Protein AF-A0A960K460-F1 (afdb_monomer)

Sequence (624 aa):
MKRSLCWLAIPLSLTFLVPGPAAAEGDRLRVMAANISSGRFQSYPLPGPGARIFQALDPDVVLIQEWNVNATRNGPNGADDVDAWVEEVFGAEFHWFREPGGDSIPNGVISRWPIVESGEWRDSKVGNRDFAYARIDLPGETDLWAVSVHLLTRSQGVRDTEAGLLVEAILGHPVPEGDFLVIGGDFNTDRRTERALETLGAVVETFGPFPADGADPPDEDTNSRRKKPYDWVLADAQLAALEIPVELGGLVFADGLVFDSRIFTQEELGESFPPVLRGDSDAPQMQHMAVVRDFRLGEAQAEPPPPPVDLPPVPVLLAPRAMCEASAALLAPWDADLILVADNEVEEQLYAFEVEDGALRPKVVLAMPAGDRPRDIEALAQVGDSVLVVGSHSRGGPCEAKPKRRRLRFLGARTDGTLEARGVIDSGELWPQAMASQTACLGILFTDPSPALSQEVCEALRSAEADSTPDSCRTFNVEGAFGTEDQRVWLGLRAPLVDGRAVLLRLTQGLDELRFDRVVLLDLEGRGVRELSLAGPTVFGLAGPEIDAELPFALFSIPLADLEAANLASAELTPSILRRDLPTSSEGLALHGSHAYVTTDGQDHEDPTLCTQPSGQYRVEVER

Solvent-accessible surface area (backbone atoms only — not comparable to full-atom values): 32304 Å² total; per-residue (Å²): 141,82,90,80,87,82,81,87,81,80,84,81,80,82,77,81,80,77,79,71,83,77,76,63,86,87,30,62,46,30,41,28,14,30,42,40,23,30,45,99,30,40,10,47,30,86,90,36,47,42,42,26,47,50,48,34,68,63,57,42,30,36,19,31,26,32,68,24,60,42,79,86,48,59,34,65,67,52,69,70,58,50,51,57,46,44,34,74,48,80,28,83,71,52,32,74,49,62,56,66,78,80,24,54,42,20,20,16,42,38,24,60,42,54,66,79,42,72,52,70,48,84,44,88,88,51,86,38,41,44,35,18,37,32,35,27,54,45,96,75,94,43,38,37,38,42,33,7,34,64,43,54,78,84,41,70,70,54,26,28,50,53,26,46,53,49,49,52,50,47,68,74,56,61,76,57,94,77,46,36,45,35,44,22,10,32,50,51,32,74,46,90,81,41,64,26,45,63,48,39,38,67,68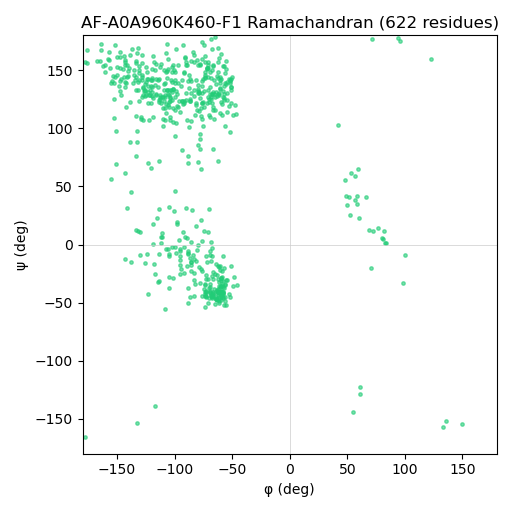,25,53,67,72,76,80,64,33,23,51,77,48,91,77,63,46,59,36,20,27,60,82,58,76,24,41,23,47,39,74,25,28,14,70,74,46,50,74,28,54,42,54,31,72,55,57,91,44,77,28,74,53,10,33,29,55,53,38,66,84,47,53,58,64,57,27,55,73,34,26,47,74,34,49,37,56,35,48,65,32,65,73,28,52,28,30,36,29,37,43,26,27,56,57,70,84,82,69,88,60,82,73,73,80,74,82,80,66,56,60,56,57,44,76,40,41,101,61,64,52,17,34,32,22,16,20,31,59,36,67,88,40,92,62,32,38,35,34,34,31,38,76,53,75,57,46,35,38,32,22,33,73,53,98,87,38,60,39,75,70,48,78,40,57,53,61,89,70,93,54,43,37,46,37,20,22,30,23,46,43,70,69,23,42,34,38,31,15,26,47,41,54,46,89,68,54,37,89,41,46,76,20,26,21,38,27,33,33,29,75,44,99,86,72,46,49,40,78,74,51,65,28,79,42,37,80,50,49,70,55,25,60,68,40,68,68,36,23,44,67,59,39,34,76,61,86,30,74,64,55,54,48,50,51,39,49,35,46,39,48,27,56,72,66,45,36,64,91,50,59,34,32,53,22,49,18,12,19,30,34,41,95,87,53,40,41,38,39,22,18,26,12,47,50,60,96,47,17,14,38,34,38,27,43,40,82,87,64,73,57,83,29,25,56,45,69,39,35,34,54,53,87,59,17,9,25,32,18,26,33,65,55,88,67,34,34,35,32,35,33,28,49,53,53,101,59,95,56,59,13,25,38,33,36,41,51,46,64,53,72,71,62,46,44,56,93,65,26,68,44,74,53,49,74,77,42,66,49,40,61,87,48,60,25,15,35,26,66,56,86,61,27,37,41,37,26,20,42,39,30,74,38,101,48,83,69,46,48,70,33,56,12,22,27,27,66,43,82,46,92,129

Secondary structure (DSSP, 8-state):
-PPPPPPPPPP-----PPPPPPPPTTSEEEEEEE---BTTTTB--SS-HHHHHHHHH--SEEEE-S-B--TT-SS---HHHHHHHHHHHT-TT-EEEE--TT-SS--EEEESS-EEEEEEEPPSS-SS--EEEEEEE-SSS-EEEEEEEE--TT-HHHHHHHHHHHHHHHHHSPPPTT-EEEEEEE---SSTT-HHHHHHTTTS---SS--B---SS-----BTTSSS--EEEEE-HHHHTTEE-EEETTEEETT-EEE-TTSS-HHHHHHHSTT--TTGGG-TT--B-EEEEEEE------PPPPPP--PPPP-EES-SSS---EEEEEE-TT-TTEEEEEESSSTTEEEEEEEETTEEEEEEEEEPPSSS---SEEEEEEETTEEEEEE--SPBTTTB--GGG-EEEEEEE-TTS-EEEEEEEE-TTHHHHHTT-HHHHHHHHB--S-HHHHHHHHHHHHHHHHH-BTTB--S-EEEEEEE-TTS-EEEEEEE--BTTBEEEEEEPTT-SSS-EEEEEEE--TTPEEEEEEEETTEEEEEEE-SSS-SPPEEEEEEEHHHHHH--TTS-EE--EEEEEEE-TTEEEEEEETTEEEEEE--EE-SSTT-EEE--EEEEEE---

Foldseek 3Di:
DDDDDDDDDDDDDDDDDDDDPDDDPQFKAKEKADQQAADPQSECEPPALRLLQLQQLLHQKYWYKQYHHDRPHFFDDDPVSVCVSCCVRHRNQKDKDWADGPARIEIMMIHSFDFPDWDFQADPLDDRYTKTWTWGDGPDPATEIEIHDAFDLPDLVSLLVSLLSVLCVCVVVDDPDRHKYKYWYFSNAQDLPRNSLLSNLLFWDSDDPAAFAPDVVTQRDWWLVSRGNGIDITIGPVQVVQWAWRAWLNDTTGGWHFHQLQVDDQVSCVRTGPPHDSCSSVHHGRTTTMTMIMGGHDPPPPDPDDPDPDAAFRFDFQDQWQAFFFFAWEQQLVDNQWIWTDHQPPFQWIWIFGQDPNGTDTDDIAGHDDDLGQHRWQYWEDFRQWIKTAFWPFADALRHQDQSNGKIWIWHADPVRYIDTDDMARCSVLVVQLLPDLVSVCVAAEPDPFPPVSSLVSVQQNVLVVPAGSQRNQHFTWREWYADPLRKIKTWTQHDARVLWTKIFIADPPPHYNYGHDIATEPPVSWTWQYWYDDPQKIWTKTDHSDPDPFAIWIWMDGVVLSVVQDSVHRYDYTHTPGRNYDNQWRYWYDRDQKIKTKGHGAPDPDSTGYPGGITIGIDGHDD

pLDDT: mean 84.82, std 16.71, range [27.58, 98.88]

Radius of gyration: 29.75 Å; Cα contacts (8 Å, |Δi|>4): 1595; chains: 1; bounding box: 106×49×82 Å

Structure (mmCIF, N/CA/C/O backbone):
data_AF-A0A960K460-F1
#
_entry.id   AF-A0A960K460-F1
#
loop_
_atom_site.group_PDB
_atom_site.id
_atom_site.type_symbol
_atom_site.label_atom_id
_atom_site.label_alt_id
_atom_site.label_comp_id
_atom_site.label_asym_id
_atom_site.label_entity_id
_atom_site.label_seq_id
_atom_site.pdbx_PDB_ins_code
_atom_site.Cartn_x
_atom_site.Cartn_y
_atom_site.Cartn_z
_atom_site.occupancy
_atom_site.B_iso_or_equiv
_atom_site.auth_seq_id
_atom_site.auth_comp_id
_atom_site.auth_asym_id
_atom_site.auth_atom_id
_atom_site.pdbx_PDB_model_num
ATOM 1 N N . MET A 1 1 ? 68.839 -17.469 33.326 1.00 41.09 1 MET A N 1
ATOM 2 C CA . MET A 1 1 ? 67.687 -18.357 33.057 1.00 41.09 1 MET A CA 1
ATOM 3 C C . MET A 1 1 ? 66.439 -17.487 33.029 1.00 41.09 1 MET A C 1
ATOM 5 O O . MET A 1 1 ? 65.984 -17.058 34.080 1.00 41.09 1 MET A O 1
ATOM 9 N N . LYS A 1 2 ? 66.002 -17.084 31.830 1.00 30.33 2 LYS A N 1
ATOM 10 C CA . LYS A 1 2 ? 64.897 -16.137 31.607 1.00 30.33 2 LYS A CA 1
ATOM 11 C C . LYS A 1 2 ? 63.640 -16.925 31.224 1.00 30.33 2 LYS A C 1
ATOM 13 O O . LYS A 1 2 ? 63.733 -17.848 30.424 1.00 30.33 2 LYS A O 1
ATOM 18 N N . ARG A 1 3 ? 62.508 -16.583 31.844 1.00 35.31 3 ARG A N 1
ATOM 19 C CA . ARG A 1 3 ? 61.182 -17.171 31.608 1.00 35.31 3 ARG A CA 1
ATOM 20 C C . ARG A 1 3 ? 60.597 -16.589 30.314 1.00 35.31 3 ARG A C 1
ATOM 22 O O . ARG A 1 3 ? 60.531 -15.368 30.206 1.00 35.31 3 ARG A O 1
ATOM 29 N N . SER A 1 4 ? 60.195 -17.445 29.372 1.00 32.22 4 SER A N 1
ATOM 30 C CA . SER A 1 4 ? 59.444 -17.059 28.168 1.00 32.22 4 SER A CA 1
ATOM 31 C C . SER A 1 4 ? 57.954 -17.315 28.361 1.00 32.22 4 SER A C 1
ATOM 33 O O . SER A 1 4 ? 57.554 -18.389 28.808 1.00 32.22 4 SER A O 1
ATOM 35 N N . LEU A 1 5 ? 57.171 -16.299 28.007 1.00 33.38 5 LEU A N 1
ATOM 36 C CA . LEU A 1 5 ? 55.720 -16.296 27.850 1.00 33.38 5 LEU A CA 1
ATOM 37 C C . LEU A 1 5 ? 55.334 -17.195 26.662 1.00 33.38 5 LEU A C 1
ATOM 39 O O . LEU A 1 5 ? 55.910 -17.056 25.584 1.00 33.38 5 LEU A O 1
ATOM 43 N N . CYS A 1 6 ? 54.366 -18.091 26.852 1.00 28.02 6 CYS A N 1
ATOM 44 C CA . CYS A 1 6 ? 53.773 -18.902 25.790 1.00 28.02 6 CYS A CA 1
ATOM 45 C C . CYS A 1 6 ? 52.423 -18.271 25.419 1.00 28.02 6 CYS A C 1
ATOM 47 O O . CYS A 1 6 ? 51.553 -18.150 26.280 1.00 28.02 6 CYS A O 1
ATOM 49 N N . TRP A 1 7 ? 52.284 -17.819 24.173 1.00 27.58 7 TRP A N 1
ATOM 50 C CA . TRP A 1 7 ? 51.026 -17.330 23.609 1.00 27.58 7 TRP A CA 1
ATOM 51 C C . TRP A 1 7 ? 50.203 -18.527 23.118 1.00 27.58 7 TRP A C 1
ATOM 53 O O . TRP A 1 7 ? 50.719 -19.358 22.371 1.00 27.58 7 TRP A O 1
ATOM 63 N N . LEU A 1 8 ? 48.940 -18.623 23.548 1.00 30.67 8 LEU A N 1
ATOM 64 C CA . LEU A 1 8 ? 47.961 -19.555 22.986 1.00 30.67 8 LEU A CA 1
ATOM 65 C C . LEU A 1 8 ? 47.580 -19.088 21.574 1.00 30.67 8 LEU A C 1
ATOM 67 O O . LEU A 1 8 ? 47.088 -17.974 21.408 1.00 30.67 8 LEU A O 1
ATOM 71 N N . ALA A 1 9 ? 47.775 -19.951 20.579 1.00 29.88 9 ALA A N 1
ATOM 72 C CA . ALA A 1 9 ? 47.183 -19.812 19.254 1.00 29.88 9 ALA A CA 1
ATOM 73 C C . ALA A 1 9 ? 45.785 -20.457 19.259 1.00 29.88 9 ALA A C 1
ATOM 75 O O . ALA A 1 9 ? 45.643 -21.622 19.629 1.00 29.88 9 ALA A O 1
ATOM 76 N N . ILE A 1 10 ? 44.766 -19.693 18.866 1.00 30.78 10 ILE A N 1
ATOM 77 C CA . ILE A 1 10 ? 43.404 -20.177 18.597 1.00 30.78 10 ILE A CA 1
ATOM 78 C C . ILE A 1 10 ? 43.384 -20.671 17.138 1.00 30.78 10 ILE A C 1
ATOM 80 O O . ILE A 1 10 ? 43.852 -19.932 16.269 1.00 30.78 10 ILE A O 1
ATOM 84 N N . PRO A 1 11 ? 42.892 -21.884 16.829 1.00 31.66 11 PRO A N 1
ATOM 85 C CA . PRO A 1 11 ? 42.811 -22.346 15.451 1.00 31.66 11 PRO A CA 1
ATOM 86 C C . PRO A 1 11 ? 41.634 -21.663 14.744 1.00 31.66 11 PRO A C 1
ATOM 88 O O . PRO A 1 11 ? 40.485 -21.779 15.169 1.00 31.66 11 PRO A O 1
ATOM 91 N N . LEU A 1 12 ? 41.935 -20.959 13.654 1.00 31.33 12 LEU A N 1
ATOM 92 C CA . LEU A 1 12 ? 40.953 -20.472 12.691 1.00 31.33 12 LEU A CA 1
ATOM 93 C C . LEU A 1 12 ? 40.388 -21.697 11.951 1.00 31.33 12 LEU A C 1
ATOM 95 O O . LEU A 1 12 ? 41.114 -22.360 11.210 1.00 31.33 12 LEU A O 1
ATOM 99 N N . SER A 1 13 ? 39.126 -22.047 12.200 1.00 29.47 13 SER A N 1
ATOM 100 C CA . SER A 1 13 ? 38.438 -23.083 11.422 1.00 29.47 13 SER A CA 1
ATOM 101 C C . SER A 1 13 ? 38.048 -22.489 10.071 1.00 29.47 13 SER A C 1
ATOM 103 O O . SER A 1 13 ? 37.161 -21.646 10.005 1.00 29.47 13 SER A O 1
ATOM 105 N N . LEU A 1 14 ? 38.738 -22.905 9.006 1.00 31.45 14 LEU A N 1
ATOM 106 C CA . LEU A 1 14 ? 38.287 -22.699 7.632 1.00 31.45 14 LEU A CA 1
ATOM 107 C C . LEU A 1 14 ? 37.161 -23.702 7.359 1.00 31.45 14 LEU A C 1
ATOM 109 O O . LEU A 1 14 ? 37.413 -24.889 7.139 1.00 31.45 14 LEU A O 1
ATOM 113 N N . THR A 1 15 ? 35.919 -23.238 7.399 1.00 31.47 15 THR A N 1
ATOM 114 C CA . THR A 1 15 ? 34.782 -23.978 6.852 1.00 31.47 15 THR A CA 1
ATOM 115 C C . THR A 1 15 ? 34.831 -23.813 5.336 1.00 31.47 15 THR A C 1
ATOM 117 O O . THR A 1 15 ? 34.636 -22.714 4.827 1.00 31.47 15 THR A O 1
ATOM 120 N N . PHE A 1 16 ? 35.141 -24.883 4.605 1.00 30.12 16 PHE A N 1
ATOM 121 C CA . PHE A 1 16 ? 34.934 -24.903 3.159 1.00 30.12 16 PHE A CA 1
ATOM 122 C C . PHE A 1 16 ? 33.427 -24.942 2.907 1.00 30.12 16 PHE A C 1
ATOM 124 O O . PHE A 1 16 ? 32.777 -25.940 3.222 1.00 30.12 16 PHE A O 1
ATOM 131 N N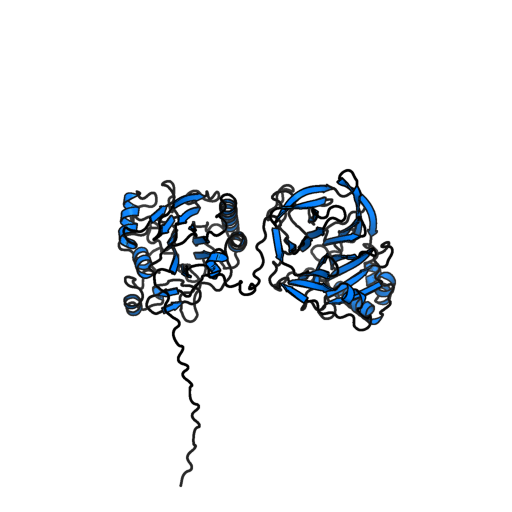 . LEU A 1 17 ? 32.877 -23.851 2.372 1.00 30.92 17 LEU A N 1
ATOM 132 C CA . LEU A 1 17 ? 31.550 -23.863 1.772 1.00 30.92 17 LEU A CA 1
ATOM 133 C C . LEU A 1 17 ? 31.644 -24.751 0.525 1.00 30.92 17 LEU A C 1
ATOM 135 O O . LEU A 1 17 ? 32.447 -24.492 -0.371 1.00 30.92 17 LEU A O 1
ATOM 139 N N . VAL A 1 18 ? 30.887 -25.844 0.503 1.00 30.14 18 VAL A N 1
ATOM 140 C CA . VAL A 1 18 ? 30.683 -26.621 -0.721 1.00 30.14 18 VAL A CA 1
ATOM 141 C C . VAL A 1 18 ? 29.873 -25.717 -1.654 1.00 30.14 18 VAL A C 1
ATOM 143 O O . VAL A 1 18 ? 28.801 -25.282 -1.231 1.00 30.14 18 VAL A O 1
ATOM 146 N N . PRO A 1 19 ? 30.350 -25.392 -2.871 1.00 34.47 19 PRO A N 1
ATOM 147 C CA . PRO A 1 19 ? 29.521 -24.668 -3.818 1.00 34.47 19 PRO A CA 1
ATOM 148 C C . PRO A 1 19 ? 28.299 -25.536 -4.117 1.00 34.47 19 PRO A C 1
ATOM 150 O O . PRO A 1 19 ? 28.440 -26.726 -4.417 1.00 34.47 19 PRO A O 1
ATOM 153 N N . GLY A 1 20 ? 27.106 -24.951 -3.999 1.00 34.94 20 GLY A N 1
ATOM 154 C CA . GLY A 1 20 ? 25.906 -25.550 -4.571 1.00 34.94 20 GLY A CA 1
ATOM 155 C C . GLY A 1 20 ? 26.113 -25.798 -6.071 1.00 34.94 20 GLY A C 1
ATOM 156 O O . GLY A 1 20 ? 27.003 -25.192 -6.675 1.00 34.94 20 GLY A O 1
ATOM 157 N N . PRO A 1 21 ? 25.356 -26.721 -6.685 1.00 34.66 21 PRO A N 1
ATOM 158 C CA . PRO A 1 21 ? 25.443 -26.926 -8.124 1.00 34.66 21 PRO A CA 1
ATOM 159 C C . PRO A 1 21 ? 25.207 -25.589 -8.837 1.00 34.66 21 PRO A C 1
ATOM 161 O O . PRO A 1 21 ? 24.195 -24.934 -8.598 1.00 34.66 21 PRO A O 1
ATOM 164 N N . ALA A 1 22 ? 26.160 -25.187 -9.682 1.00 38.84 22 ALA A N 1
ATOM 165 C CA . ALA A 1 22 ? 25.986 -24.059 -10.585 1.00 38.84 22 ALA A CA 1
ATOM 166 C C . ALA A 1 22 ? 24.717 -24.294 -11.416 1.00 38.84 22 ALA A C 1
ATOM 168 O O . ALA A 1 22 ? 24.524 -25.397 -11.941 1.00 38.84 22 ALA A O 1
ATOM 169 N N . ALA A 1 23 ? 23.846 -23.287 -11.481 1.00 39.69 23 ALA A N 1
ATOM 170 C CA . ALA A 1 23 ? 22.637 -23.345 -12.288 1.00 39.69 23 ALA A CA 1
ATOM 171 C C . ALA A 1 23 ? 23.008 -23.667 -13.744 1.00 39.69 23 ALA A C 1
ATOM 173 O O . ALA A 1 23 ? 24.002 -23.160 -14.268 1.00 39.69 23 ALA A O 1
ATOM 174 N N . ALA A 1 24 ? 22.233 -24.536 -14.392 1.00 43.56 24 ALA A N 1
ATOM 175 C CA . ALA A 1 24 ? 22.356 -24.710 -15.829 1.00 43.56 24 ALA A CA 1
ATOM 176 C C . ALA A 1 24 ? 21.962 -23.385 -16.502 1.00 43.56 24 ALA A C 1
ATOM 178 O O . ALA A 1 24 ? 20.931 -22.804 -16.187 1.00 43.56 24 ALA A O 1
ATOM 179 N N . GLU A 1 25 ? 22.788 -22.914 -17.430 1.00 50.72 25 GLU A N 1
ATOM 180 C CA . GLU A 1 25 ? 22.684 -21.616 -18.118 1.00 50.72 25 GLU A CA 1
ATOM 181 C C . GLU A 1 25 ? 21.351 -21.389 -18.876 1.00 50.72 25 GLU A C 1
ATOM 183 O O . GLU A 1 25 ? 21.084 -20.282 -19.328 1.00 50.72 25 GLU A O 1
ATOM 188 N N . GLY A 1 26 ? 20.508 -22.422 -19.020 1.00 58.62 26 GLY A N 1
ATOM 189 C CA . GLY A 1 26 ? 19.216 -22.371 -19.720 1.00 58.62 26 GLY A CA 1
ATOM 190 C C . GLY A 1 26 ? 18.006 -21.971 -18.868 1.00 58.62 26 GLY A C 1
ATOM 191 O O . GLY A 1 26 ? 16.943 -21.739 -19.433 1.00 58.62 26 GLY A O 1
ATOM 192 N N . ASP A 1 27 ? 18.181 -21.860 -17.551 1.00 78.69 27 ASP A N 1
ATOM 193 C CA . ASP A 1 27 ? 17.101 -21.678 -16.570 1.00 78.69 27 ASP A CA 1
ATOM 194 C C . ASP A 1 27 ? 17.142 -20.283 -15.913 1.00 78.69 27 ASP A C 1
ATOM 196 O O . ASP A 1 27 ? 16.428 -20.017 -14.956 1.00 78.69 27 ASP A O 1
ATOM 200 N N . ARG A 1 28 ? 18.013 -19.370 -16.361 1.00 91.38 28 ARG A N 1
ATOM 201 C CA . ARG A 1 28 ? 18.136 -18.019 -15.788 1.00 91.38 28 ARG A CA 1
ATOM 202 C C . ARG A 1 28 ? 17.428 -16.994 -16.672 1.00 91.38 28 ARG A C 1
ATOM 204 O O . ARG A 1 28 ? 17.668 -16.949 -17.874 1.00 91.38 28 ARG A O 1
ATOM 211 N N . LEU A 1 29 ? 16.648 -16.123 -16.042 1.00 96.75 29 LEU A N 1
ATOM 212 C CA . LEU A 1 29 ? 16.153 -14.872 -16.606 1.00 96.75 29 LEU A CA 1
ATOM 213 C C . LEU A 1 29 ? 16.884 -13.693 -15.954 1.00 96.75 29 LEU A C 1
ATOM 215 O O . LEU A 1 29 ? 16.687 -13.437 -14.768 1.00 96.75 29 LEU A O 1
ATOM 219 N N . ARG A 1 30 ? 17.701 -12.961 -16.716 1.00 98.25 30 ARG A N 1
ATOM 220 C CA . ARG A 1 30 ? 18.281 -11.678 -16.292 1.00 98.25 30 ARG A CA 1
ATOM 221 C C . ARG A 1 30 ? 17.473 -10.507 -16.834 1.00 98.25 30 ARG A C 1
ATOM 223 O O . ARG A 1 30 ? 17.419 -10.312 -18.049 1.00 98.25 30 ARG A O 1
ATOM 230 N N . VAL A 1 31 ? 16.911 -9.694 -15.943 1.00 98.81 31 VAL A N 1
ATOM 231 C CA . VAL A 1 31 ? 16.175 -8.474 -16.307 1.00 98.81 31 VAL A CA 1
ATOM 232 C C . VAL A 1 31 ? 16.997 -7.240 -15.959 1.00 98.81 31 VAL A C 1
ATOM 234 O O . VAL A 1 31 ? 17.523 -7.121 -14.852 1.00 98.81 31 VAL A O 1
ATOM 237 N N . MET A 1 32 ? 17.082 -6.299 -16.900 1.00 98.81 32 MET A N 1
ATOM 238 C CA . MET A 1 32 ? 17.806 -5.041 -16.740 1.00 98.81 32 MET A CA 1
ATOM 239 C C . MET A 1 32 ? 16.911 -3.834 -17.031 1.00 98.81 32 MET A C 1
ATOM 241 O O . MET A 1 32 ? 16.337 -3.736 -18.111 1.00 98.81 32 MET A O 1
ATOM 245 N N . ALA A 1 33 ? 16.854 -2.873 -16.111 1.00 98.75 33 ALA A N 1
ATOM 246 C CA . ALA A 1 33 ? 16.324 -1.535 -16.372 1.00 98.75 33 ALA A CA 1
ATOM 247 C C . ALA A 1 33 ? 17.457 -0.570 -16.739 1.00 98.75 33 ALA A C 1
ATOM 249 O O . ALA A 1 33 ? 18.525 -0.589 -16.114 1.00 98.75 33 ALA A O 1
ATOM 250 N N . ALA A 1 34 ? 17.243 0.256 -17.768 1.00 95.19 34 ALA A N 1
ATOM 251 C CA . ALA A 1 34 ? 18.321 1.032 -18.366 1.00 95.19 34 ALA A CA 1
ATOM 252 C C . ALA A 1 34 ? 17.876 2.368 -18.989 1.00 95.19 34 ALA A C 1
ATOM 254 O O . ALA A 1 34 ? 17.538 2.432 -20.174 1.00 95.19 34 ALA A O 1
ATOM 255 N N . ASN A 1 35 ? 18.046 3.459 -18.234 1.00 97.62 35 ASN A N 1
ATOM 256 C CA . ASN A 1 35 ? 18.134 4.823 -18.768 1.00 97.62 35 ASN A CA 1
ATOM 257 C C . ASN A 1 35 ? 19.603 5.290 -18.874 1.00 97.62 35 ASN A C 1
ATOM 259 O O . ASN A 1 35 ? 19.991 6.382 -18.462 1.00 97.62 35 ASN A O 1
ATOM 263 N N . ILE A 1 36 ? 20.472 4.432 -19.417 1.00 97.38 36 ILE A N 1
ATOM 264 C CA . ILE A 1 36 ? 21.920 4.694 -19.555 1.00 97.38 36 ILE A CA 1
ATOM 265 C C . ILE A 1 36 ? 22.257 5.379 -20.890 1.00 97.38 36 ILE A C 1
ATOM 267 O O . ILE A 1 36 ? 23.327 5.185 -21.479 1.00 97.38 36 ILE A O 1
ATOM 271 N N . SER A 1 37 ? 21.317 6.181 -21.390 1.00 95.69 37 SER A N 1
ATOM 272 C CA . SER A 1 37 ? 21.498 7.015 -22.569 1.00 95.69 37 SER A CA 1
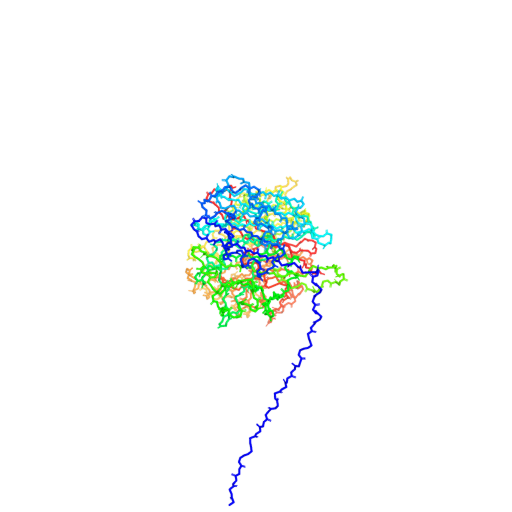ATOM 273 C C . SER A 1 37 ? 22.607 8.049 -22.310 1.00 95.69 37 SER A C 1
ATOM 275 O O . SER A 1 37 ? 22.965 8.364 -21.170 1.00 95.69 37 SER A O 1
ATOM 277 N N . SER A 1 38 ? 23.233 8.561 -23.372 1.00 93.50 38 SER A N 1
ATOM 278 C CA . SER A 1 38 ? 24.270 9.585 -23.220 1.00 93.50 38 SER A CA 1
ATOM 279 C C . SER A 1 38 ? 24.300 10.574 -24.378 1.00 93.50 38 SER A C 1
ATOM 281 O O . SER A 1 38 ? 23.739 10.364 -25.460 1.00 93.50 38 SER A O 1
ATOM 283 N N . GLY A 1 39 ? 25.008 11.677 -24.147 1.00 90.75 39 GLY A N 1
ATOM 284 C CA . GLY A 1 39 ? 25.174 12.755 -25.102 1.00 90.75 39 GLY A CA 1
ATOM 285 C C . GLY A 1 39 ? 23.912 13.590 -25.315 1.00 90.75 39 GLY A C 1
ATOM 286 O O . GLY A 1 39 ? 22.835 13.320 -24.792 1.00 90.75 39 GLY A O 1
ATOM 287 N N . ARG A 1 40 ? 24.063 14.626 -26.151 1.00 87.50 40 ARG A N 1
ATOM 288 C CA . ARG A 1 40 ? 23.053 15.681 -26.376 1.00 87.50 40 ARG A CA 1
ATOM 289 C C . ARG A 1 40 ? 21.694 15.176 -26.836 1.00 87.50 40 ARG A C 1
ATOM 291 O O . ARG A 1 40 ? 20.728 15.930 -26.740 1.00 87.50 40 ARG A O 1
ATOM 298 N N . PHE A 1 41 ? 21.655 13.967 -27.379 1.00 87.69 41 PHE A N 1
ATOM 299 C CA . PHE A 1 41 ? 20.477 13.449 -28.042 1.00 87.69 41 PHE A CA 1
ATOM 300 C C . PHE A 1 41 ? 19.780 12.315 -27.308 1.00 87.69 41 PHE A C 1
ATOM 302 O O . PHE A 1 41 ? 18.874 11.727 -27.891 1.00 87.69 41 PHE A O 1
ATOM 309 N N . GLN A 1 42 ? 20.185 12.041 -26.058 1.00 91.56 42 GLN A N 1
ATOM 310 C CA . GLN A 1 42 ? 19.536 11.036 -25.212 1.00 91.56 42 GLN A CA 1
ATOM 311 C C . GLN A 1 42 ? 19.465 9.712 -25.970 1.00 91.56 42 GLN A C 1
ATOM 313 O O . GLN A 1 42 ? 18.406 9.289 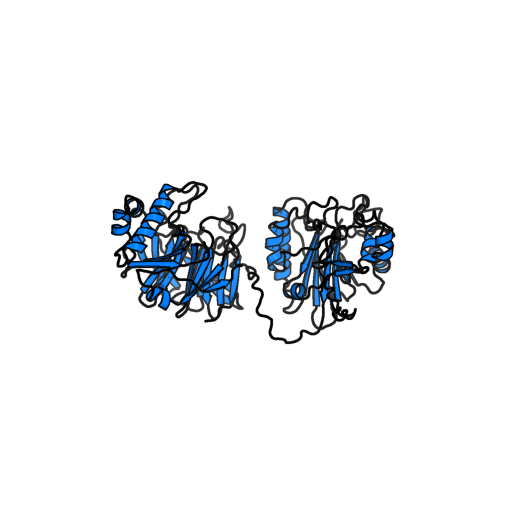-26.432 1.00 91.56 42 GLN A O 1
ATOM 318 N N . SER A 1 43 ? 20.657 9.202 -26.294 1.00 92.25 43 SER A N 1
ATOM 319 C CA . SER A 1 43 ? 20.837 8.188 -27.329 1.00 92.25 43 SER A CA 1
ATOM 320 C C . SER A 1 43 ? 21.923 7.173 -26.984 1.00 92.25 43 SER A C 1
ATOM 322 O O . SER A 1 43 ? 22.810 7.443 -26.169 1.00 92.25 43 SER A O 1
ATOM 324 N N . TYR A 1 44 ? 21.892 6.043 -27.683 1.00 94.50 44 TYR A N 1
ATOM 325 C CA . TYR A 1 44 ? 22.802 4.912 -27.553 1.00 94.50 44 TYR A CA 1
ATOM 326 C C . TYR A 1 44 ? 23.644 4.748 -28.832 1.00 94.50 44 TYR A C 1
ATOM 328 O O . TYR A 1 44 ? 23.410 3.830 -29.613 1.00 94.50 44 TYR A O 1
ATOM 336 N N . PRO A 1 45 ? 24.613 5.638 -29.120 1.00 90.38 45 PRO A N 1
ATOM 337 C CA . PRO A 1 45 ? 25.421 5.519 -30.331 1.00 90.38 45 PRO A CA 1
ATOM 338 C C . PRO A 1 45 ? 26.325 4.286 -30.316 1.00 90.38 45 PRO A C 1
ATOM 340 O O . PRO A 1 45 ? 26.781 3.858 -29.257 1.00 90.38 45 PRO A O 1
ATOM 343 N N . LEU A 1 46 ? 26.662 3.784 -31.507 1.00 89.25 46 LEU A N 1
ATOM 344 C CA . LEU A 1 46 ? 27.610 2.685 -31.684 1.00 89.25 46 LEU A CA 1
ATOM 345 C C . LEU A 1 46 ? 28.939 3.155 -32.306 1.00 89.25 46 LEU A C 1
ATOM 347 O O . LEU A 1 46 ? 28.919 3.872 -33.311 1.00 89.25 46 LEU A O 1
ATOM 351 N N . PRO A 1 47 ? 30.097 2.746 -31.745 1.00 89.44 47 PRO A N 1
ATOM 352 C CA . PRO A 1 47 ? 30.254 2.192 -30.396 1.00 89.44 47 PRO A CA 1
ATOM 353 C C . PRO A 1 47 ? 30.022 3.281 -29.331 1.00 89.44 47 PRO A C 1
ATOM 355 O O . PRO A 1 47 ? 30.381 4.444 -29.532 1.00 89.44 47 PRO A O 1
ATOM 358 N N . GLY A 1 48 ? 29.495 2.913 -28.163 1.00 93.56 48 GLY A N 1
ATOM 359 C CA . GLY A 1 48 ? 29.152 3.882 -27.118 1.00 93.56 48 GLY A CA 1
ATOM 360 C C . GLY A 1 48 ? 29.092 3.278 -25.717 1.00 93.56 48 GLY A C 1
ATOM 361 O O . GLY A 1 48 ? 29.104 2.059 -25.582 1.00 93.56 48 GLY A O 1
ATOM 362 N N . PRO A 1 49 ? 29.071 4.125 -24.674 1.00 96.62 49 PRO A N 1
ATOM 363 C CA . PRO A 1 49 ? 29.138 3.691 -23.278 1.00 96.62 49 PRO A CA 1
ATOM 364 C C . PRO A 1 49 ? 27.956 2.795 -22.890 1.00 96.62 49 PRO A C 1
ATOM 366 O O . PRO A 1 49 ? 28.180 1.685 -22.427 1.00 96.62 49 PRO A O 1
ATOM 369 N N . GLY A 1 50 ? 26.715 3.209 -23.176 1.00 96.75 50 GLY A N 1
ATOM 370 C CA . GLY A 1 50 ? 25.531 2.386 -22.898 1.00 96.75 50 GLY A CA 1
ATOM 371 C C . GLY A 1 50 ? 25.555 1.033 -23.622 1.00 96.75 50 GLY A C 1
ATOM 372 O O . GLY A 1 50 ? 25.281 0.011 -23.009 1.00 96.75 50 GLY A O 1
ATOM 373 N N . ALA A 1 51 ? 25.984 1.004 -24.891 1.00 95.88 51 ALA A N 1
ATOM 374 C CA . ALA A 1 51 ? 26.127 -0.241 -25.653 1.00 95.88 51 ALA A CA 1
ATOM 375 C C . ALA A 1 51 ? 27.153 -1.205 -25.032 1.00 95.88 51 ALA A C 1
ATOM 377 O O . ALA A 1 51 ? 26.890 -2.399 -24.940 1.00 95.88 51 ALA A O 1
ATOM 378 N N . ARG A 1 52 ? 28.296 -0.694 -24.550 1.00 98.19 52 ARG A N 1
ATOM 379 C CA . ARG A 1 52 ? 29.293 -1.520 -23.850 1.00 98.19 52 ARG A CA 1
ATOM 380 C C . ARG A 1 52 ? 28.766 -2.074 -22.529 1.00 98.19 52 ARG A C 1
ATOM 382 O O . ARG A 1 52 ? 29.081 -3.208 -22.196 1.00 98.19 52 ARG A O 1
ATOM 389 N N . ILE A 1 53 ? 27.983 -1.282 -21.792 1.00 98.62 53 ILE A N 1
ATOM 390 C CA . ILE A 1 53 ? 27.349 -1.726 -20.544 1.00 98.62 53 ILE A CA 1
ATOM 391 C C . ILE A 1 53 ? 26.346 -2.846 -20.836 1.00 98.62 53 ILE A C 1
ATOM 393 O O . ILE A 1 53 ? 26.419 -3.883 -20.188 1.00 98.62 53 ILE A O 1
ATOM 397 N N . PHE A 1 54 ? 25.476 -2.695 -21.841 1.00 98.56 54 PHE A N 1
ATOM 398 C CA . PHE A 1 54 ? 24.567 -3.772 -22.253 1.00 98.56 54 PHE A CA 1
ATOM 399 C C . PHE A 1 54 ? 25.318 -5.060 -22.607 1.00 98.56 54 PHE A C 1
ATOM 401 O O . PHE A 1 54 ? 25.000 -6.114 -22.068 1.00 98.56 54 PHE A O 1
ATOM 408 N N . GLN A 1 55 ? 26.363 -4.957 -23.434 1.00 97.62 55 GLN A N 1
ATOM 409 C CA . GLN A 1 55 ? 27.191 -6.100 -23.832 1.00 97.62 55 GLN A CA 1
ATOM 410 C C . GLN A 1 55 ? 27.863 -6.803 -22.645 1.00 97.62 55 GLN A C 1
ATOM 412 O O . GLN A 1 55 ? 28.019 -8.018 -22.667 1.00 97.62 55 GLN A O 1
ATOM 417 N N . ALA A 1 56 ? 28.281 -6.057 -21.621 1.00 96.81 56 ALA A N 1
ATOM 418 C CA . ALA A 1 56 ? 28.978 -6.628 -20.472 1.00 96.81 56 ALA A CA 1
ATOM 419 C C . ALA A 1 56 ? 28.049 -7.229 -19.412 1.00 96.81 56 ALA A C 1
ATOM 421 O O . ALA A 1 56 ? 28.459 -8.145 -18.700 1.00 96.81 56 ALA A O 1
ATOM 422 N N . LEU A 1 57 ? 26.833 -6.696 -19.263 1.00 97.56 57 LEU A N 1
ATOM 423 C CA . LEU A 1 57 ? 25.860 -7.194 -18.285 1.00 97.56 57 LEU A CA 1
ATOM 424 C C . LEU A 1 57 ? 25.020 -8.359 -18.823 1.00 97.56 57 LEU A C 1
ATOM 426 O O . LEU A 1 57 ? 24.411 -9.069 -18.022 1.00 97.56 57 LEU A O 1
ATOM 430 N N . ASP A 1 58 ? 25.038 -8.575 -20.142 1.00 96.06 58 ASP A N 1
ATOM 431 C CA . ASP A 1 58 ? 24.430 -9.720 -20.832 1.00 96.06 58 ASP A CA 1
ATOM 432 C C . ASP A 1 58 ? 22.974 -9.995 -20.392 1.00 96.06 58 ASP A C 1
ATOM 434 O O . ASP A 1 58 ? 22.673 -11.066 -19.859 1.00 96.06 58 ASP A O 1
ATOM 438 N N . PRO A 1 59 ? 22.067 -8.999 -20.488 1.00 97.94 59 PRO A N 1
ATOM 439 C CA . PRO A 1 59 ? 20.689 -9.167 -20.048 1.00 97.94 59 PRO A CA 1
ATOM 440 C C . PRO A 1 59 ? 19.875 -10.017 -21.030 1.00 97.94 59 PRO A C 1
ATOM 442 O O . PRO A 1 59 ? 19.991 -9.865 -22.245 1.00 97.94 59 PRO A O 1
ATOM 445 N N . ASP A 1 60 ? 18.979 -10.850 -20.498 1.00 98.12 60 ASP A N 1
ATOM 446 C CA . ASP A 1 60 ? 18.034 -11.615 -21.314 1.00 98.12 60 ASP A CA 1
ATOM 447 C C . ASP A 1 60 ? 16.808 -10.754 -21.693 1.00 98.12 60 ASP A C 1
ATOM 449 O O . ASP A 1 60 ? 16.281 -10.876 -22.800 1.00 98.12 60 ASP A O 1
ATOM 453 N N . VAL A 1 61 ? 16.376 -9.850 -20.802 1.00 98.75 61 VAL A N 1
ATOM 454 C CA . VAL A 1 61 ? 15.305 -8.865 -21.040 1.00 98.75 61 VAL A CA 1
ATOM 455 C C . VAL A 1 61 ? 15.754 -7.473 -20.591 1.00 98.75 61 VAL A C 1
ATOM 457 O O . VAL A 1 61 ? 16.257 -7.298 -19.481 1.00 98.75 61 VAL A O 1
ATOM 460 N N . VAL A 1 62 ? 15.539 -6.461 -21.433 1.00 98.88 62 VAL A N 1
ATOM 461 C CA . VAL A 1 62 ? 15.869 -5.058 -21.147 1.00 98.88 62 VAL A CA 1
ATOM 462 C C . VAL A 1 62 ? 14.622 -4.188 -21.191 1.00 98.88 62 VAL A C 1
ATOM 464 O O . VAL A 1 62 ? 13.916 -4.149 -22.195 1.00 98.88 62 VAL A O 1
ATOM 467 N N . LEU A 1 63 ? 14.418 -3.424 -20.123 1.00 98.88 63 LEU A N 1
ATOM 468 C CA . LEU A 1 63 ? 13.434 -2.359 -19.984 1.00 98.88 63 LEU A CA 1
ATOM 469 C C . LEU A 1 63 ? 14.169 -1.030 -20.211 1.00 98.88 63 LEU A C 1
ATOM 471 O O . LEU A 1 63 ? 14.802 -0.494 -19.298 1.00 98.88 63 LEU A O 1
ATOM 475 N N . ILE A 1 64 ? 14.163 -0.538 -21.454 1.00 98.38 64 ILE A N 1
ATOM 476 C CA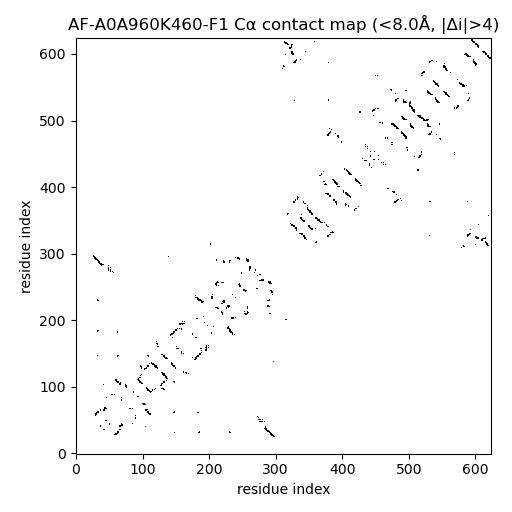 . ILE A 1 64 ? 15.002 0.585 -21.909 1.00 98.38 64 ILE A CA 1
ATOM 477 C C . ILE A 1 64 ? 14.209 1.894 -22.016 1.00 98.38 64 ILE A C 1
ATOM 479 O O . ILE A 1 64 ? 13.071 1.896 -22.490 1.00 98.38 64 ILE A O 1
ATOM 483 N N . GLN A 1 65 ? 14.826 3.008 -21.608 1.00 97.06 65 GLN A N 1
ATOM 484 C CA . GLN A 1 65 ? 14.273 4.365 -21.705 1.00 97.06 65 GLN A CA 1
ATOM 485 C C . GLN A 1 65 ? 15.152 5.255 -22.588 1.00 97.06 65 GLN A C 1
ATOM 487 O O . GLN A 1 65 ? 16.326 4.956 -22.838 1.00 97.06 65 GLN A O 1
ATOM 492 N N . GLU A 1 66 ? 14.575 6.371 -23.050 1.00 94.00 66 GLU A N 1
ATOM 493 C CA . GLU A 1 66 ? 15.235 7.331 -23.942 1.00 94.00 66 GLU A CA 1
ATOM 494 C C . GLU A 1 66 ? 15.844 6.650 -25.178 1.00 94.00 66 GLU A C 1
ATOM 496 O O . GLU A 1 66 ? 16.962 6.952 -25.599 1.00 94.00 66 GLU A O 1
ATOM 501 N N . TRP A 1 67 ? 15.133 5.682 -25.760 1.00 93.31 67 TRP A N 1
ATOM 502 C CA . TRP A 1 67 ? 15.713 4.766 -26.735 1.00 93.31 67 TRP A CA 1
ATOM 503 C C . TRP A 1 67 ? 15.832 5.383 -28.135 1.00 93.31 67 TRP A C 1
ATOM 505 O O . TRP A 1 67 ? 15.122 5.045 -29.089 1.00 93.31 67 TRP A O 1
ATOM 515 N N . ASN A 1 68 ? 16.760 6.327 -28.267 1.00 91.81 68 ASN A N 1
ATOM 516 C CA . ASN A 1 68 ? 17.250 6.818 -29.545 1.00 91.81 68 ASN A CA 1
ATOM 517 C C . ASN A 1 68 ? 18.590 6.148 -29.872 1.00 91.81 68 ASN A C 1
ATOM 519 O O . ASN A 1 68 ? 19.461 6.041 -29.018 1.00 91.81 68 ASN A O 1
ATOM 523 N N . VAL A 1 69 ? 18.818 5.751 -31.120 1.00 89.00 69 VAL A N 1
ATOM 524 C CA . VAL A 1 69 ? 20.082 5.098 -31.543 1.00 89.00 69 VAL A CA 1
ATOM 525 C C . VAL A 1 69 ? 20.972 6.013 -32.394 1.00 89.00 69 VAL A C 1
ATOM 527 O O . VAL A 1 69 ? 22.103 5.676 -32.738 1.00 89.00 69 VAL A O 1
ATOM 530 N N . ASN A 1 70 ? 20.497 7.224 -32.709 1.00 79.88 70 ASN A N 1
ATOM 531 C CA . ASN A 1 70 ? 21.219 8.187 -33.540 1.00 79.88 70 ASN A CA 1
ATOM 532 C C . ASN A 1 70 ? 21.796 9.346 -32.713 1.00 79.88 70 ASN A C 1
ATOM 534 O O . ASN A 1 70 ? 21.063 10.161 -32.163 1.00 79.88 70 ASN A O 1
ATOM 538 N N . ALA A 1 71 ? 23.120 9.501 -32.746 1.00 73.62 71 ALA A N 1
ATOM 539 C CA . ALA A 1 71 ? 23.853 10.558 -32.041 1.00 73.62 71 ALA A CA 1
ATOM 540 C C . ALA A 1 71 ? 23.741 11.974 -32.647 1.00 73.62 71 ALA A C 1
ATOM 542 O O . ALA A 1 71 ? 24.526 12.852 -32.288 1.00 73.62 71 ALA A O 1
ATOM 543 N N . THR A 1 72 ? 22.833 12.228 -33.591 1.00 72.38 72 THR A N 1
ATOM 544 C CA . THR A 1 72 ? 22.705 13.542 -34.254 1.00 72.38 72 THR A CA 1
ATOM 545 C C . THR A 1 72 ? 21.317 14.175 -34.160 1.00 72.38 72 THR A C 1
ATOM 547 O O . THR A 1 72 ? 21.171 15.342 -34.536 1.00 72.38 72 THR A O 1
ATOM 550 N N . ARG A 1 73 ? 20.305 13.457 -33.652 1.00 68.38 73 ARG A N 1
ATOM 551 C CA . ARG A 1 73 ? 18.941 13.973 -33.436 1.00 68.38 73 ARG A CA 1
ATOM 552 C C . ARG A 1 73 ? 18.155 13.117 -32.433 1.00 68.38 73 ARG A C 1
ATOM 554 O O . ARG A 1 73 ? 18.320 11.904 -32.443 1.00 68.38 73 ARG A O 1
ATOM 561 N N . ASN A 1 74 ? 17.254 13.746 -31.674 1.00 62.03 74 ASN A N 1
ATOM 562 C CA . ASN A 1 74 ? 16.199 13.059 -30.908 1.00 62.03 74 ASN A CA 1
ATOM 563 C C . ASN A 1 74 ? 15.004 12.775 -31.825 1.00 62.03 74 ASN A C 1
ATOM 565 O O . ASN A 1 74 ? 14.781 13.517 -32.792 1.00 62.03 74 ASN A O 1
ATOM 569 N N . GLY A 1 75 ? 14.186 11.787 -31.468 1.00 62.38 75 GLY A N 1
ATOM 570 C CA . GLY A 1 75 ? 12.973 11.441 -32.206 1.00 62.38 75 GLY A CA 1
ATOM 571 C C . GLY A 1 75 ? 13.198 10.325 -33.225 1.00 62.38 75 GLY A C 1
ATOM 572 O O . GLY A 1 75 ? 14.317 9.830 -33.369 1.00 62.38 75 GLY A O 1
ATOM 573 N N . PRO A 1 76 ? 12.131 9.903 -33.926 1.00 58.94 76 PRO A N 1
ATOM 574 C CA . PRO A 1 76 ? 11.986 8.544 -34.427 1.00 58.94 76 PRO A CA 1
ATOM 575 C C . PRO A 1 76 ? 13.179 8.109 -35.279 1.00 58.94 76 PRO A C 1
ATOM 577 O O . PRO A 1 76 ? 13.445 8.634 -36.368 1.00 58.94 76 PRO A O 1
ATOM 580 N N . ASN A 1 77 ? 13.903 7.131 -34.745 1.00 76.00 77 ASN A N 1
ATOM 581 C CA . ASN A 1 77 ? 14.770 6.270 -35.526 1.00 76.00 77 ASN A CA 1
ATOM 582 C C . ASN A 1 77 ? 13.891 5.346 -36.373 1.00 76.00 77 ASN A C 1
ATOM 584 O O . ASN A 1 77 ? 12.796 4.978 -35.945 1.00 76.00 77 ASN A O 1
ATOM 588 N N . GLY A 1 78 ? 14.324 5.034 -37.597 1.00 79.88 78 GLY A N 1
ATOM 589 C CA . GLY A 1 78 ? 13.608 4.044 -38.401 1.00 79.88 78 GLY A CA 1
ATOM 590 C C . GLY A 1 78 ? 13.734 2.663 -37.760 1.00 79.88 78 GLY A C 1
ATOM 591 O O . GLY A 1 78 ? 14.718 2.420 -37.066 1.00 79.88 78 GLY A O 1
ATOM 592 N N . ALA A 1 79 ? 12.776 1.766 -38.009 1.00 85.19 79 ALA A N 1
ATOM 593 C CA . ALA A 1 79 ? 12.862 0.383 -37.532 1.00 85.19 79 ALA A CA 1
ATOM 594 C C . ALA A 1 79 ? 14.201 -0.265 -37.934 1.00 85.19 79 ALA A C 1
ATOM 596 O O . ALA A 1 79 ? 14.901 -0.757 -37.063 1.00 85.19 79 ALA A O 1
ATOM 597 N N . ASP A 1 80 ? 14.635 -0.087 -39.190 1.00 89.25 80 ASP A N 1
ATOM 598 C CA . ASP A 1 80 ? 15.933 -0.572 -39.687 1.00 89.25 80 ASP A CA 1
ATOM 599 C C . ASP A 1 80 ? 17.150 -0.061 -38.880 1.00 89.25 80 ASP A C 1
ATOM 601 O O . ASP A 1 80 ? 18.139 -0.777 -38.730 1.00 89.25 80 ASP A O 1
ATOM 605 N N . ASP A 1 81 ? 17.109 1.181 -38.371 1.00 89.69 81 ASP A N 1
ATOM 606 C CA . ASP A 1 81 ? 18.197 1.731 -37.544 1.00 89.69 81 ASP A CA 1
ATOM 607 C C . ASP A 1 81 ? 18.239 1.037 -36.173 1.00 89.69 81 ASP A C 1
ATOM 609 O O . ASP A 1 81 ? 19.315 0.827 -35.613 1.00 89.69 81 ASP A O 1
ATOM 613 N N . VAL A 1 82 ? 17.061 0.732 -35.616 1.00 92.19 82 VAL A N 1
ATOM 614 C CA . VAL A 1 82 ? 16.911 0.060 -34.321 1.00 92.19 82 VAL A CA 1
ATOM 615 C C . VAL A 1 82 ? 17.270 -1.419 -34.451 1.00 92.19 82 VAL A C 1
ATOM 617 O O . VAL A 1 82 ? 18.031 -1.906 -33.624 1.00 92.19 82 VAL A O 1
ATOM 620 N N . ASP A 1 83 ? 16.832 -2.092 -35.517 1.00 93.38 83 ASP A N 1
ATOM 621 C CA . ASP A 1 83 ? 17.198 -3.478 -35.837 1.00 93.38 83 ASP A CA 1
ATOM 622 C C . ASP A 1 83 ? 18.718 -3.646 -35.907 1.00 93.38 83 ASP A C 1
ATOM 624 O O . ASP A 1 83 ? 19.287 -4.472 -35.198 1.00 93.38 83 ASP A O 1
ATOM 628 N N . ALA A 1 84 ? 19.393 -2.803 -36.697 1.00 93.75 84 ALA A N 1
ATOM 629 C CA . ALA A 1 84 ? 20.849 -2.843 -36.821 1.00 93.75 84 ALA A CA 1
ATOM 630 C C . ALA A 1 84 ? 21.563 -2.564 -35.488 1.00 93.75 84 ALA A C 1
ATOM 632 O O . ALA A 1 84 ? 22.653 -3.078 -35.244 1.00 93.75 84 ALA A O 1
ATOM 633 N N . TRP A 1 85 ? 20.968 -1.733 -34.628 1.00 95.50 85 TRP A N 1
ATOM 634 C CA . TRP A 1 85 ? 21.514 -1.456 -33.305 1.00 95.50 85 TRP A CA 1
ATOM 635 C C . TRP A 1 85 ? 21.341 -2.641 -32.349 1.00 95.50 85 TRP A C 1
ATOM 637 O O . TRP A 1 85 ? 22.298 -3.003 -31.669 1.00 95.50 85 TRP A O 1
ATOM 647 N N . VAL A 1 86 ? 20.159 -3.265 -32.312 1.00 97.19 86 VAL A N 1
ATOM 648 C CA . VAL A 1 86 ? 19.895 -4.456 -31.485 1.00 97.19 86 VAL A CA 1
ATOM 649 C C . VAL A 1 86 ? 20.788 -5.615 -31.923 1.00 97.19 86 VAL A C 1
ATOM 651 O O . VAL A 1 86 ? 21.408 -6.248 -31.070 1.00 97.19 86 VAL A O 1
ATOM 654 N N . GLU A 1 87 ? 20.935 -5.833 -33.233 1.00 96.31 87 GLU A N 1
ATOM 655 C CA . GLU A 1 87 ? 21.804 -6.876 -33.787 1.00 96.31 87 GLU A CA 1
ATOM 656 C C . GLU A 1 87 ? 23.271 -6.701 -33.361 1.00 96.31 87 GLU A C 1
ATOM 658 O O . GLU A 1 87 ? 23.923 -7.676 -32.996 1.00 96.31 87 GLU A O 1
ATOM 663 N N . GLU A 1 88 ? 23.793 -5.470 -33.360 1.00 96.00 88 GLU A N 1
ATOM 664 C CA . GLU A 1 88 ? 25.180 -5.194 -32.954 1.00 96.00 88 GLU A CA 1
ATOM 665 C C . GLU A 1 88 ? 25.394 -5.303 -31.431 1.00 96.00 88 GLU A C 1
ATOM 667 O O . GLU A 1 88 ? 26.481 -5.675 -30.981 1.00 96.00 88 GLU A O 1
ATOM 672 N N . VAL A 1 89 ? 24.395 -4.940 -30.618 1.00 96.69 89 VAL A N 1
ATOM 673 C CA . VAL A 1 89 ? 24.535 -4.899 -29.150 1.00 96.69 89 VAL A CA 1
ATOM 674 C C . VAL A 1 89 ? 24.239 -6.246 -28.500 1.00 96.69 89 VAL A C 1
ATOM 676 O O . VAL A 1 89 ? 24.998 -6.653 -27.624 1.00 96.69 89 VAL A O 1
ATOM 679 N N . PHE A 1 90 ? 23.165 -6.917 -28.915 1.00 96.75 90 PHE A N 1
ATOM 680 C CA . PHE A 1 90 ? 22.649 -8.129 -28.271 1.00 96.75 90 PHE A CA 1
ATOM 681 C C . PHE A 1 90 ? 22.747 -9.366 -29.167 1.00 96.75 90 PHE A C 1
ATOM 683 O O . PHE A 1 90 ? 22.968 -10.464 -28.668 1.00 96.75 90 PHE A O 1
ATOM 690 N N . GLY A 1 91 ? 22.621 -9.187 -30.484 1.00 94.56 91 GLY A N 1
ATOM 691 C CA . GLY A 1 91 ? 22.603 -10.273 -31.464 1.00 94.56 91 GLY A CA 1
ATOM 692 C C . GLY A 1 91 ? 21.333 -10.274 -32.313 1.00 94.56 91 GLY A C 1
ATOM 693 O O . GLY A 1 91 ? 20.312 -9.685 -31.955 1.00 94.56 91 GLY A O 1
ATOM 694 N N . ALA A 1 92 ? 21.399 -10.926 -33.476 1.00 92.56 92 ALA A N 1
ATOM 695 C CA . ALA A 1 92 ? 20.304 -10.972 -34.451 1.00 92.56 92 ALA A CA 1
ATOM 696 C C . ALA A 1 92 ? 19.083 -11.783 -33.971 1.00 92.56 92 ALA A C 1
ATOM 698 O O . ALA A 1 92 ? 18.026 -11.745 -34.599 1.00 92.56 92 ALA A O 1
ATOM 699 N N . GLU A 1 93 ? 19.239 -12.566 -32.905 1.00 90.69 93 GLU A N 1
ATOM 700 C CA . GLU A 1 93 ? 18.193 -13.377 -32.289 1.00 90.69 93 GLU A CA 1
ATOM 701 C C . GLU A 1 93 ? 17.281 -12.595 -31.338 1.00 90.69 93 GLU A C 1
ATOM 703 O O . GLU A 1 93 ? 16.224 -13.106 -30.978 1.00 90.69 93 GLU A O 1
ATOM 708 N N . PHE A 1 94 ? 17.663 -11.382 -30.931 1.00 97.56 94 PHE A N 1
ATOM 709 C CA . PHE A 1 94 ? 16.865 -10.593 -30.002 1.00 97.56 94 PHE A CA 1
ATOM 710 C C . PHE A 1 94 ? 15.655 -9.957 -30.690 1.00 97.56 94 PHE A C 1
ATOM 712 O O . PHE A 1 94 ? 15.711 -9.440 -31.807 1.00 97.56 94 PHE A O 1
ATOM 719 N N . HIS A 1 95 ? 14.546 -9.959 -29.967 1.00 97.88 95 HIS A N 1
ATOM 720 C CA . HIS A 1 95 ? 13.283 -9.345 -30.330 1.00 97.88 95 HIS A CA 1
ATOM 721 C C . HIS A 1 95 ? 13.137 -8.010 -29.612 1.00 97.88 95 HIS A C 1
ATOM 723 O O . HIS A 1 95 ? 13.634 -7.838 -28.500 1.00 97.88 95 HIS A O 1
ATOM 729 N N . TRP A 1 96 ? 12.424 -7.061 -30.212 1.00 97.69 96 TRP A N 1
ATOM 730 C CA . TRP A 1 96 ? 12.186 -5.789 -29.550 1.00 97.69 96 TRP A CA 1
ATOM 731 C C . TRP A 1 96 ? 10.841 -5.159 -29.889 1.00 97.69 96 TRP A C 1
ATOM 733 O O . TRP A 1 96 ? 10.292 -5.331 -30.977 1.00 97.69 96 TRP A O 1
ATOM 743 N N . PHE A 1 97 ? 10.345 -4.381 -28.933 1.00 96.44 97 PHE A N 1
ATOM 744 C CA . PHE A 1 97 ? 9.275 -3.418 -29.107 1.00 96.44 97 PHE A CA 1
ATOM 745 C C . PHE A 1 97 ? 9.751 -2.049 -28.624 1.00 96.44 97 PHE A C 1
ATOM 747 O O . PHE A 1 97 ? 10.397 -1.924 -27.587 1.00 96.44 97 PHE A O 1
ATOM 754 N N . ARG A 1 98 ? 9.414 -1.008 -29.378 1.00 93.50 98 ARG A N 1
ATOM 755 C CA . ARG A 1 98 ? 9.704 0.389 -29.055 1.00 93.50 98 ARG A CA 1
ATOM 756 C C . ARG A 1 98 ? 8.445 1.190 -29.302 1.00 93.50 98 ARG A C 1
ATOM 758 O O . ARG A 1 98 ? 7.785 0.957 -30.318 1.00 93.50 98 ARG A O 1
ATOM 765 N N . GLU A 1 99 ? 8.172 2.164 -28.443 1.00 91.44 99 GLU A N 1
ATOM 766 C CA . GLU A 1 99 ? 7.046 3.072 -28.655 1.00 91.44 99 GLU A CA 1
ATOM 767 C C . GLU A 1 99 ? 7.090 3.680 -30.081 1.00 91.44 99 GLU A C 1
ATOM 769 O O . GLU A 1 99 ? 8.173 4.038 -30.592 1.00 91.44 99 GLU A O 1
ATOM 774 N N . PRO A 1 100 ? 5.937 3.726 -30.777 1.00 80.12 100 PRO A N 1
ATOM 775 C CA . PRO A 1 100 ? 5.804 4.186 -32.150 1.00 80.12 100 PRO A CA 1
ATOM 776 C C . PRO A 1 100 ? 6.249 5.643 -32.360 1.00 80.12 100 PRO A C 1
ATOM 778 O O . PRO A 1 100 ? 6.431 6.446 -31.453 1.00 80.12 100 PRO A O 1
ATOM 781 N N . GLY A 1 101 ? 6.463 5.996 -33.633 1.00 57.03 101 GLY A N 1
ATOM 782 C CA . GLY A 1 101 ? 7.280 7.139 -34.069 1.00 57.03 101 GLY A CA 1
ATOM 783 C C . GLY A 1 101 ? 6.770 8.572 -33.822 1.00 57.03 101 GLY A C 1
ATOM 784 O O . GLY A 1 101 ? 7.095 9.453 -34.620 1.00 57.03 101 GLY A O 1
ATOM 785 N N . GLY A 1 102 ? 5.993 8.829 -32.767 1.00 63.59 102 GLY A N 1
ATOM 786 C CA . GLY A 1 102 ? 5.639 10.173 -32.286 1.00 63.59 102 GLY A CA 1
ATOM 787 C C . GLY A 1 102 ? 6.543 10.691 -31.161 1.00 63.59 102 GLY A C 1
ATOM 788 O O . GLY A 1 102 ? 6.719 11.907 -31.033 1.00 63.59 102 GLY A O 1
ATOM 789 N N . ASP A 1 103 ? 7.163 9.786 -30.404 1.00 76.12 103 ASP A N 1
ATOM 790 C CA . ASP A 1 103 ? 7.863 10.112 -29.163 1.00 76.12 103 ASP A CA 1
ATOM 791 C C . ASP A 1 103 ? 9.327 10.501 -29.353 1.00 76.12 103 ASP A C 1
ATOM 793 O O . ASP A 1 103 ? 10.073 9.953 -30.171 1.00 76.12 103 ASP A O 1
ATOM 797 N N . SER A 1 104 ? 9.755 11.501 -28.580 1.00 84.25 104 SER A N 1
ATOM 798 C CA . SER A 1 104 ? 11.117 12.044 -28.659 1.00 84.25 104 SER A CA 1
ATOM 799 C C . SER A 1 104 ? 12.132 11.280 -27.806 1.00 84.25 104 SER A C 1
ATOM 801 O O . SER A 1 104 ? 13.332 11.384 -28.065 1.00 84.25 104 SER A O 1
ATOM 803 N N . ILE A 1 105 ? 11.656 10.567 -26.782 1.00 89.31 105 ILE A N 1
ATOM 804 C CA . ILE A 1 105 ? 12.455 9.803 -25.810 1.00 89.31 105 ILE A CA 1
ATOM 805 C C . ILE A 1 105 ? 11.727 8.500 -25.430 1.00 89.31 105 ILE A C 1
ATOM 807 O O . ILE A 1 105 ? 11.356 8.319 -24.273 1.00 89.31 105 ILE A O 1
ATOM 811 N N . PRO A 1 106 ? 11.486 7.619 -26.408 1.00 92.12 106 PRO A N 1
ATOM 812 C CA . PRO A 1 106 ? 10.582 6.494 -26.224 1.00 92.12 106 PRO A CA 1
ATOM 813 C C . PRO A 1 106 ? 11.147 5.424 -25.301 1.00 92.12 106 PRO A C 1
ATOM 815 O O . PRO A 1 106 ? 12.364 5.207 -25.252 1.00 92.12 106 PRO A O 1
ATOM 818 N N . ASN A 1 107 ? 10.237 4.726 -24.640 1.00 96.12 107 ASN A N 1
ATOM 819 C CA . ASN A 1 107 ? 10.510 3.491 -23.929 1.00 96.12 107 ASN A CA 1
ATOM 820 C C . ASN A 1 107 ? 10.481 2.295 -24.889 1.00 96.12 107 ASN A C 1
ATOM 822 O O . ASN A 1 107 ? 9.978 2.356 -26.019 1.00 96.12 107 ASN A O 1
ATOM 826 N N . GLY A 1 108 ? 11.043 1.183 -24.438 1.00 96.81 108 GLY A N 1
ATOM 827 C CA . GLY A 1 108 ? 10.972 -0.076 -25.157 1.00 96.81 108 GLY A CA 1
ATOM 828 C C . GLY A 1 108 ? 11.332 -1.277 -24.304 1.00 96.81 108 GLY A C 1
ATOM 829 O O . GLY A 1 108 ? 11.798 -1.150 -23.169 1.00 96.81 108 GLY A O 1
ATOM 830 N N . VAL A 1 109 ? 11.117 -2.442 -24.901 1.00 98.75 109 VAL A N 1
ATOM 831 C CA . VAL A 1 109 ? 11.468 -3.749 -24.361 1.00 98.75 109 VAL A CA 1
ATOM 832 C C . VAL A 1 109 ? 12.301 -4.487 -25.401 1.00 98.75 109 VAL A C 1
ATOM 834 O O . VAL A 1 109 ? 11.927 -4.541 -26.572 1.00 98.75 109 VAL A O 1
ATOM 837 N N . ILE A 1 110 ? 13.423 -5.056 -24.976 1.00 98.75 110 ILE A N 1
ATOM 838 C CA . ILE A 1 110 ? 14.280 -5.928 -25.787 1.00 98.75 110 ILE A CA 1
ATOM 839 C C . ILE A 1 110 ? 14.320 -7.283 -25.084 1.00 98.75 110 ILE A C 1
ATOM 841 O O . ILE A 1 110 ? 14.442 -7.324 -23.863 1.00 98.75 110 ILE A O 1
ATOM 845 N N . SER A 1 111 ? 14.192 -8.381 -25.818 1.00 98.38 111 SER A N 1
ATOM 846 C CA . SER A 1 111 ? 14.113 -9.723 -25.247 1.00 98.38 111 SER A CA 1
ATOM 847 C C . SER A 1 111 ? 14.859 -10.737 -26.097 1.00 98.38 111 SER A C 1
ATOM 849 O O . SER A 1 111 ? 14.748 -10.739 -27.321 1.00 98.38 111 SER A O 1
ATOM 851 N N . ARG A 1 112 ? 15.579 -11.642 -25.439 1.00 96.56 112 ARG A N 1
ATOM 852 C CA . ARG A 1 112 ? 16.180 -12.827 -26.054 1.00 96.56 112 ARG A CA 1
ATOM 853 C C . ARG A 1 112 ? 15.128 -13.786 -26.620 1.00 96.56 112 ARG A C 1
ATOM 855 O O . ARG A 1 112 ? 15.421 -14.554 -27.533 1.00 96.56 112 ARG A O 1
ATOM 862 N N . TRP A 1 113 ? 13.916 -13.753 -26.069 1.00 96.50 113 TRP A N 1
ATOM 863 C CA . TRP A 1 113 ? 12.804 -14.618 -26.454 1.00 96.50 113 TRP A CA 1
ATOM 864 C C . TRP A 1 113 ? 11.743 -13.875 -27.272 1.00 96.50 113 TRP A C 1
ATOM 866 O O . TRP A 1 113 ? 11.668 -12.642 -27.211 1.00 96.50 113 TRP A O 1
ATOM 876 N N . PRO A 1 114 ? 10.905 -14.597 -28.041 1.00 97.31 114 PRO A N 1
ATOM 877 C CA . PRO A 1 114 ? 9.891 -13.980 -28.883 1.00 97.31 114 PRO A CA 1
ATOM 878 C C . PRO A 1 114 ? 8.931 -13.083 -28.100 1.00 97.31 114 PRO A C 1
ATOM 880 O O . PRO A 1 114 ? 8.321 -13.498 -27.118 1.00 97.31 114 PRO A O 1
ATOM 883 N N . ILE A 1 115 ? 8.745 -11.860 -28.593 1.00 97.69 115 ILE A N 1
ATOM 884 C CA . ILE A 1 115 ? 7.652 -10.986 -28.164 1.00 97.69 115 ILE A CA 1
ATOM 885 C C . ILE A 1 115 ? 6.398 -11.400 -28.939 1.00 97.69 115 ILE A C 1
ATOM 887 O O . ILE A 1 115 ? 6.325 -11.237 -30.160 1.00 97.69 115 ILE A O 1
ATOM 891 N N . VAL A 1 116 ? 5.423 -11.967 -28.234 1.00 95.25 116 VAL A N 1
ATOM 892 C CA . VAL A 1 116 ? 4.181 -12.518 -28.802 1.00 95.25 116 VAL A CA 1
ATOM 893 C C . VAL A 1 116 ? 3.014 -11.532 -28.760 1.00 95.25 116 VAL A C 1
ATOM 895 O O . VAL A 1 116 ? 2.042 -11.692 -29.498 1.00 95.25 116 VAL A O 1
ATOM 898 N N . GLU A 1 117 ? 3.116 -10.496 -27.932 1.00 94.75 117 GLU A N 1
ATOM 899 C CA . GLU A 1 117 ? 2.217 -9.343 -27.894 1.00 94.75 117 GLU A CA 1
ATOM 900 C C . GLU A 1 117 ? 3.002 -8.121 -27.415 1.00 94.75 117 GLU A C 1
ATOM 902 O O . GLU A 1 117 ? 3.907 -8.252 -26.597 1.00 94.75 117 GLU A O 1
ATOM 907 N N . SER A 1 118 ? 2.687 -6.930 -27.915 1.00 95.94 118 SER A N 1
ATOM 908 C CA . SER A 1 118 ? 3.335 -5.698 -27.463 1.00 95.94 118 SER A CA 1
ATOM 909 C C . SER A 1 118 ? 2.505 -4.474 -27.802 1.00 95.94 118 SER A C 1
ATOM 911 O O . SER A 1 118 ? 1.783 -4.472 -28.806 1.00 95.94 118 SER A O 1
ATOM 913 N N . GLY A 1 119 ? 2.687 -3.404 -27.041 1.00 94.06 119 GLY A N 1
ATOM 914 C CA . GLY A 1 119 ? 2.041 -2.130 -27.303 1.00 94.06 119 GLY A CA 1
ATOM 915 C C . GLY A 1 119 ? 2.461 -1.051 -26.317 1.00 94.06 119 GLY A C 1
ATOM 916 O O . GLY A 1 119 ? 3.441 -1.188 -25.589 1.00 94.06 119 GLY A O 1
ATOM 917 N N . GLU A 1 120 ? 1.694 0.031 -26.306 1.00 92.50 120 GLU A N 1
ATOM 918 C CA . GLU A 1 120 ? 1.853 1.125 -25.356 1.00 92.50 120 GLU A CA 1
ATOM 919 C C . GLU A 1 120 ? 0.548 1.341 -24.588 1.00 92.50 120 GLU A C 1
ATOM 921 O O . GLU A 1 120 ? -0.550 1.241 -25.151 1.00 92.50 120 GLU A O 1
ATOM 926 N N . TRP A 1 121 ? 0.666 1.659 -23.304 1.00 92.69 121 TRP A N 1
ATOM 927 C CA . TRP A 1 121 ? -0.413 2.266 -22.540 1.00 92.69 121 TRP A CA 1
ATOM 928 C C . TRP A 1 121 ? -0.130 3.744 -22.367 1.00 92.69 121 TRP A C 1
ATOM 930 O O . TRP A 1 121 ? 0.970 4.143 -22.001 1.00 92.69 121 TRP A O 1
ATOM 940 N N . ARG A 1 122 ? -1.151 4.556 -22.631 1.00 87.88 122 ARG A N 1
ATOM 941 C CA . ARG A 1 122 ? -0.999 6.002 -22.683 1.00 87.88 122 ARG A CA 1
ATOM 942 C C . ARG A 1 122 ? -0.741 6.604 -21.304 1.00 87.88 122 ARG A C 1
ATOM 944 O O . ARG A 1 122 ? -1.601 6.529 -20.425 1.00 87.88 122 ARG A O 1
ATOM 951 N N . ASP A 1 123 ? 0.340 7.356 -21.189 1.00 88.00 123 ASP A N 1
ATOM 952 C CA . ASP A 1 123 ? 0.561 8.316 -20.126 1.00 88.00 123 ASP A CA 1
ATOM 953 C C . ASP A 1 123 ? -0.186 9.622 -20.458 1.00 88.00 123 ASP A C 1
ATOM 955 O O . ASP A 1 123 ? -0.015 10.257 -21.498 1.00 88.00 123 ASP A O 1
ATOM 959 N N . SER A 1 124 ? -1.093 10.047 -19.577 1.00 86.81 124 SER A N 1
ATOM 960 C CA . SER A 1 124 ? -1.844 11.296 -19.769 1.00 86.81 124 SER A CA 1
ATOM 961 C C . SER A 1 124 ? -1.137 12.535 -19.204 1.00 86.81 124 SER A C 1
ATOM 963 O O . SER A 1 124 ? -1.610 13.661 -19.401 1.00 86.81 124 SER A O 1
ATOM 965 N N . LYS A 1 125 ? -0.022 12.359 -18.484 1.00 88.25 125 LYS A N 1
ATOM 966 C CA . LYS A 1 125 ? 0.760 13.429 -17.846 1.00 88.25 125 LYS A CA 1
ATOM 967 C C . LYS A 1 125 ? 1.871 13.954 -18.733 1.00 88.25 125 LYS A C 1
ATOM 969 O O . LYS A 1 125 ? 2.244 15.128 -18.596 1.00 88.25 125 LYS A O 1
ATOM 974 N N . VAL A 1 126 ? 2.346 13.146 -19.669 1.00 85.12 126 VAL A N 1
ATOM 975 C CA . VAL A 1 126 ? 3.285 13.561 -20.704 1.00 85.12 126 VAL A CA 1
ATOM 976 C C . VAL A 1 126 ? 2.822 13.090 -22.083 1.00 85.12 126 VAL A C 1
ATOM 978 O O . VAL A 1 126 ? 1.817 12.416 -22.208 1.00 85.12 126 VAL A O 1
ATOM 981 N N . GLY A 1 127 ? 3.450 13.579 -23.149 1.00 83.25 127 GLY A N 1
ATOM 982 C CA . GLY A 1 127 ? 3.072 13.211 -24.518 1.00 83.25 127 GLY A CA 1
ATOM 983 C C . GLY A 1 127 ? 4.281 13.053 -25.423 1.00 83.25 127 GLY A C 1
ATOM 984 O O . GLY A 1 127 ? 4.229 13.468 -26.576 1.00 83.25 127 GLY A O 1
ATOM 985 N N . ASN A 1 128 ? 5.404 12.619 -24.852 1.00 77.81 128 ASN A N 1
ATOM 986 C CA . ASN A 1 128 ? 6.645 12.374 -25.586 1.00 77.81 128 ASN A CA 1
ATOM 987 C C . ASN A 1 128 ? 7.313 11.033 -25.231 1.00 77.81 128 ASN A C 1
ATOM 989 O O . ASN A 1 128 ? 8.501 10.878 -25.546 1.00 77.81 128 ASN A O 1
ATOM 993 N N . ARG A 1 129 ? 6.559 10.184 -24.521 1.00 85.62 129 ARG A N 1
ATOM 994 C CA . ARG A 1 129 ? 6.785 8.804 -24.074 1.00 85.62 129 ARG A CA 1
ATOM 995 C C . ARG A 1 129 ? 5.508 8.326 -23.370 1.00 85.62 129 ARG A C 1
ATOM 997 O O . ARG A 1 129 ? 4.776 9.176 -22.852 1.00 85.62 129 ARG A O 1
ATOM 1004 N N . ASP A 1 130 ? 5.297 7.022 -23.320 1.00 91.06 130 ASP A N 1
ATOM 1005 C CA . ASP A 1 130 ? 4.139 6.353 -22.723 1.00 91.06 130 ASP A CA 1
ATOM 1006 C C . ASP A 1 130 ? 4.637 5.195 -21.814 1.00 91.06 130 ASP A C 1
ATOM 1008 O O . ASP A 1 130 ? 5.737 5.280 -21.253 1.00 91.06 130 ASP A O 1
ATOM 1012 N N . PHE A 1 131 ? 3.848 4.138 -21.593 1.00 95.19 131 PHE A N 1
ATOM 1013 C CA . PHE A 1 131 ? 4.301 2.904 -20.938 1.00 95.19 131 PHE A CA 1
ATOM 1014 C C . PHE A 1 131 ? 4.388 1.770 -21.964 1.00 95.19 131 PHE A C 1
ATOM 1016 O O . PHE A 1 131 ? 3.362 1.244 -22.402 1.00 95.19 131 PHE A O 1
ATOM 1023 N N . ALA A 1 132 ? 5.602 1.375 -22.346 1.00 96.81 132 ALA A N 1
ATOM 1024 C CA . ALA A 1 132 ? 5.817 0.291 -23.301 1.00 96.81 132 ALA A CA 1
ATOM 1025 C C . ALA A 1 132 ? 5.647 -1.069 -22.618 1.00 96.81 132 ALA A C 1
ATOM 1027 O O . ALA A 1 132 ? 6.286 -1.313 -21.596 1.00 96.81 132 ALA A O 1
ATOM 1028 N N . TYR A 1 133 ? 4.859 -1.975 -23.200 1.00 97.50 133 TYR A N 1
ATOM 1029 C CA . TYR A 1 133 ? 4.720 -3.345 -22.707 1.00 97.50 133 TYR A CA 1
ATOM 1030 C C . TYR A 1 133 ? 5.021 -4.388 -23.787 1.00 97.50 133 TYR A C 1
ATOM 1032 O O . TYR A 1 133 ? 4.819 -4.160 -24.985 1.00 97.50 133 TYR A O 1
ATOM 1040 N N . ALA A 1 134 ? 5.462 -5.562 -23.346 1.00 97.81 134 ALA A N 1
ATOM 1041 C CA . ALA A 1 134 ? 5.625 -6.753 -24.165 1.00 97.81 134 ALA A CA 1
ATOM 1042 C C . ALA A 1 134 ? 5.251 -8.009 -23.368 1.00 97.81 134 ALA A C 1
ATOM 1044 O O . ALA A 1 134 ? 5.680 -8.163 -22.229 1.00 97.81 134 ALA A O 1
ATOM 1045 N N . ARG A 1 135 ? 4.499 -8.920 -23.986 1.00 97.25 135 ARG A N 1
ATOM 1046 C CA . ARG A 1 135 ? 4.324 -10.305 -23.542 1.00 97.25 135 ARG A CA 1
ATOM 1047 C C . ARG A 1 135 ? 5.361 -11.164 -24.257 1.00 97.25 135 ARG A C 1
ATOM 1049 O O . ARG A 1 135 ? 5.406 -11.180 -25.492 1.00 97.25 135 ARG A O 1
ATOM 1056 N N . ILE A 1 136 ? 6.208 -11.826 -23.487 1.00 97.81 136 ILE A N 1
ATOM 1057 C CA . ILE A 1 136 ? 7.379 -12.573 -23.938 1.00 97.81 136 ILE A CA 1
ATOM 1058 C C . ILE A 1 136 ? 7.132 -14.061 -23.681 1.00 97.81 136 ILE A C 1
ATOM 1060 O O . ILE A 1 136 ? 6.849 -14.445 -22.550 1.00 97.81 136 ILE A O 1
ATOM 1064 N N . ASP A 1 137 ? 7.286 -14.872 -24.725 1.00 94.44 137 ASP A N 1
ATOM 1065 C CA . ASP A 1 137 ? 7.178 -16.338 -24.687 1.00 94.44 137 ASP A CA 1
ATOM 1066 C C . ASP A 1 137 ? 8.465 -16.933 -24.097 1.00 94.44 137 ASP A C 1
ATOM 1068 O O . ASP A 1 137 ? 9.458 -17.136 -24.807 1.00 94.44 137 ASP A O 1
ATOM 1072 N N . LEU A 1 138 ? 8.492 -17.113 -22.773 1.00 92.75 138 LEU A N 1
ATOM 1073 C CA . LEU A 1 138 ? 9.635 -17.698 -22.072 1.00 92.75 138 LEU A CA 1
ATOM 1074 C C . LEU A 1 138 ? 9.710 -19.218 -22.314 1.00 92.75 138 LEU A C 1
ATOM 1076 O O . LEU A 1 138 ? 8.725 -19.860 -22.670 1.00 92.75 138 LEU A O 1
ATOM 1080 N N . PRO A 1 139 ? 10.864 -19.862 -22.062 1.00 84.38 139 PRO A N 1
ATOM 1081 C CA . PRO A 1 139 ? 10.933 -21.315 -22.044 1.00 84.38 139 PRO A CA 1
ATOM 1082 C C . PRO A 1 139 ? 10.006 -21.885 -20.959 1.00 84.38 139 PRO A C 1
ATOM 1084 O O . PRO A 1 139 ? 10.262 -21.710 -19.770 1.00 84.38 139 PRO A O 1
ATOM 1087 N N . GLY A 1 140 ? 8.953 -22.599 -21.362 1.00 83.19 140 GLY A N 1
ATOM 1088 C CA . GLY A 1 140 ? 7.988 -23.201 -20.440 1.00 83.19 140 GLY A CA 1
ATOM 1089 C C . GLY A 1 140 ? 6.547 -22.995 -20.897 1.00 83.19 140 GLY A C 1
ATOM 1090 O O . GLY A 1 140 ? 6.283 -22.928 -22.093 1.00 83.19 140 GLY A O 1
ATOM 1091 N N . GLU A 1 141 ? 5.622 -22.952 -19.937 1.00 81.50 141 GLU A N 1
ATOM 1092 C CA . GLU A 1 141 ? 4.196 -22.657 -20.172 1.00 81.50 141 GLU A CA 1
ATOM 1093 C C . GLU A 1 141 ? 3.794 -21.242 -19.717 1.00 81.50 141 GLU A C 1
ATOM 1095 O O . GLU A 1 141 ? 2.645 -20.853 -19.903 1.00 81.50 141 GLU A O 1
ATOM 1100 N N . THR A 1 142 ? 4.726 -20.502 -19.110 1.00 89.06 142 THR A N 1
ATOM 1101 C CA . THR A 1 142 ? 4.496 -19.208 -18.459 1.00 89.06 142 THR A CA 1
ATOM 1102 C C . THR A 1 142 ? 5.114 -18.090 -19.286 1.00 89.06 142 THR A C 1
ATOM 1104 O O . THR A 1 142 ? 6.311 -18.144 -19.569 1.00 89.06 142 THR A O 1
ATOM 1107 N N . ASP A 1 143 ? 4.342 -17.051 -19.599 1.00 94.25 143 ASP A N 1
ATOM 1108 C CA . ASP A 1 143 ? 4.862 -15.866 -20.281 1.00 94.25 143 ASP A CA 1
ATOM 1109 C C . ASP A 1 143 ? 5.336 -14.802 -19.281 1.00 94.25 143 ASP A C 1
ATOM 1111 O O . ASP A 1 143 ? 4.941 -14.774 -18.114 1.00 94.25 143 ASP A O 1
ATOM 1115 N N . LEU A 1 144 ? 6.175 -13.882 -19.760 1.00 97.31 144 LEU A N 1
ATOM 1116 C CA . LEU A 1 144 ? 6.571 -12.680 -19.026 1.00 97.31 144 LEU A CA 1
ATOM 1117 C C . LEU A 1 144 ? 5.945 -11.434 -19.645 1.00 97.31 144 LEU A C 1
ATOM 1119 O O . LEU A 1 144 ? 6.207 -11.101 -20.801 1.00 97.31 144 LEU A O 1
ATOM 1123 N N . TRP A 1 145 ? 5.205 -10.684 -18.841 1.00 97.88 145 TRP A N 1
ATOM 1124 C CA . TRP A 1 145 ? 4.759 -9.333 -19.139 1.00 97.88 145 TRP A CA 1
ATOM 1125 C C . TRP A 1 145 ? 5.803 -8.339 -18.643 1.00 97.88 145 TRP A C 1
ATOM 1127 O O . TRP A 1 145 ? 5.973 -8.121 -17.447 1.00 97.88 145 TRP A O 1
ATOM 1137 N N . ALA A 1 146 ? 6.528 -7.742 -19.578 1.00 98.50 146 ALA A N 1
ATOM 1138 C CA . ALA A 1 146 ? 7.585 -6.779 -19.326 1.00 98.50 146 ALA A CA 1
ATOM 1139 C C . ALA A 1 146 ? 7.097 -5.364 -19.641 1.00 98.50 146 ALA A C 1
ATOM 1141 O O . ALA A 1 146 ? 6.677 -5.097 -20.768 1.00 98.50 146 ALA A O 1
ATOM 1142 N N . VAL A 1 147 ? 7.177 -4.458 -18.665 1.00 98.44 147 VAL A N 1
ATOM 1143 C CA . VAL A 1 147 ? 6.739 -3.062 -18.789 1.00 98.44 147 VAL A CA 1
ATOM 1144 C C . VAL A 1 147 ? 7.909 -2.109 -18.545 1.00 98.44 147 VAL A C 1
ATOM 1146 O O . VAL A 1 147 ? 8.518 -2.115 -17.474 1.00 98.44 147 VAL A O 1
ATOM 1149 N N . SER A 1 148 ? 8.207 -1.266 -19.532 1.00 98.69 148 SER A N 1
ATOM 1150 C CA . SER A 1 148 ? 9.253 -0.243 -19.475 1.00 98.69 148 SER A CA 1
ATOM 1151 C C . SER A 1 148 ? 8.653 1.149 -19.294 1.00 98.69 148 SER A C 1
ATOM 1153 O O . SER A 1 148 ? 7.766 1.552 -20.053 1.00 98.69 148 SER A O 1
ATOM 1155 N N . VAL A 1 149 ? 9.143 1.894 -18.299 1.00 98.19 149 VAL A N 1
ATOM 1156 C CA . VAL A 1 149 ? 8.596 3.207 -17.920 1.00 98.19 149 VAL A CA 1
ATOM 1157 C C . VAL A 1 149 ? 9.669 4.282 -17.789 1.00 98.19 149 VAL A C 1
ATOM 1159 O O . VAL A 1 149 ? 10.819 4.008 -17.447 1.00 98.19 149 VAL A O 1
ATOM 1162 N N . HIS A 1 150 ? 9.258 5.533 -18.001 1.00 97.62 150 HIS A N 1
ATOM 1163 C CA . HIS A 1 150 ? 10.064 6.723 -17.736 1.00 97.62 150 HIS A CA 1
ATOM 1164 C C . HIS A 1 150 ? 9.173 7.805 -17.107 1.00 97.62 150 HIS A C 1
ATOM 1166 O O . HIS A 1 150 ? 8.602 8.640 -17.808 1.00 97.62 150 HIS A O 1
ATOM 1172 N N . LEU A 1 151 ? 9.029 7.818 -15.785 1.00 97.44 151 LEU A N 1
ATOM 1173 C CA . LEU A 1 151 ? 8.095 8.718 -15.094 1.00 97.44 151 LEU A CA 1
ATOM 1174 C C . LEU A 1 151 ? 8.600 10.171 -15.082 1.00 97.44 151 LEU A C 1
ATOM 1176 O O . LEU A 1 151 ? 9.790 10.442 -15.249 1.00 97.44 151 LEU A O 1
ATOM 1180 N N . LEU A 1 152 ? 7.713 11.153 -14.925 1.00 94.50 152 LEU A N 1
ATOM 1181 C CA . LEU A 1 152 ? 8.060 12.575 -14.954 1.00 94.50 152 LEU A CA 1
ATOM 1182 C C . LEU A 1 152 ? 8.883 13.012 -13.730 1.00 94.50 152 LEU A C 1
ATOM 1184 O O . LEU A 1 152 ? 8.507 12.860 -12.569 1.00 94.50 152 LEU A O 1
ATOM 1188 N N . THR A 1 153 ? 9.934 13.788 -13.991 1.00 92.31 153 THR A N 1
ATOM 1189 C CA . THR A 1 153 ? 10.715 14.512 -12.965 1.00 92.31 153 THR A CA 1
ATOM 1190 C C . THR A 1 153 ? 9.953 15.644 -12.263 1.00 92.31 153 THR A C 1
ATOM 1192 O O . THR A 1 153 ? 10.499 16.308 -11.382 1.00 92.31 153 THR A O 1
ATOM 1195 N N . ARG A 1 154 ? 8.705 15.925 -12.661 1.00 89.00 154 ARG A N 1
ATOM 1196 C CA . ARG A 1 154 ? 7.988 17.152 -12.282 1.00 89.00 154 ARG A CA 1
ATOM 1197 C C . ARG A 1 154 ? 7.711 17.242 -10.782 1.00 89.00 154 ARG A C 1
ATOM 1199 O O . ARG A 1 154 ? 7.962 18.288 -10.187 1.00 89.00 154 ARG A O 1
ATOM 1206 N N . SER A 1 155 ? 7.132 16.200 -10.201 1.00 90.38 155 SER A N 1
ATOM 1207 C CA . SER A 1 155 ? 6.868 16.103 -8.766 1.00 90.38 155 SER A CA 1
ATOM 1208 C C . SER A 1 155 ? 6.496 14.672 -8.392 1.00 90.38 155 SER A C 1
ATOM 1210 O O . SER A 1 155 ? 5.983 13.927 -9.225 1.00 90.38 155 SER A O 1
ATOM 1212 N N . GLN A 1 156 ? 6.671 14.332 -7.115 1.00 87.44 156 GLN A N 1
ATOM 1213 C CA . GLN A 1 156 ? 6.241 13.049 -6.557 1.00 87.44 156 GLN A CA 1
ATOM 1214 C C . GLN A 1 156 ? 4.757 12.754 -6.847 1.00 87.44 156 GLN A C 1
ATOM 1216 O O . GLN A 1 156 ? 4.428 11.647 -7.243 1.00 87.44 156 GLN A O 1
ATOM 1221 N N . GLY A 1 157 ? 3.864 13.744 -6.718 1.00 76.50 157 GLY A N 1
ATOM 1222 C CA . GLY A 1 157 ? 2.433 13.541 -6.995 1.00 76.50 157 GLY A CA 1
ATOM 1223 C C . GLY A 1 157 ? 2.106 13.282 -8.471 1.00 76.50 157 GLY A C 1
ATOM 1224 O O . GLY A 1 157 ? 1.119 12.622 -8.777 1.00 76.50 157 GLY A O 1
ATOM 1225 N N . VAL A 1 158 ? 2.931 13.774 -9.404 1.00 85.75 158 VAL A N 1
ATOM 1226 C CA . VAL A 1 158 ? 2.761 13.448 -10.829 1.00 85.75 158 VAL A CA 1
ATOM 1227 C C . VAL A 1 158 ? 3.174 12.008 -11.091 1.00 85.75 158 VAL A C 1
ATOM 1229 O O . VAL A 1 158 ? 2.401 11.301 -11.725 1.00 85.75 158 VAL A O 1
ATOM 1232 N N . ARG A 1 159 ? 4.306 11.567 -10.528 1.00 95.19 159 ARG A N 1
ATOM 1233 C CA . ARG A 1 159 ? 4.737 10.166 -10.603 1.00 95.19 159 ARG A CA 1
ATOM 1234 C C . ARG A 1 159 ? 3.726 9.213 -9.990 1.00 95.19 159 ARG A C 1
ATOM 1236 O O . ARG A 1 159 ? 3.474 8.165 -10.554 1.00 95.19 159 ARG A O 1
ATOM 1243 N N . ASP A 1 160 ? 3.118 9.600 -8.871 1.00 89.25 160 ASP A N 1
ATOM 1244 C CA . ASP A 1 160 ? 2.050 8.822 -8.237 1.00 89.25 160 ASP A CA 1
ATOM 1245 C C . ASP A 1 160 ? 0.829 8.693 -9.158 1.00 89.25 160 ASP A C 1
ATOM 1247 O O . ASP A 1 160 ? 0.245 7.624 -9.299 1.00 89.25 160 ASP A O 1
ATOM 1251 N N . THR A 1 161 ? 0.494 9.762 -9.891 1.00 80.31 161 THR A N 1
ATOM 1252 C CA . THR A 1 161 ? -0.570 9.662 -10.895 1.00 80.31 161 THR A CA 1
ATOM 1253 C C . THR A 1 161 ? -0.168 8.791 -12.088 1.00 80.31 161 THR A C 1
ATOM 1255 O O . THR A 1 161 ? -1.003 8.050 -12.589 1.00 80.31 161 THR A O 1
ATOM 1258 N N . GLU A 1 162 ? 1.075 8.886 -12.572 1.00 93.81 162 GLU A N 1
ATOM 1259 C CA . GLU A 1 162 ? 1.586 8.026 -13.653 1.00 93.81 162 GLU A CA 1
ATOM 1260 C C . GLU A 1 162 ? 1.592 6.546 -13.220 1.00 93.81 162 GLU A C 1
ATOM 1262 O O . GLU A 1 162 ? 1.125 5.693 -13.968 1.00 93.81 162 GLU A O 1
ATOM 1267 N N . ALA A 1 163 ? 2.004 6.253 -11.982 1.00 88.81 163 ALA A N 1
ATOM 1268 C CA . ALA A 1 163 ? 1.906 4.929 -11.369 1.00 88.81 163 ALA A CA 1
ATOM 1269 C C . ALA A 1 163 ? 0.457 4.419 -11.323 1.00 88.81 163 ALA A C 1
ATOM 1271 O O . ALA A 1 163 ? 0.197 3.284 -11.712 1.00 88.81 163 ALA A O 1
ATOM 1272 N N . GLY A 1 164 ? -0.499 5.263 -10.920 1.00 82.94 164 GLY A N 1
ATOM 1273 C CA . GLY A 1 164 ? -1.919 4.902 -10.900 1.00 82.94 164 GLY A CA 1
ATOM 1274 C C . GLY A 1 164 ? -2.480 4.580 -12.288 1.00 82.94 164 GLY A C 1
ATOM 1275 O O . GLY A 1 164 ? -3.213 3.606 -12.438 1.00 82.94 164 GLY A O 1
ATOM 1276 N N . LEU A 1 165 ? -2.092 5.347 -13.316 1.00 84.62 165 LEU A N 1
ATOM 1277 C CA . LEU A 1 165 ? -2.467 5.063 -14.708 1.00 84.62 165 LEU A CA 1
ATOM 1278 C C . LEU A 1 165 ? -1.901 3.724 -15.186 1.00 84.62 165 LEU A C 1
ATOM 1280 O O . LEU A 1 165 ? -2.582 2.990 -15.899 1.00 84.62 165 LEU A O 1
ATOM 1284 N N . LEU A 1 166 ? -0.667 3.402 -14.795 1.00 91.94 166 LEU A N 1
ATOM 1285 C CA . LEU A 1 166 ? -0.051 2.131 -15.146 1.00 91.94 166 LEU A CA 1
ATOM 1286 C C . LEU A 1 166 ? -0.753 0.950 -14.465 1.00 91.94 166 LEU A C 1
ATOM 1288 O O . LEU A 1 166 ? -1.064 -0.037 -15.126 1.00 91.94 166 LEU A O 1
ATOM 1292 N N . VAL A 1 167 ? -1.050 1.061 -13.169 1.00 89.25 167 VAL A N 1
ATOM 1293 C CA . VAL A 1 167 ? -1.809 0.039 -12.430 1.00 89.25 167 VAL A CA 1
ATOM 1294 C C . VAL A 1 167 ? -3.189 -0.164 -13.053 1.00 89.25 167 VAL A C 1
ATOM 1296 O O . VAL A 1 167 ? -3.590 -1.302 -13.286 1.00 89.25 167 VAL A O 1
ATOM 1299 N N . GLU A 1 168 ? -3.901 0.916 -13.387 1.00 80.56 168 GLU A N 1
ATOM 1300 C CA . GLU A 1 168 ? -5.189 0.836 -14.086 1.00 80.56 168 GLU A CA 1
ATOM 1301 C C . GLU A 1 168 ? -5.059 0.099 -15.426 1.00 80.56 168 GLU A C 1
ATOM 1303 O O . GLU A 1 168 ? -5.898 -0.742 -15.748 1.00 80.56 168 GLU A O 1
ATOM 1308 N N . ALA A 1 169 ? -4.000 0.370 -16.192 1.00 83.12 169 ALA A N 1
ATOM 1309 C CA . ALA A 1 169 ? -3.765 -0.283 -17.473 1.00 83.12 169 ALA A CA 1
ATOM 1310 C C . ALA A 1 169 ? -3.469 -1.786 -17.328 1.00 83.12 169 ALA A C 1
ATOM 1312 O O . ALA A 1 169 ? -4.066 -2.588 -18.046 1.00 83.12 169 ALA A O 1
ATOM 1313 N N . ILE A 1 170 ? -2.618 -2.168 -16.371 1.00 84.94 170 ILE A N 1
ATOM 1314 C CA . ILE A 1 170 ? -2.274 -3.571 -16.084 1.00 84.94 170 ILE A CA 1
ATOM 1315 C C . ILE A 1 170 ? -3.508 -4.343 -15.605 1.00 84.94 170 ILE A C 1
ATOM 1317 O O . ILE A 1 170 ? -3.786 -5.437 -16.087 1.00 84.94 170 ILE A O 1
ATOM 1321 N N . LEU A 1 171 ? -4.295 -3.771 -14.691 1.00 80.69 171 LEU A N 1
ATOM 1322 C CA . LEU A 1 171 ? -5.503 -4.422 -14.175 1.00 80.69 171 LEU A CA 1
ATOM 1323 C C . LEU A 1 171 ? -6.648 -4.441 -15.201 1.00 80.69 171 LEU A C 1
ATOM 1325 O O . LEU A 1 171 ? -7.487 -5.342 -15.181 1.00 80.69 171 LEU A O 1
ATOM 1329 N N . GLY A 1 172 ? -6.701 -3.451 -16.096 1.00 70.06 172 GLY A N 1
ATOM 1330 C CA . GLY A 1 172 ? -7.670 -3.372 -17.189 1.00 70.06 172 GLY A CA 1
ATOM 1331 C C . GLY A 1 172 ? -7.356 -4.299 -18.367 1.00 70.06 172 GLY A C 1
ATOM 1332 O O . GLY A 1 172 ? -8.265 -4.642 -19.127 1.00 70.06 172 GLY A O 1
ATOM 1333 N N . HIS A 1 173 ? -6.099 -4.723 -18.505 1.00 72.75 173 HIS A N 1
ATOM 1334 C CA . HIS A 1 173 ? -5.624 -5.700 -19.487 1.00 72.75 173 HIS A CA 1
ATOM 1335 C C . HIS A 1 173 ? -4.951 -6.864 -18.745 1.00 72.75 173 HIS A C 1
ATOM 1337 O O . HIS A 1 173 ? -3.725 -6.963 -18.755 1.00 72.75 173 HIS A O 1
ATOM 1343 N N . PRO A 1 174 ? -5.741 -7.696 -18.035 1.00 62.38 174 PRO A N 1
ATOM 1344 C CA . PRO A 1 174 ? -5.222 -8.567 -16.992 1.00 62.38 174 PRO A CA 1
ATOM 1345 C C . PRO A 1 174 ? -4.172 -9.529 -17.542 1.00 62.38 174 PRO A C 1
ATOM 1347 O O . PRO A 1 174 ? -4.459 -10.327 -18.439 1.00 62.38 174 PRO A O 1
ATOM 1350 N N . VAL A 1 175 ? -2.981 -9.460 -16.945 1.00 69.69 175 VAL A N 1
ATOM 1351 C CA . VAL A 1 175 ? -1.955 -10.502 -17.021 1.00 69.69 175 VAL A CA 1
ATOM 1352 C C . VAL A 1 175 ? -2.618 -11.823 -16.607 1.00 69.69 175 VAL A C 1
ATOM 1354 O O . VAL A 1 175 ? -3.181 -11.884 -15.508 1.00 69.69 175 VAL A O 1
ATOM 1357 N N . PRO A 1 176 ? -2.657 -12.848 -17.480 1.00 74.31 176 PRO A N 1
ATOM 1358 C CA . PRO A 1 176 ? -3.253 -14.136 -17.153 1.00 74.31 176 PRO A CA 1
ATOM 1359 C C . PRO A 1 176 ? -2.714 -14.711 -15.841 1.00 74.31 176 PRO A C 1
ATOM 1361 O O . PRO A 1 176 ? -1.531 -14.602 -15.534 1.00 74.31 176 PRO A O 1
ATOM 1364 N N . GLU A 1 177 ? -3.591 -15.349 -15.067 1.00 67.38 177 GLU A N 1
ATOM 1365 C CA . GLU A 1 177 ? -3.193 -16.034 -13.838 1.00 67.38 177 GLU A CA 1
ATOM 1366 C C . GLU A 1 177 ? -2.143 -17.111 -14.161 1.00 67.38 177 GLU A C 1
ATOM 1368 O O . GLU A 1 177 ? -2.401 -18.013 -14.961 1.00 67.38 177 GLU A O 1
ATOM 1373 N N . GLY A 1 178 ? -0.960 -16.993 -13.553 1.00 74.88 178 GLY A N 1
ATOM 1374 C CA . GLY A 1 178 ? 0.190 -17.867 -13.799 1.00 74.88 178 GLY A CA 1
ATOM 1375 C C . GLY A 1 178 ? 1.262 -17.300 -14.738 1.00 74.88 178 GLY A C 1
ATOM 1376 O O . GLY A 1 178 ? 2.336 -17.894 -14.802 1.00 74.88 178 GLY A O 1
ATOM 1377 N N . ASP A 1 179 ? 1.013 -16.167 -15.408 1.00 89.50 179 ASP A N 1
ATOM 1378 C CA . ASP A 1 179 ? 2.055 -15.377 -16.080 1.00 89.50 179 ASP A CA 1
ATOM 1379 C C . ASP A 1 179 ? 2.854 -14.545 -15.060 1.00 89.50 179 ASP A C 1
ATOM 1381 O O . ASP A 1 179 ? 2.352 -14.212 -13.982 1.00 89.50 179 ASP A O 1
ATOM 1385 N N . PHE A 1 180 ? 4.093 -14.194 -15.408 1.00 95.06 180 PHE A N 1
ATOM 1386 C CA . PHE A 1 180 ? 4.928 -13.278 -14.628 1.00 95.06 180 PHE A CA 1
ATOM 1387 C C . PHE A 1 180 ? 4.757 -11.832 -15.096 1.00 95.06 180 PHE A C 1
ATOM 1389 O O . PHE A 1 180 ? 4.623 -11.572 -16.291 1.00 95.06 180 PHE A O 1
ATOM 1396 N N . LEU A 1 181 ? 4.877 -10.875 -14.178 1.00 96.69 181 LEU A N 1
ATOM 1397 C CA . LEU A 1 181 ? 4.956 -9.440 -14.463 1.00 96.69 181 LEU A CA 1
ATOM 1398 C C . LEU A 1 181 ? 6.268 -8.837 -13.940 1.00 96.69 181 LEU A C 1
ATOM 1400 O O . LEU A 1 181 ? 6.687 -9.080 -12.809 1.00 96.69 181 LEU A O 1
ATOM 1404 N N . VAL A 1 182 ? 6.890 -7.984 -14.756 1.00 98.44 182 VAL A N 1
ATOM 1405 C CA . VAL A 1 182 ? 8.004 -7.120 -14.357 1.00 98.44 182 VAL A CA 1
ATOM 1406 C C . VAL A 1 182 ? 7.789 -5.691 -14.857 1.00 98.44 182 VAL A C 1
ATOM 1408 O O . VAL A 1 182 ? 7.470 -5.462 -16.024 1.00 98.44 182 VAL A O 1
ATOM 1411 N N . ILE A 1 183 ? 7.988 -4.715 -13.973 1.00 98.56 183 ILE A N 1
ATOM 1412 C CA . ILE A 1 183 ? 7.943 -3.281 -14.267 1.00 98.56 183 ILE A CA 1
ATOM 1413 C C . ILE A 1 183 ? 9.306 -2.686 -13.939 1.00 98.56 183 ILE A C 1
ATOM 1415 O O . ILE A 1 183 ? 9.847 -2.893 -12.854 1.00 98.56 183 ILE A O 1
ATOM 1419 N N . GLY A 1 184 ? 9.868 -1.902 -14.846 1.00 98.56 184 GLY A N 1
ATOM 1420 C CA . GLY A 1 184 ? 11.166 -1.296 -14.604 1.00 98.56 184 GLY A CA 1
ATOM 1421 C C . GLY A 1 184 ? 11.495 -0.154 -15.540 1.00 98.56 184 GLY A C 1
ATOM 1422 O O . GLY A 1 184 ? 10.817 0.098 -16.534 1.00 98.56 184 GLY A O 1
ATOM 1423 N N . GLY A 1 185 ? 12.541 0.570 -15.176 1.00 98.38 185 GLY A N 1
ATOM 1424 C CA . GLY A 1 185 ? 12.991 1.756 -15.887 1.00 98.38 185 GLY A CA 1
ATOM 1425 C C . GLY A 1 185 ? 13.289 2.922 -14.964 1.00 98.38 185 GLY A C 1
ATOM 1426 O O . GLY A 1 185 ? 13.537 2.728 -13.774 1.00 98.38 185 GLY A O 1
ATOM 1427 N N . ASP A 1 186 ? 13.242 4.128 -15.524 1.00 98.50 186 ASP A N 1
ATOM 1428 C CA . ASP A 1 186 ? 13.493 5.377 -14.812 1.00 98.50 186 ASP A CA 1
ATOM 1429 C C . ASP A 1 186 ? 12.203 5.902 -14.179 1.00 98.50 186 ASP A C 1
ATOM 1431 O O . ASP A 1 186 ? 11.347 6.519 -14.817 1.00 98.50 186 ASP A O 1
ATOM 1435 N N . PHE A 1 187 ? 12.062 5.681 -12.883 1.00 98.19 187 PHE A N 1
ATOM 1436 C CA . PHE A 1 187 ? 10.923 6.150 -12.114 1.00 98.19 187 PHE A CA 1
ATOM 1437 C C . PHE A 1 187 ? 11.109 7.594 -11.652 1.00 98.19 187 PHE A C 1
ATOM 1439 O O . PHE A 1 187 ? 10.171 8.185 -11.125 1.00 98.19 187 PHE A O 1
ATOM 1446 N N . ASN A 1 188 ? 12.294 8.192 -11.812 1.00 98.25 188 ASN A N 1
ATOM 1447 C CA . ASN A 1 188 ? 12.620 9.537 -11.337 1.00 98.25 188 ASN A CA 1
ATOM 1448 C C . ASN A 1 188 ? 12.305 9.776 -9.844 1.00 98.25 188 ASN A C 1
ATOM 1450 O O . ASN A 1 188 ? 12.073 10.914 -9.417 1.00 98.25 188 ASN A O 1
ATOM 1454 N N . THR A 1 189 ? 12.280 8.710 -9.040 1.00 96.25 189 THR A N 1
ATOM 1455 C CA . THR A 1 189 ? 11.970 8.745 -7.606 1.00 96.25 189 THR A CA 1
ATOM 1456 C C . THR A 1 189 ? 13.138 9.285 -6.788 1.00 96.25 189 THR A C 1
ATOM 1458 O O . THR A 1 189 ? 14.268 8.821 -6.874 1.00 96.25 189 THR A O 1
ATOM 1461 N N . ASP A 1 190 ? 12.876 10.248 -5.913 1.00 93.19 190 ASP A N 1
ATOM 1462 C CA . ASP A 1 190 ? 13.884 10.856 -5.047 1.00 93.19 190 ASP A CA 1
ATOM 1463 C C . ASP A 1 190 ? 14.241 9.989 -3.832 1.00 93.19 190 ASP A C 1
ATOM 1465 O O . ASP A 1 190 ? 15.275 10.226 -3.208 1.00 93.19 190 ASP A O 1
ATOM 1469 N N . ARG A 1 191 ? 13.384 9.026 -3.469 1.00 92.31 191 ARG A N 1
ATOM 1470 C CA . ARG A 1 191 ? 13.518 8.150 -2.294 1.00 92.31 191 ARG A CA 1
ATOM 1471 C C . ARG A 1 191 ? 12.734 6.848 -2.478 1.00 92.31 191 ARG A C 1
ATOM 1473 O O . ARG A 1 191 ? 11.761 6.817 -3.223 1.00 92.31 191 ARG A O 1
ATOM 1480 N N . ARG A 1 192 ? 13.109 5.806 -1.727 1.00 89.75 192 ARG A N 1
ATOM 1481 C CA . ARG A 1 192 ? 12.458 4.477 -1.720 1.00 89.75 192 ARG A CA 1
ATOM 1482 C C . ARG A 1 192 ? 11.031 4.469 -1.134 1.00 89.75 192 ARG A C 1
ATOM 1484 O O . ARG A 1 192 ? 10.341 3.471 -1.243 1.00 89.75 192 ARG A O 1
ATOM 1491 N N . THR A 1 193 ? 10.595 5.569 -0.515 1.00 84.69 193 THR A N 1
ATOM 1492 C CA . THR A 1 193 ? 9.276 5.724 0.136 1.00 84.69 193 THR A CA 1
ATOM 1493 C C . THR A 1 193 ? 8.390 6.750 -0.573 1.00 84.69 193 THR A C 1
ATOM 1495 O O . THR A 1 193 ? 7.635 7.499 0.049 1.00 84.69 193 THR A O 1
ATOM 1498 N N . GLU A 1 194 ? 8.548 6.899 -1.889 1.00 87.00 194 GLU A N 1
ATOM 1499 C CA . GLU A 1 194 ? 7.605 7.706 -2.656 1.00 87.00 194 GLU A CA 1
ATOM 1500 C C . GLU A 1 194 ? 6.295 6.960 -2.885 1.00 87.00 194 GLU A C 1
ATOM 1502 O O . GLU A 1 194 ? 6.313 5.811 -3.297 1.00 87.00 194 GLU A O 1
ATOM 1507 N N . ARG A 1 195 ? 5.170 7.662 -2.718 1.00 71.31 195 ARG A N 1
ATOM 1508 C CA . ARG A 1 195 ? 3.810 7.166 -2.996 1.00 71.31 195 ARG A CA 1
ATOM 1509 C C . ARG A 1 195 ? 3.643 6.421 -4.323 1.00 71.31 195 ARG A C 1
ATOM 1511 O O . ARG A 1 195 ? 2.930 5.437 -4.363 1.00 71.31 195 ARG A O 1
ATOM 1518 N N . ALA A 1 196 ? 4.361 6.820 -5.376 1.00 81.06 196 ALA A N 1
ATOM 1519 C CA . ALA A 1 196 ? 4.341 6.088 -6.642 1.00 81.06 196 ALA A CA 1
ATOM 1520 C C . ALA A 1 196 ? 4.730 4.604 -6.481 1.00 81.06 196 ALA A C 1
ATOM 1522 O O . ALA A 1 196 ? 4.177 3.753 -7.165 1.00 81.06 196 ALA A O 1
ATOM 1523 N N . LEU A 1 197 ? 5.644 4.286 -5.559 1.00 90.50 197 LEU A N 1
ATOM 1524 C CA . LEU A 1 197 ? 6.039 2.914 -5.236 1.00 90.50 197 LEU A CA 1
ATOM 1525 C C . LEU A 1 197 ? 4.962 2.201 -4.414 1.00 90.50 197 LEU A C 1
ATOM 1527 O O . LEU A 1 197 ? 4.691 1.041 -4.680 1.00 90.50 197 LEU A O 1
ATOM 1531 N N . GLU A 1 198 ? 4.298 2.893 -3.484 1.00 78.62 198 GLU A N 1
ATOM 1532 C CA . GLU A 1 198 ? 3.128 2.345 -2.774 1.00 78.62 198 GLU A CA 1
ATOM 1533 C C . GLU A 1 198 ? 2.008 1.990 -3.765 1.00 78.62 198 GLU A C 1
ATOM 1535 O O . GLU A 1 198 ? 1.439 0.905 -3.697 1.00 78.62 198 GLU A O 1
ATOM 1540 N N . THR A 1 199 ? 1.749 2.870 -4.737 1.00 76.31 199 THR A N 1
ATOM 1541 C CA . THR A 1 199 ? 0.770 2.654 -5.807 1.00 76.31 199 THR A CA 1
ATOM 1542 C C . THR A 1 199 ? 1.159 1.475 -6.701 1.00 76.31 199 THR A C 1
ATOM 1544 O O . THR A 1 199 ? 0.324 0.616 -6.962 1.00 76.31 199 THR A O 1
ATOM 1547 N N . LEU A 1 200 ? 2.419 1.377 -7.142 1.00 82.25 200 LEU A N 1
ATOM 1548 C CA . LEU A 1 200 ? 2.898 0.232 -7.935 1.00 82.25 200 LEU A CA 1
ATOM 1549 C C . LEU A 1 200 ? 2.912 -1.082 -7.143 1.00 82.25 200 LEU A C 1
ATOM 1551 O O . LEU A 1 200 ? 2.752 -2.144 -7.745 1.00 82.25 200 LEU A O 1
ATOM 1555 N N . GLY A 1 201 ? 2.986 -1.001 -5.811 1.00 82.25 201 GLY A N 1
ATOM 1556 C CA . GLY A 1 201 ? 2.758 -2.107 -4.879 1.00 82.25 201 GLY A CA 1
ATOM 1557 C C . GLY A 1 201 ? 1.448 -2.862 -5.118 1.00 82.25 201 GLY A C 1
ATOM 1558 O O . GLY A 1 201 ? 1.321 -4.006 -4.702 1.00 82.25 201 GLY A O 1
ATOM 1559 N N . ALA A 1 202 ? 0.498 -2.261 -5.847 1.00 78.94 202 ALA A N 1
ATOM 1560 C CA . ALA A 1 202 ? -0.718 -2.907 -6.329 1.00 78.94 202 ALA A CA 1
ATOM 1561 C C . ALA A 1 202 ? -0.473 -4.185 -7.162 1.00 78.94 202 ALA A C 1
ATOM 1563 O O . ALA A 1 202 ? -1.335 -5.063 -7.214 1.00 78.94 202 ALA A O 1
ATOM 1564 N N . VAL A 1 203 ? 0.655 -4.254 -7.875 1.00 84.06 203 VAL A N 1
ATOM 1565 C CA . VAL A 1 203 ? 0.917 -5.278 -8.903 1.00 84.06 203 VAL A CA 1
ATOM 1566 C C . VAL A 1 203 ? 2.340 -5.848 -8.869 1.00 84.06 203 VAL A C 1
ATOM 1568 O O . VAL A 1 203 ? 2.579 -6.884 -9.482 1.00 84.06 203 VAL A O 1
ATOM 1571 N N . VAL A 1 204 ? 3.284 -5.206 -8.171 1.00 91.12 204 VAL A N 1
ATOM 1572 C CA . VAL A 1 204 ? 4.691 -5.637 -8.070 1.00 91.12 204 VAL A CA 1
ATOM 1573 C C . VAL A 1 204 ? 5.277 -5.388 -6.677 1.00 91.12 204 VAL A C 1
ATOM 1575 O O . VAL A 1 204 ? 4.826 -4.506 -5.956 1.00 91.12 204 VAL A O 1
ATOM 1578 N N . GLU A 1 205 ? 6.326 -6.124 -6.317 1.00 86.88 205 GLU A N 1
ATOM 1579 C CA . GLU A 1 205 ? 7.055 -5.982 -5.053 1.00 86.88 205 GLU A CA 1
ATOM 1580 C C . GLU A 1 205 ? 7.964 -4.746 -5.066 1.00 86.88 205 GLU A C 1
ATOM 1582 O O . GLU A 1 205 ? 8.842 -4.628 -5.925 1.00 86.88 205 GLU A O 1
ATOM 1587 N N . THR A 1 206 ? 7.785 -3.826 -4.109 1.00 87.25 206 THR A N 1
ATOM 1588 C CA . THR A 1 206 ? 8.482 -2.519 -4.085 1.00 87.25 206 THR A CA 1
ATOM 1589 C C . THR A 1 206 ? 9.382 -2.283 -2.872 1.00 87.25 206 THR A C 1
ATOM 1591 O O . THR A 1 206 ? 9.981 -1.209 -2.749 1.00 87.25 206 THR A O 1
ATOM 1594 N N . PHE A 1 207 ? 9.475 -3.244 -1.954 1.00 80.88 207 PHE A N 1
ATOM 1595 C CA . PHE A 1 207 ? 10.326 -3.162 -0.765 1.00 80.88 207 PHE A CA 1
ATOM 1596 C C . PHE A 1 207 ? 11.652 -3.910 -0.961 1.00 80.88 207 PHE A C 1
ATOM 1598 O O . PHE A 1 207 ? 11.854 -4.611 -1.949 1.00 80.88 207 PHE A O 1
ATOM 1605 N N . GLY A 1 208 ? 12.588 -3.687 -0.035 1.00 77.56 208 GLY A N 1
ATOM 1606 C CA . GLY A 1 208 ? 13.935 -4.247 -0.115 1.00 77.56 208 GLY A CA 1
ATOM 1607 C C . GLY A 1 208 ? 14.019 -5.740 0.246 1.00 77.56 208 GLY A C 1
ATOM 1608 O O . GLY A 1 208 ? 13.059 -6.314 0.754 1.00 77.56 208 GLY A O 1
ATOM 1609 N N . PRO A 1 209 ? 15.194 -6.364 0.090 1.00 83.50 209 PRO A N 1
ATOM 1610 C CA . PRO A 1 209 ? 16.481 -5.727 -0.188 1.00 83.50 209 PRO A CA 1
ATOM 1611 C C . PRO A 1 209 ? 16.580 -5.174 -1.619 1.00 83.50 209 PRO A C 1
ATOM 1613 O O . PRO A 1 209 ? 15.879 -5.626 -2.519 1.00 83.50 209 PRO A O 1
ATOM 1616 N N . PHE A 1 210 ? 17.392 -4.130 -1.806 1.00 92.69 210 PHE A N 1
ATOM 1617 C CA . PHE A 1 210 ? 17.519 -3.438 -3.090 1.00 92.69 210 PHE A CA 1
ATOM 1618 C C . PHE A 1 210 ? 18.852 -3.777 -3.772 1.00 92.69 210 PHE A C 1
ATOM 1620 O O . PHE A 1 210 ? 19.860 -3.931 -3.078 1.00 92.69 210 PHE A O 1
ATOM 1627 N N . PRO A 1 211 ? 18.894 -3.789 -5.118 1.00 97.06 211 PRO A N 1
ATOM 1628 C CA . PRO A 1 211 ? 20.143 -3.859 -5.862 1.00 97.06 211 PRO A CA 1
ATOM 1629 C C . PRO A 1 211 ? 21.141 -2.785 -5.413 1.00 97.06 211 PRO A C 1
ATOM 1631 O O . PRO A 1 211 ? 20.764 -1.631 -5.191 1.00 97.06 211 PRO A O 1
ATOM 1634 N N . ALA A 1 212 ? 22.424 -3.144 -5.361 1.00 94.56 212 ALA A N 1
ATOM 1635 C CA . ALA A 1 212 ? 23.510 -2.230 -5.012 1.00 94.56 212 ALA A CA 1
ATOM 1636 C C . ALA A 1 212 ? 24.730 -2.417 -5.922 1.00 94.56 212 ALA A C 1
ATOM 1638 O O . ALA A 1 212 ? 24.827 -3.382 -6.677 1.00 94.56 212 ALA A O 1
ATOM 1639 N N . ASP A 1 213 ? 25.677 -1.488 -5.864 1.00 90.25 213 ASP A N 1
ATOM 1640 C CA . ASP A 1 213 ? 26.878 -1.497 -6.710 1.00 90.25 213 ASP A CA 1
ATOM 1641 C C . ASP A 1 213 ? 27.998 -2.440 -6.234 1.00 90.25 213 ASP A C 1
ATOM 1643 O O . ASP A 1 213 ? 29.004 -2.615 -6.921 1.00 90.25 213 ASP A O 1
ATOM 1647 N N . GLY A 1 214 ? 27.824 -3.071 -5.069 1.00 83.94 214 GLY A N 1
ATOM 1648 C CA . GLY A 1 214 ? 28.811 -3.966 -4.462 1.00 83.94 214 GLY A CA 1
ATOM 1649 C C . GLY A 1 214 ? 30.044 -3.258 -3.890 1.00 83.94 214 GLY A C 1
ATOM 1650 O O . GLY A 1 214 ? 31.019 -3.932 -3.549 1.00 83.94 214 GLY A O 1
ATOM 1651 N N . ALA A 1 215 ? 30.026 -1.925 -3.767 1.00 84.81 215 ALA A N 1
ATOM 1652 C CA . ALA A 1 215 ? 31.033 -1.190 -3.012 1.00 84.81 215 ALA A CA 1
ATOM 1653 C C . ALA A 1 215 ? 30.941 -1.492 -1.501 1.00 84.81 215 ALA A C 1
ATOM 1655 O O . ALA A 1 215 ? 29.984 -2.094 -1.015 1.00 84.81 215 ALA A O 1
ATOM 1656 N N . ASP A 1 216 ? 31.951 -1.064 -0.740 1.00 79.00 216 ASP A N 1
ATOM 1657 C CA . ASP A 1 216 ? 31.931 -1.103 0.727 1.00 79.00 216 ASP A CA 1
ATOM 1658 C C . ASP A 1 216 ? 32.132 0.322 1.288 1.00 79.00 216 ASP A C 1
ATOM 1660 O O . ASP A 1 216 ? 33.245 0.863 1.196 1.00 79.00 216 ASP A O 1
ATOM 1664 N N . PRO A 1 217 ? 31.083 0.965 1.848 1.00 86.38 217 PRO A N 1
ATOM 1665 C CA . PRO A 1 217 ? 29.704 0.469 1.965 1.00 86.38 217 PRO A CA 1
ATOM 1666 C C . PRO A 1 217 ? 28.974 0.425 0.606 1.00 86.38 217 PRO A C 1
ATOM 1668 O O . PRO A 1 217 ? 29.327 1.212 -0.276 1.00 86.38 217 PRO A O 1
ATOM 1671 N N . PRO A 1 218 ? 27.957 -0.445 0.445 1.00 90.25 218 PRO A N 1
ATOM 1672 C CA . PRO A 1 218 ? 27.211 -0.567 -0.806 1.00 90.25 218 PRO A CA 1
ATOM 1673 C C . PRO A 1 218 ? 26.367 0.679 -1.074 1.00 90.25 218 PRO A C 1
ATOM 1675 O O . PRO A 1 218 ? 25.806 1.272 -0.148 1.00 90.25 218 PRO A O 1
ATOM 1678 N N . ASP A 1 219 ? 26.265 1.057 -2.345 1.00 93.56 219 ASP A N 1
ATOM 1679 C CA . ASP A 1 219 ? 25.442 2.170 -2.804 1.00 93.56 219 ASP A CA 1
ATOM 1680 C C . ASP A 1 219 ? 24.293 1.647 -3.680 1.00 93.56 219 ASP A C 1
ATOM 1682 O O . ASP A 1 219 ? 24.502 0.980 -4.697 1.00 93.56 219 ASP A O 1
ATOM 1686 N N . GLU A 1 220 ? 23.066 1.955 -3.270 1.00 95.56 220 GLU A N 1
ATOM 1687 C CA . GLU A 1 220 ? 21.824 1.531 -3.931 1.00 95.56 220 GLU A CA 1
ATOM 1688 C C . GLU A 1 220 ? 21.236 2.626 -4.839 1.00 95.56 220 GLU A C 1
ATOM 1690 O O . GLU A 1 220 ? 20.243 2.401 -5.532 1.00 95.56 220 GLU A O 1
ATOM 1695 N N . ASP A 1 221 ? 21.789 3.841 -4.816 1.00 97.94 221 ASP A N 1
ATOM 1696 C CA . ASP A 1 221 ? 21.245 4.980 -5.546 1.00 97.94 221 ASP A CA 1
ATOM 1697 C C . ASP A 1 221 ? 21.641 4.926 -7.020 1.00 97.94 221 ASP A C 1
ATOM 1699 O O . ASP A 1 221 ? 22.802 4.762 -7.370 1.00 97.94 221 ASP A O 1
ATOM 1703 N N . THR A 1 222 ? 20.699 5.152 -7.923 1.00 98.25 222 THR A N 1
ATOM 1704 C CA . THR A 1 222 ? 20.925 4.916 -9.354 1.00 98.25 222 THR A CA 1
ATOM 1705 C C . THR A 1 222 ? 21.129 6.196 -10.154 1.00 98.25 222 THR A C 1
ATOM 1707 O O . THR A 1 222 ? 21.534 6.139 -11.308 1.00 98.25 222 THR A O 1
ATOM 1710 N N . ASN A 1 223 ? 20.905 7.384 -9.588 1.00 97.50 223 ASN A N 1
ATOM 1711 C CA . ASN A 1 223 ? 21.216 8.611 -10.315 1.00 97.50 223 ASN A CA 1
ATOM 1712 C C . ASN A 1 223 ? 22.738 8.816 -10.447 1.00 97.50 223 ASN A C 1
ATOM 1714 O O . ASN A 1 223 ? 23.527 8.363 -9.624 1.00 97.50 223 ASN A O 1
ATOM 1718 N N . SER A 1 224 ? 23.188 9.587 -11.439 1.00 94.75 224 SER A N 1
ATOM 1719 C CA . SER A 1 224 ? 24.624 9.740 -11.745 1.00 94.75 224 SER A CA 1
ATOM 1720 C C . SER A 1 224 ? 25.464 10.275 -10.585 1.00 94.75 224 SER A C 1
ATOM 1722 O O . SER A 1 224 ? 26.674 10.052 -10.536 1.00 94.75 224 SER A O 1
ATOM 1724 N N . ARG A 1 225 ? 24.835 10.975 -9.635 1.00 94.69 225 ARG A N 1
ATOM 1725 C CA . ARG A 1 225 ? 25.480 11.496 -8.423 1.00 94.69 225 ARG A CA 1
ATOM 1726 C C . ARG A 1 225 ? 25.491 10.521 -7.249 1.00 94.69 225 ARG A C 1
ATOM 1728 O O . ARG A 1 225 ? 26.101 10.895 -6.249 1.00 94.69 225 ARG A O 1
ATOM 1735 N N . ARG A 1 226 ? 24.832 9.364 -7.369 1.00 95.56 226 ARG A N 1
ATOM 1736 C CA . ARG A 1 226 ? 24.709 8.329 -6.337 1.00 95.56 226 ARG A CA 1
ATOM 1737 C C . ARG A 1 226 ? 24.095 8.883 -5.042 1.00 95.56 226 ARG A C 1
ATOM 1739 O O . ARG A 1 226 ? 24.757 9.043 -4.023 1.00 95.56 226 ARG A O 1
ATOM 1746 N N . LYS A 1 227 ? 22.875 9.421 -5.174 1.00 96.94 227 LYS A N 1
ATOM 1747 C CA . LYS A 1 227 ? 22.102 10.081 -4.096 1.00 96.94 227 LYS A CA 1
ATOM 1748 C C . LYS A 1 227 ? 20.594 9.845 -4.131 1.00 96.94 227 LYS A C 1
ATOM 1750 O O . LYS A 1 227 ? 19.897 10.361 -3.256 1.00 96.94 227 LYS A O 1
ATOM 1755 N N . LYS A 1 228 ? 20.078 9.300 -5.235 1.00 97.69 228 LYS A N 1
ATOM 1756 C CA . LYS A 1 228 ? 18.648 9.067 -5.432 1.00 97.69 228 LYS A CA 1
ATOM 1757 C C . LYS A 1 228 ? 18.424 7.757 -6.193 1.00 97.69 228 LYS A C 1
ATOM 1759 O O . LYS A 1 228 ? 19.134 7.542 -7.182 1.00 97.69 228 LYS A O 1
ATOM 1764 N N . PRO A 1 229 ? 17.413 6.960 -5.817 1.00 97.19 229 PRO A N 1
ATOM 1765 C CA . PRO A 1 229 ? 17.068 5.713 -6.481 1.00 97.19 229 PRO A CA 1
ATOM 1766 C C . PRO A 1 229 ? 16.085 5.983 -7.623 1.00 97.19 229 PRO A C 1
ATOM 1768 O O . PRO A 1 229 ? 14.883 5.793 -7.466 1.00 97.19 229 PRO A O 1
ATOM 1771 N N . TYR A 1 230 ? 16.567 6.501 -8.749 1.00 98.38 230 TYR A N 1
ATOM 1772 C CA . TYR A 1 230 ? 15.717 6.783 -9.908 1.00 98.38 230 TYR A CA 1
ATOM 1773 C C . TYR A 1 230 ? 15.210 5.515 -10.590 1.00 98.38 230 TYR A C 1
ATOM 1775 O O . TYR A 1 230 ? 14.085 5.513 -11.067 1.00 98.38 230 TYR A O 1
ATOM 1783 N N . ASP A 1 231 ? 16.000 4.450 -10.608 1.00 98.56 231 ASP A N 1
ATOM 1784 C CA . ASP A 1 231 ? 15.836 3.331 -11.526 1.00 98.56 231 ASP A CA 1
ATOM 1785 C C . ASP A 1 231 ? 15.517 2.041 -10.766 1.00 98.56 231 ASP A C 1
ATOM 1787 O O . ASP A 1 231 ? 16.037 1.801 -9.669 1.00 98.56 231 ASP A O 1
ATOM 1791 N N . TRP A 1 232 ? 14.642 1.219 -11.347 1.00 98.44 232 TRP A N 1
ATOM 1792 C CA . TRP A 1 232 ? 14.070 0.052 -10.675 1.00 98.44 232 TRP A CA 1
ATOM 1793 C C . TRP A 1 232 ? 13.848 -1.127 -11.619 1.00 98.44 232 TRP A C 1
ATOM 1795 O O . TRP A 1 232 ? 13.554 -0.943 -12.798 1.00 98.44 232 TRP A O 1
ATOM 1805 N N . VAL A 1 233 ? 13.917 -2.335 -11.055 1.00 98.69 233 VAL A N 1
ATOM 1806 C CA . VAL A 1 233 ? 13.359 -3.573 -11.619 1.00 98.69 233 VAL A CA 1
ATOM 1807 C C . VAL A 1 233 ? 12.481 -4.191 -10.532 1.00 98.69 233 VAL A C 1
ATOM 1809 O O . VAL A 1 233 ? 12.991 -4.682 -9.523 1.00 98.69 233 VAL A O 1
ATOM 1812 N N . LEU A 1 234 ? 11.168 -4.122 -10.718 1.00 98.31 234 LEU A N 1
ATOM 1813 C CA . LEU A 1 234 ? 10.148 -4.594 -9.785 1.00 98.31 234 LEU A CA 1
ATOM 1814 C C . LEU A 1 234 ? 9.435 -5.789 -10.407 1.00 98.31 234 LEU A C 1
ATOM 1816 O O . LEU A 1 234 ? 8.931 -5.687 -11.521 1.00 98.31 234 LEU A O 1
ATOM 1820 N N . ALA A 1 235 ? 9.408 -6.909 -9.702 1.00 95.75 235 ALA A N 1
ATOM 1821 C CA . ALA A 1 235 ? 8.757 -8.134 -10.149 1.00 95.75 235 ALA A CA 1
ATOM 1822 C C . ALA A 1 235 ? 7.455 -8.335 -9.368 1.00 95.75 235 ALA A C 1
ATOM 1824 O O . ALA A 1 235 ? 7.363 -7.891 -8.224 1.00 95.75 235 ALA A O 1
ATOM 1825 N N . ASP A 1 236 ? 6.461 -8.997 -9.955 1.00 91.44 236 ASP A N 1
ATOM 1826 C CA . ASP A 1 236 ? 5.336 -9.513 -9.175 1.00 91.44 236 ASP A CA 1
ATOM 1827 C C . ASP A 1 236 ? 5.795 -10.557 -8.150 1.00 91.44 236 ASP A C 1
ATOM 1829 O O . ASP A 1 236 ? 6.934 -11.027 -8.171 1.00 91.44 236 ASP A O 1
ATOM 1833 N N . ALA A 1 237 ? 4.901 -10.932 -7.238 1.00 86.25 237 ALA A N 1
ATOM 1834 C CA . ALA A 1 237 ? 5.230 -11.863 -6.164 1.00 86.25 237 ALA A CA 1
ATOM 1835 C C . ALA A 1 237 ? 5.732 -13.228 -6.680 1.00 86.25 237 ALA A C 1
ATOM 1837 O O . ALA A 1 237 ? 6.610 -13.841 -6.070 1.00 86.25 237 ALA A O 1
ATOM 1838 N N . GLN A 1 238 ? 5.193 -13.710 -7.807 1.00 87.19 238 GLN A N 1
ATOM 1839 C CA . GLN A 1 238 ? 5.546 -15.019 -8.360 1.00 87.19 238 GLN A CA 1
ATOM 1840 C C . GLN A 1 238 ? 6.967 -15.018 -8.924 1.00 87.19 238 GLN A C 1
ATOM 1842 O O . GLN A 1 238 ? 7.746 -15.924 -8.632 1.00 87.19 238 GLN A O 1
ATOM 1847 N N . LEU A 1 239 ? 7.323 -13.991 -9.695 1.00 92.62 239 LEU A N 1
ATOM 1848 C CA . LEU A 1 239 ? 8.658 -13.837 -10.253 1.00 92.62 239 LEU A CA 1
ATOM 1849 C C . LEU A 1 239 ? 9.668 -13.442 -9.170 1.00 92.62 239 LEU A C 1
ATOM 1851 O O . LEU A 1 239 ? 10.767 -13.990 -9.145 1.00 92.62 239 LEU A O 1
ATOM 1855 N N . ALA A 1 240 ? 9.303 -12.561 -8.235 1.00 91.69 240 ALA A N 1
ATOM 1856 C CA . ALA A 1 240 ? 10.160 -12.167 -7.115 1.00 91.69 240 ALA A CA 1
ATOM 1857 C C . ALA A 1 240 ? 10.579 -13.369 -6.252 1.00 91.69 240 ALA A C 1
ATOM 1859 O O . ALA A 1 240 ? 11.730 -13.452 -5.829 1.00 91.69 240 ALA A O 1
ATOM 1860 N N . ALA A 1 241 ? 9.692 -14.350 -6.054 1.00 89.06 241 ALA A N 1
ATOM 1861 C CA . ALA A 1 241 ? 10.010 -15.586 -5.333 1.00 89.06 241 ALA A CA 1
ATOM 1862 C C . ALA A 1 241 ? 11.078 -16.457 -6.026 1.00 89.06 241 ALA A C 1
ATOM 1864 O O . ALA A 1 241 ? 11.659 -17.344 -5.395 1.00 89.06 241 ALA A O 1
ATOM 1865 N N . LEU A 1 242 ? 11.344 -16.215 -7.312 1.00 91.88 242 LEU A N 1
ATOM 1866 C CA . LEU A 1 242 ? 12.359 -16.909 -8.104 1.00 91.88 242 LEU A CA 1
ATOM 1867 C C . LEU A 1 242 ? 13.689 -16.152 -8.164 1.00 91.88 242 LEU A C 1
ATOM 1869 O O . LEU A 1 242 ? 14.593 -16.596 -8.877 1.00 91.88 242 LEU A O 1
ATOM 1873 N N . GLU A 1 243 ? 13.820 -15.029 -7.455 1.00 93.12 243 GLU A N 1
ATOM 1874 C CA . GLU A 1 243 ? 15.037 -14.223 -7.464 1.00 93.12 243 GLU A CA 1
ATOM 1875 C C . GLU A 1 243 ? 16.249 -15.010 -6.956 1.00 93.12 243 GLU A C 1
ATOM 1877 O O . GLU A 1 243 ? 16.197 -15.793 -6.001 1.00 93.12 243 GLU A O 1
ATOM 1882 N N . ILE A 1 244 ? 17.372 -14.799 -7.632 1.00 94.62 244 ILE A N 1
ATOM 1883 C CA . ILE A 1 244 ? 18.670 -15.369 -7.299 1.00 94.62 244 ILE A CA 1
ATOM 1884 C C . ILE A 1 244 ? 19.741 -14.275 -7.352 1.00 94.62 244 ILE A C 1
ATOM 1886 O O . ILE A 1 244 ? 19.562 -13.277 -8.052 1.00 94.62 244 ILE A O 1
ATOM 1890 N N . PRO A 1 245 ? 20.882 -14.461 -6.664 1.00 93.19 245 PRO A N 1
ATOM 1891 C CA . PRO A 1 245 ? 21.989 -13.521 -6.760 1.00 93.19 245 PRO A CA 1
ATOM 1892 C C . PRO A 1 245 ? 22.425 -13.300 -8.208 1.00 93.19 245 PRO A C 1
ATOM 1894 O O . PRO A 1 245 ? 22.541 -14.253 -8.982 1.00 93.19 245 PRO A O 1
ATOM 1897 N N . VAL A 1 246 ? 22.737 -12.050 -8.547 1.00 95.44 246 VAL A N 1
ATOM 1898 C CA . VAL A 1 246 ? 23.345 -11.720 -9.836 1.00 95.44 246 VAL A CA 1
ATOM 1899 C C . VAL A 1 246 ? 24.802 -12.158 -9.798 1.00 95.44 246 VAL A C 1
ATOM 1901 O O . VAL A 1 246 ? 25.596 -11.660 -8.998 1.00 95.44 246 VAL A O 1
ATOM 1904 N N . GLU A 1 247 ? 25.160 -13.080 -10.687 1.00 92.56 247 GLU A N 1
ATOM 1905 C CA . GLU A 1 247 ? 26.538 -13.531 -10.879 1.00 92.56 247 GLU A CA 1
ATOM 1906 C C . GLU A 1 247 ? 27.078 -13.005 -12.216 1.00 92.56 247 GLU A C 1
ATOM 1908 O O . GLU A 1 247 ? 26.557 -13.322 -13.292 1.00 92.56 247 GLU A O 1
ATOM 1913 N N . LEU A 1 248 ? 28.122 -12.174 -12.156 1.00 87.81 248 LEU A N 1
ATOM 1914 C CA . LEU A 1 248 ? 28.722 -11.512 -13.318 1.00 87.81 248 LEU A CA 1
ATOM 1915 C C . LEU A 1 248 ? 30.228 -11.352 -13.129 1.00 87.81 248 LEU A C 1
ATOM 1917 O O . LEU A 1 248 ? 30.682 -10.856 -12.101 1.00 87.81 248 LEU A O 1
ATOM 1921 N N . GLY A 1 249 ? 31.016 -11.782 -14.116 1.00 82.44 249 GLY A N 1
ATOM 1922 C CA . GLY A 1 249 ? 32.471 -11.598 -14.087 1.00 82.44 249 GLY A CA 1
ATOM 1923 C C . GLY A 1 249 ? 33.184 -12.260 -12.898 1.00 82.44 249 GLY A C 1
ATOM 1924 O O . GLY A 1 249 ? 34.265 -11.830 -12.517 1.00 82.44 249 GLY A O 1
ATOM 1925 N N . GLY A 1 250 ? 32.583 -13.284 -12.279 1.00 84.25 250 GLY A N 1
ATOM 1926 C CA . GLY A 1 250 ? 33.099 -13.917 -11.055 1.00 84.25 250 GLY A CA 1
ATOM 1927 C C . GLY A 1 250 ? 32.773 -13.167 -9.756 1.00 84.25 250 GLY A C 1
ATOM 1928 O O . GLY A 1 250 ? 33.226 -13.583 -8.689 1.00 84.25 250 GLY A O 1
ATOM 1929 N N . LEU A 1 251 ? 31.988 -12.091 -9.837 1.00 86.56 251 LEU A N 1
ATOM 1930 C CA . LEU A 1 251 ? 31.413 -11.369 -8.705 1.00 86.56 251 LEU A CA 1
ATOM 1931 C C . LEU A 1 251 ? 29.979 -11.843 -8.448 1.00 86.56 251 LEU A C 1
ATOM 1933 O O . LEU A 1 251 ? 29.302 -12.317 -9.361 1.00 86.56 251 LEU A O 1
ATOM 1937 N N . VAL A 1 252 ? 29.532 -11.699 -7.200 1.00 88.75 252 VAL A N 1
ATOM 1938 C CA . VAL A 1 252 ? 28.195 -12.097 -6.745 1.00 88.75 252 VAL A CA 1
ATOM 1939 C C . VAL A 1 252 ? 27.547 -10.918 -6.031 1.00 88.75 252 VAL A C 1
ATOM 1941 O O . VAL A 1 252 ? 28.125 -10.380 -5.085 1.00 88.75 252 VAL A O 1
ATOM 1944 N N . PHE A 1 253 ? 26.340 -10.557 -6.454 1.00 91.06 253 PHE A N 1
ATOM 1945 C CA . PHE A 1 253 ? 25.526 -9.500 -5.861 1.00 91.06 253 PHE A CA 1
ATOM 1946 C C . PHE A 1 253 ? 24.225 -10.123 -5.350 1.00 91.06 253 PHE A C 1
ATOM 1948 O O . PHE A 1 253 ? 23.407 -10.586 -6.142 1.00 91.06 253 PHE A O 1
ATOM 1955 N N . ALA A 1 254 ? 24.075 -10.199 -4.024 1.00 86.25 254 ALA A N 1
ATOM 1956 C CA . ALA A 1 254 ? 23.036 -11.004 -3.377 1.00 86.25 254 ALA A CA 1
ATOM 1957 C C . ALA A 1 254 ? 21.608 -10.580 -3.753 1.00 86.25 254 ALA A C 1
ATOM 1959 O O . ALA A 1 254 ? 20.785 -11.446 -4.025 1.00 86.25 254 ALA A O 1
ATOM 1960 N N . ASP A 1 255 ? 21.371 -9.269 -3.821 1.00 88.69 255 ASP A N 1
ATOM 1961 C CA . ASP A 1 255 ? 20.041 -8.663 -3.966 1.00 88.69 255 ASP A CA 1
ATOM 1962 C C . ASP A 1 255 ? 19.896 -7.904 -5.303 1.00 88.69 255 ASP A C 1
ATOM 1964 O O . ASP A 1 255 ? 19.115 -6.963 -5.437 1.00 88.69 255 ASP A O 1
ATOM 1968 N N . GLY A 1 256 ? 20.721 -8.266 -6.291 1.00 96.75 256 GLY A N 1
ATOM 1969 C CA . GLY A 1 256 ? 20.824 -7.578 -7.576 1.00 96.75 256 GLY A CA 1
ATOM 1970 C C . GLY A 1 256 ? 21.955 -6.549 -7.650 1.00 96.75 256 GLY A C 1
ATOM 1971 O O . GLY A 1 256 ? 22.666 -6.282 -6.680 1.00 96.75 256 GLY A O 1
ATOM 1972 N N . LEU A 1 257 ? 22.137 -5.974 -8.839 1.00 98.06 257 LEU A N 1
ATOM 1973 C CA . LEU A 1 257 ? 23.260 -5.096 -9.175 1.00 98.06 257 LEU A CA 1
ATOM 1974 C C . LEU A 1 257 ? 22.790 -3.713 -9.648 1.00 98.06 257 LEU A C 1
ATOM 1976 O O . LEU A 1 257 ? 22.022 -3.610 -10.602 1.00 98.06 257 LEU A O 1
ATOM 1980 N N . VAL A 1 258 ? 23.336 -2.650 -9.050 1.00 98.56 258 VAL A N 1
ATOM 1981 C CA . VAL A 1 258 ? 23.352 -1.292 -9.625 1.00 98.56 258 VAL A CA 1
ATOM 1982 C C . VAL A 1 258 ? 24.714 -1.052 -10.264 1.00 98.56 258 VAL A C 1
ATOM 1984 O O . VAL A 1 258 ? 25.701 -0.810 -9.574 1.00 98.56 258 VAL A O 1
ATOM 1987 N N . PHE A 1 259 ? 24.803 -1.099 -11.589 1.00 98.25 259 PHE A N 1
ATOM 1988 C CA . PHE A 1 259 ? 26.103 -1.068 -12.254 1.00 98.25 259 PHE A CA 1
ATOM 1989 C C . PHE A 1 259 ? 26.677 0.349 -12.398 1.00 98.25 259 PHE A C 1
ATOM 1991 O O . PHE A 1 259 ? 26.119 1.197 -13.099 1.00 98.25 259 PHE A O 1
ATOM 1998 N N . ASP A 1 260 ? 27.855 0.571 -11.808 1.00 97.56 260 ASP A N 1
ATOM 1999 C CA . ASP A 1 260 ? 28.650 1.790 -11.968 1.00 97.56 260 ASP A CA 1
ATOM 2000 C C . ASP A 1 260 ? 30.101 1.472 -12.335 1.00 97.56 260 ASP A C 1
ATOM 2002 O O . ASP A 1 260 ? 30.898 1.035 -11.509 1.00 97.56 260 ASP A O 1
ATOM 2006 N N . SER A 1 261 ? 30.494 1.761 -13.575 1.00 97.19 261 SER A N 1
ATOM 2007 C CA . SER A 1 261 ? 31.856 1.508 -14.048 1.00 97.19 261 SER A CA 1
ATOM 2008 C C . SER A 1 261 ? 32.930 2.293 -13.281 1.00 97.19 261 SER A C 1
ATOM 2010 O O . SER A 1 261 ? 34.111 1.954 -13.360 1.00 97.19 261 SER A O 1
ATOM 2012 N N . ARG A 1 262 ? 32.577 3.371 -12.566 1.00 95.75 262 ARG A N 1
ATOM 2013 C CA . ARG A 1 262 ? 33.542 4.262 -11.899 1.00 95.75 262 ARG A CA 1
ATOM 2014 C C . ARG A 1 262 ? 34.180 3.640 -10.660 1.00 95.75 262 ARG A C 1
ATOM 2016 O O . ARG A 1 262 ? 35.290 4.061 -10.300 1.00 95.75 262 ARG A O 1
ATOM 2023 N N . ILE A 1 263 ? 33.492 2.700 -10.010 1.00 94.44 263 ILE A N 1
ATOM 2024 C CA . ILE A 1 263 ? 33.953 2.081 -8.756 1.00 94.44 263 ILE A CA 1
ATOM 2025 C C . ILE A 1 263 ? 35.070 1.063 -9.006 1.00 94.44 263 ILE A C 1
ATOM 2027 O O . ILE A 1 263 ? 35.906 0.841 -8.136 1.00 94.44 263 ILE A O 1
ATOM 2031 N N . PHE A 1 264 ? 35.140 0.529 -10.225 1.00 91.62 264 PHE A N 1
ATOM 2032 C CA . PHE A 1 264 ? 36.162 -0.412 -10.658 1.00 91.62 264 PHE A CA 1
ATOM 2033 C C . PHE A 1 264 ? 37.380 0.299 -11.269 1.00 91.62 264 PHE A C 1
ATOM 2035 O O . PHE A 1 264 ? 37.332 1.431 -11.778 1.00 91.62 264 PHE A O 1
ATOM 2042 N N . THR A 1 265 ? 38.514 -0.388 -11.258 1.00 94.44 265 THR A N 1
ATOM 2043 C CA . THR A 1 265 ? 39.660 -0.087 -12.113 1.00 94.44 265 THR A CA 1
ATOM 2044 C C . THR A 1 265 ? 39.403 -0.576 -13.542 1.00 94.44 265 THR A C 1
ATOM 2046 O O . THR A 1 265 ? 38.571 -1.442 -13.795 1.00 94.44 265 THR A O 1
ATOM 2049 N N . GLN A 1 266 ? 40.139 -0.034 -14.518 1.00 97.00 266 GLN A N 1
ATOM 2050 C CA . GLN A 1 266 ? 40.001 -0.486 -15.910 1.00 97.00 266 GLN A CA 1
ATOM 2051 C C . GLN A 1 266 ? 40.442 -1.947 -16.113 1.00 97.00 266 GLN A C 1
ATOM 2053 O O . GLN A 1 266 ? 39.987 -2.586 -17.057 1.00 97.00 266 GLN A O 1
ATOM 2058 N N . GLU A 1 267 ? 41.335 -2.455 -15.260 1.00 95.06 267 GLU A N 1
ATOM 2059 C CA . GLU A 1 267 ? 41.780 -3.851 -15.285 1.00 95.06 267 GLU A CA 1
ATOM 2060 C C . GLU A 1 267 ? 40.656 -4.778 -14.811 1.00 95.06 267 GLU A C 1
ATOM 2062 O O . GLU A 1 267 ? 40.267 -5.666 -15.561 1.00 95.06 267 GLU A O 1
ATOM 2067 N N . GLU A 1 268 ? 40.035 -4.480 -13.663 1.00 92.12 268 GLU A N 1
ATOM 2068 C CA . GLU A 1 268 ? 38.875 -5.228 -13.146 1.00 92.12 268 GLU A CA 1
ATOM 2069 C C . GLU A 1 268 ? 37.705 -5.238 -14.140 1.00 92.12 268 GLU A C 1
ATOM 2071 O O . GLU A 1 268 ? 37.110 -6.287 -14.377 1.00 92.12 268 GLU A O 1
ATOM 2076 N N . LEU A 1 269 ? 37.414 -4.100 -14.785 1.00 95.69 269 LEU A N 1
ATOM 2077 C CA . LEU A 1 269 ? 36.406 -4.035 -15.852 1.00 95.69 269 LEU A CA 1
ATOM 2078 C C . LEU A 1 269 ? 36.788 -4.888 -17.062 1.00 95.69 269 LEU A C 1
ATOM 2080 O O . LEU A 1 269 ? 35.929 -5.534 -17.645 1.00 95.69 269 LEU A O 1
ATOM 2084 N N . GLY A 1 270 ? 38.065 -4.903 -17.448 1.00 94.12 270 GLY A N 1
ATOM 2085 C CA . GLY A 1 270 ? 38.538 -5.722 -18.563 1.00 94.12 270 GLY A CA 1
ATOM 2086 C C . GLY A 1 270 ? 38.448 -7.225 -18.291 1.00 94.12 270 GLY A C 1
ATOM 2087 O O . GLY A 1 270 ? 38.268 -7.995 -19.232 1.00 94.12 270 GLY A O 1
ATOM 2088 N N . GLU A 1 271 ? 38.565 -7.635 -17.028 1.00 91.69 271 GLU A N 1
ATOM 2089 C CA . GLU A 1 271 ? 38.445 -9.032 -16.601 1.00 91.69 271 GLU A CA 1
ATOM 2090 C C . GLU A 1 271 ? 36.989 -9.462 -16.395 1.00 91.69 271 GLU A C 1
ATOM 2092 O O . GLU A 1 271 ? 36.606 -10.545 -16.834 1.00 91.69 271 GLU A O 1
ATOM 2097 N N . SER A 1 272 ? 36.185 -8.619 -15.743 1.00 90.69 272 SER A N 1
ATOM 2098 C CA . SER A 1 272 ? 34.853 -8.991 -15.244 1.00 90.69 272 SER A CA 1
ATOM 2099 C C . SER A 1 272 ? 33.707 -8.494 -16.128 1.00 90.69 272 SER A C 1
ATOM 2101 O O . SER A 1 272 ? 32.659 -9.129 -16.180 1.00 90.69 272 SER A O 1
ATOM 2103 N N . PHE A 1 273 ? 33.900 -7.375 -16.834 1.00 95.38 273 PHE A N 1
ATOM 2104 C CA . PHE A 1 273 ? 32.858 -6.671 -17.591 1.00 95.38 273 PHE A CA 1
ATOM 2105 C C . PHE A 1 273 ? 33.333 -6.179 -18.976 1.00 95.38 273 PHE A C 1
ATOM 2107 O O . PHE A 1 273 ? 33.086 -5.021 -19.333 1.00 95.38 273 PHE A O 1
ATOM 2114 N N . PRO A 1 274 ? 34.049 -6.977 -19.792 1.00 94.94 274 PRO A N 1
ATOM 2115 C CA . PRO A 1 274 ? 34.424 -6.529 -21.128 1.00 94.94 274 PRO A CA 1
ATOM 2116 C C . PRO A 1 274 ? 33.159 -6.320 -21.988 1.00 94.94 274 PRO A C 1
ATOM 2118 O O . PRO A 1 274 ? 32.268 -7.162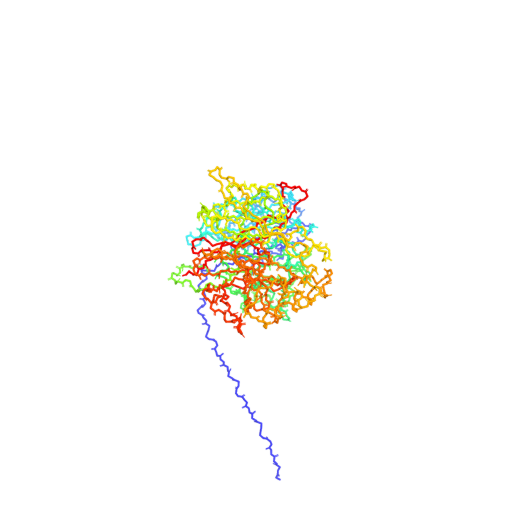 -21.947 1.00 94.94 274 PRO A O 1
ATOM 2121 N N . PRO A 1 275 ? 33.061 -5.249 -22.802 1.00 96.88 275 PRO A N 1
ATOM 2122 C CA . PRO A 1 275 ? 34.108 -4.282 -23.151 1.00 96.88 275 PRO A CA 1
ATOM 2123 C C . PRO A 1 275 ? 34.095 -2.955 -22.353 1.00 96.88 275 PRO A C 1
ATOM 2125 O O . PRO A 1 275 ? 34.661 -1.972 -22.839 1.00 96.88 275 PRO A O 1
ATOM 2128 N N . VAL A 1 276 ? 33.460 -2.876 -21.177 1.00 98.00 276 VAL A N 1
ATOM 2129 C CA . VAL A 1 276 ? 33.221 -1.621 -20.430 1.00 98.00 276 VAL A CA 1
ATOM 2130 C C . VAL A 1 276 ? 34.503 -0.836 -20.133 1.00 98.00 276 VAL A C 1
ATOM 2132 O O . VAL A 1 276 ? 35.550 -1.365 -19.744 1.00 98.00 276 VAL A O 1
ATOM 2135 N N . LEU A 1 277 ? 34.404 0.485 -20.284 1.00 98.25 277 LEU A N 1
ATOM 2136 C CA . LEU A 1 277 ? 35.424 1.440 -19.875 1.00 98.25 277 LEU A CA 1
ATOM 2137 C C . LEU A 1 277 ? 35.027 2.124 -18.570 1.00 98.25 277 LEU A C 1
ATOM 2139 O O . LEU A 1 277 ? 33.861 2.417 -18.327 1.00 98.25 277 LEU A O 1
ATOM 2143 N N . ARG A 1 278 ? 36.023 2.485 -17.758 1.00 97.19 278 ARG A N 1
ATOM 2144 C CA . ARG A 1 278 ? 35.801 3.095 -16.435 1.00 97.19 278 ARG A CA 1
ATOM 2145 C C . ARG A 1 278 ? 34.909 4.342 -16.450 1.00 97.19 278 ARG A C 1
ATOM 2147 O O . ARG A 1 278 ? 34.230 4.627 -15.469 1.00 97.19 278 ARG A O 1
ATOM 2154 N N . GLY A 1 279 ? 34.929 5.101 -17.543 1.00 96.25 279 GLY A N 1
ATOM 2155 C CA . GLY A 1 279 ? 34.136 6.320 -17.702 1.00 96.25 279 GLY A CA 1
ATOM 2156 C C . GLY A 1 279 ? 32.744 6.118 -18.298 1.00 96.25 279 GLY A C 1
ATOM 2157 O O . GLY A 1 279 ? 32.102 7.120 -18.594 1.00 96.25 279 GLY A O 1
ATOM 2158 N N . ASP A 1 280 ? 32.289 4.884 -18.525 1.00 98.00 280 ASP A N 1
ATOM 2159 C CA . ASP A 1 280 ? 31.029 4.639 -19.232 1.00 98.00 280 ASP A CA 1
ATOM 2160 C C . ASP A 1 280 ? 29.817 5.109 -18.426 1.00 98.00 280 ASP A C 1
ATOM 2162 O O . ASP A 1 280 ? 29.022 5.874 -18.965 1.00 98.00 280 ASP A O 1
ATOM 2166 N N . SER A 1 281 ? 29.754 4.798 -17.128 1.00 97.56 281 SER A N 1
ATOM 2167 C CA . SER A 1 281 ? 28.719 5.291 -16.200 1.00 97.56 281 SER A CA 1
ATOM 2168 C C . SER A 1 281 ? 28.820 6.796 -15.884 1.00 97.56 281 SER A C 1
ATOM 2170 O O . SER A 1 281 ? 27.956 7.353 -15.215 1.00 97.56 281 SER A O 1
ATOM 2172 N N . ASP A 1 282 ? 29.866 7.483 -16.360 1.00 96.06 282 ASP A N 1
ATOM 2173 C CA . ASP A 1 282 ? 30.046 8.944 -16.242 1.00 96.06 282 ASP A CA 1
ATOM 2174 C C . ASP A 1 282 ? 30.110 9.628 -17.611 1.00 96.06 282 ASP A C 1
ATOM 2176 O O . ASP A 1 282 ? 30.630 10.742 -17.752 1.00 96.06 282 ASP A O 1
ATOM 2180 N N . ALA A 1 283 ? 29.642 8.942 -18.658 1.00 96.81 283 ALA A N 1
ATOM 2181 C CA . ALA A 1 283 ? 29.669 9.493 -19.995 1.00 96.81 283 ALA A CA 1
ATOM 2182 C C . ALA A 1 283 ? 28.926 10.839 -20.027 1.00 96.81 283 ALA A C 1
ATOM 2184 O O . ALA A 1 283 ? 27.951 11.035 -19.297 1.00 96.81 283 ALA A O 1
ATOM 2185 N N . PRO A 1 284 ? 29.348 11.797 -20.874 1.00 95.75 284 PRO A N 1
ATOM 2186 C CA . PRO A 1 284 ? 28.718 13.107 -20.914 1.00 95.75 284 PRO A CA 1
ATOM 2187 C C . PRO A 1 284 ? 27.195 13.007 -21.052 1.00 95.75 284 PRO A C 1
ATOM 2189 O O . PRO A 1 284 ? 26.701 12.466 -22.037 1.00 95.75 284 PRO A O 1
ATOM 2192 N N . GLN A 1 285 ? 26.478 13.581 -20.082 1.00 94.19 285 GLN A N 1
ATOM 2193 C CA . GLN A 1 285 ? 25.011 13.595 -19.993 1.00 94.19 285 GLN A CA 1
ATOM 2194 C C . GLN A 1 285 ? 24.336 12.246 -19.705 1.00 94.19 285 GLN A C 1
ATOM 2196 O O . GLN A 1 285 ? 23.117 12.186 -19.771 1.00 94.19 285 GLN A O 1
ATOM 2201 N N . MET A 1 286 ? 25.079 11.211 -19.311 1.00 96.94 286 MET A N 1
ATOM 2202 C CA . MET A 1 286 ? 24.482 10.042 -18.667 1.00 96.94 286 MET A CA 1
ATOM 2203 C C . MET A 1 286 ? 24.019 10.420 -17.255 1.00 96.94 286 MET A C 1
ATOM 2205 O O . MET A 1 286 ? 24.774 11.015 -16.477 1.00 96.94 286 MET A O 1
ATOM 2209 N N . GLN A 1 287 ? 22.754 10.143 -16.937 1.00 95.81 287 GLN A N 1
ATOM 2210 C CA . GLN A 1 287 ? 22.123 10.593 -15.688 1.00 95.81 287 GLN A CA 1
ATOM 2211 C C . GLN A 1 287 ? 21.753 9.455 -14.729 1.00 95.81 287 GLN A C 1
ATOM 2213 O O . GLN A 1 287 ? 21.428 9.758 -13.580 1.00 95.81 287 GLN A O 1
ATOM 2218 N N . HIS A 1 288 ? 21.869 8.197 -15.162 1.00 98.00 288 HIS A N 1
ATOM 2219 C CA . HIS A 1 288 ? 21.364 7.010 -14.466 1.00 98.00 288 HIS A CA 1
ATOM 2220 C C . HIS A 1 288 ? 22.362 5.853 -14.522 1.00 98.00 288 HIS A C 1
ATOM 2222 O O . HIS A 1 288 ? 23.266 5.848 -15.360 1.00 98.00 288 HIS A O 1
ATOM 2228 N N . MET A 1 289 ? 22.167 4.879 -13.639 1.00 98.38 289 MET A N 1
ATOM 2229 C CA . MET A 1 289 ? 22.873 3.605 -13.555 1.00 98.38 289 MET A CA 1
ATOM 2230 C C . MET A 1 289 ? 21.922 2.486 -13.975 1.00 98.38 289 MET A C 1
ATOM 2232 O O . MET A 1 289 ? 20.715 2.574 -13.762 1.00 98.38 289 MET A O 1
ATOM 2236 N N . ALA A 1 290 ? 22.471 1.418 -14.546 1.00 98.50 290 ALA A N 1
ATOM 2237 C CA . ALA A 1 290 ? 21.675 0.239 -14.854 1.00 98.50 290 ALA A CA 1
ATOM 2238 C C . ALA A 1 290 ? 21.341 -0.545 -13.584 1.00 98.50 290 ALA A C 1
ATOM 2240 O O . ALA A 1 290 ? 22.195 -0.674 -12.704 1.00 98.50 290 ALA A O 1
ATOM 2241 N N . VAL A 1 291 ? 20.139 -1.117 -13.532 1.00 98.81 291 VAL A N 1
ATOM 2242 C CA . VAL A 1 291 ? 19.694 -2.007 -12.451 1.00 98.81 291 VAL A CA 1
ATOM 2243 C C . VAL A 1 291 ? 19.448 -3.391 -13.028 1.00 98.81 291 VAL A C 1
ATOM 2245 O O . VAL A 1 291 ? 18.748 -3.508 -14.030 1.00 98.81 291 VAL A O 1
ATOM 2248 N N . VAL A 1 292 ? 20.017 -4.424 -12.411 1.00 98.81 292 VAL A N 1
ATOM 2249 C CA . VAL A 1 292 ? 19.951 -5.817 -12.872 1.00 98.81 292 VAL A CA 1
ATOM 2250 C C . VAL A 1 292 ? 19.455 -6.719 -11.748 1.00 98.81 292 VAL A C 1
ATOM 2252 O O . VAL A 1 292 ? 19.940 -6.618 -10.618 1.00 98.81 292 VAL A O 1
ATOM 2255 N N . ARG A 1 293 ? 18.530 -7.624 -12.073 1.00 98.56 293 ARG A N 1
ATOM 2256 C CA . ARG A 1 293 ? 18.071 -8.716 -11.201 1.00 98.56 293 ARG A CA 1
ATOM 2257 C C . ARG A 1 293 ? 18.029 -10.023 -11.991 1.00 98.56 293 ARG A C 1
ATOM 2259 O O . ARG A 1 293 ? 17.690 -10.009 -13.177 1.00 98.56 293 ARG A O 1
ATOM 2266 N N . ASP A 1 294 ? 18.362 -11.126 -11.325 1.00 98.12 294 ASP A N 1
ATOM 2267 C CA . ASP A 1 294 ? 18.354 -12.469 -11.906 1.00 98.12 294 ASP A CA 1
ATOM 2268 C C . ASP A 1 294 ? 17.270 -13.325 -11.250 1.00 98.12 294 ASP A C 1
ATOM 2270 O O . ASP A 1 294 ? 17.061 -13.277 -10.041 1.00 98.12 294 ASP A O 1
ATOM 2274 N N . PHE A 1 295 ? 16.620 -14.163 -12.051 1.00 95.75 295 PHE A N 1
ATOM 2275 C CA . PHE A 1 295 ? 15.581 -15.091 -11.621 1.00 95.75 295 PHE A CA 1
ATOM 2276 C C . PHE A 1 295 ? 15.868 -16.491 -12.166 1.00 95.75 295 PHE A C 1
ATOM 2278 O O . PHE A 1 295 ? 16.465 -16.636 -13.237 1.00 95.75 295 PHE A O 1
ATOM 2285 N N . ARG A 1 296 ? 15.440 -17.536 -11.452 1.00 92.81 296 ARG A N 1
ATOM 2286 C CA . ARG A 1 296 ? 15.556 -18.932 -11.898 1.00 92.81 296 ARG A CA 1
ATOM 2287 C C . ARG A 1 296 ? 14.212 -19.475 -12.387 1.00 92.81 296 ARG A C 1
ATOM 2289 O O . ARG A 1 296 ? 13.349 -19.807 -11.583 1.00 92.81 296 ARG A O 1
ATOM 2296 N N . LEU A 1 297 ? 14.085 -19.629 -13.698 1.00 85.81 297 LEU A N 1
ATOM 2297 C CA . LEU A 1 297 ? 12.998 -20.315 -14.389 1.00 85.81 297 LEU A CA 1
ATOM 2298 C C . LEU A 1 297 ? 13.217 -21.841 -14.332 1.00 85.81 297 LEU A C 1
ATOM 2300 O O . LEU A 1 297 ? 14.309 -22.321 -14.605 1.00 85.81 297 LEU A O 1
ATOM 2304 N N . GLY A 1 298 ? 12.207 -22.632 -13.978 1.00 69.12 298 GLY A N 1
ATOM 2305 C CA . GLY A 1 298 ? 12.298 -24.099 -13.950 1.00 69.12 298 GLY A CA 1
ATOM 2306 C C . GLY A 1 298 ? 10.962 -24.730 -13.565 1.00 69.12 298 GLY A C 1
ATOM 2307 O O . GLY A 1 298 ? 10.134 -24.045 -12.968 1.00 69.12 298 GLY A O 1
ATOM 2308 N N . GLU A 1 299 ? 10.732 -26.006 -13.928 1.00 46.66 299 GLU A N 1
ATOM 2309 C CA . GLU A 1 299 ? 9.462 -26.704 -13.650 1.00 46.66 299 GLU A CA 1
ATOM 2310 C C . GLU A 1 299 ? 9.055 -26.477 -12.195 1.00 46.66 299 GLU A C 1
ATOM 2312 O O . GLU A 1 299 ? 9.800 -26.852 -11.285 1.00 46.66 299 GLU A O 1
ATOM 2317 N N . ALA A 1 300 ? 7.878 -25.877 -11.993 1.00 41.22 300 ALA A N 1
ATOM 2318 C CA . ALA A 1 300 ? 7.261 -25.727 -10.689 1.00 41.22 300 ALA A CA 1
ATOM 2319 C C . ALA A 1 300 ? 7.213 -27.104 -10.012 1.00 41.22 300 ALA A C 1
ATOM 2321 O O . ALA A 1 300 ? 6.335 -27.929 -10.279 1.00 41.22 300 ALA A O 1
ATOM 2322 N N . GLN A 1 301 ? 8.196 -27.393 -9.157 1.00 32.19 301 GLN A N 1
ATOM 2323 C CA . GLN A 1 301 ? 8.128 -28.558 -8.304 1.00 32.19 301 GLN A CA 1
ATOM 2324 C C . GLN A 1 301 ? 6.984 -28.301 -7.342 1.00 32.19 301 GLN A C 1
ATOM 2326 O O . GLN A 1 301 ? 7.028 -27.384 -6.527 1.00 32.19 301 GLN A O 1
ATOM 2331 N N . ALA A 1 302 ? 5.962 -29.142 -7.457 1.00 36.84 302 ALA A N 1
ATOM 2332 C CA . ALA A 1 302 ? 4.950 -29.342 -6.443 1.00 36.84 302 ALA A CA 1
ATOM 2333 C C . ALA A 1 302 ? 5.605 -29.894 -5.159 1.00 36.84 302 ALA A C 1
ATOM 2335 O O . ALA A 1 302 ? 5.461 -31.069 -4.823 1.00 36.84 302 ALA A O 1
ATOM 2336 N N . GLU A 1 303 ? 6.350 -29.057 -4.444 1.00 30.30 303 GLU A N 1
ATOM 2337 C CA . GLU A 1 303 ? 6.387 -29.107 -2.988 1.00 30.30 303 GLU A CA 1
ATOM 2338 C C . GLU A 1 303 ? 5.213 -28.266 -2.472 1.00 30.30 303 GLU A C 1
ATOM 2340 O O . GLU A 1 303 ? 4.889 -27.235 -3.068 1.00 30.30 303 GLU A O 1
ATOM 2345 N N . PRO A 1 304 ? 4.521 -28.696 -1.399 1.00 33.72 304 PRO A N 1
ATOM 2346 C CA . PRO A 1 304 ? 3.582 -27.803 -0.742 1.00 33.72 304 PRO A CA 1
ATOM 2347 C C . PRO A 1 304 ? 4.373 -26.558 -0.322 1.00 33.72 304 PRO A C 1
ATOM 2349 O O . PRO A 1 304 ? 5.504 -26.715 0.155 1.00 33.72 304 PRO A O 1
ATOM 2352 N N . PRO A 1 305 ? 3.823 -25.351 -0.526 1.00 33.31 305 PRO A N 1
ATOM 2353 C CA . PRO A 1 305 ? 4.560 -24.125 -0.281 1.00 33.31 305 PRO A CA 1
ATOM 2354 C C . PRO A 1 305 ? 5.153 -24.159 1.135 1.00 33.31 305 PRO A C 1
ATOM 2356 O O . PRO A 1 305 ? 4.471 -24.611 2.067 1.00 33.31 305 PRO A O 1
ATOM 2359 N N . PRO A 1 306 ? 6.406 -23.707 1.339 1.00 31.97 306 PRO A N 1
ATOM 2360 C CA . PRO A 1 306 ? 6.816 -23.321 2.682 1.00 31.97 306 PRO A CA 1
ATOM 2361 C C . PRO A 1 306 ? 5.762 -22.335 3.214 1.00 31.97 306 PRO A C 1
ATOM 2363 O O . PRO A 1 306 ? 5.245 -21.541 2.422 1.00 31.97 306 PRO A O 1
ATOM 2366 N N . PRO A 1 307 ? 5.378 -22.403 4.506 1.00 31.56 307 PRO A N 1
ATOM 2367 C CA . PRO A 1 307 ? 4.368 -21.496 5.036 1.00 31.56 307 PRO A CA 1
ATOM 2368 C C . PRO A 1 307 ? 4.773 -20.059 4.676 1.00 31.56 307 PRO A C 1
ATOM 2370 O O . PRO A 1 307 ? 5.961 -19.742 4.822 1.00 31.56 307 PRO A O 1
ATOM 2373 N N . PRO A 1 308 ? 3.841 -19.241 4.151 1.00 33.03 308 PRO A N 1
ATOM 2374 C CA . PRO A 1 308 ? 4.166 -17.937 3.601 1.00 33.03 308 PRO A CA 1
ATOM 2375 C C . PRO A 1 308 ? 4.992 -17.140 4.607 1.00 33.03 308 PRO A C 1
ATOM 2377 O O . PRO A 1 308 ? 4.656 -17.085 5.793 1.00 33.03 308 PRO A O 1
ATOM 2380 N N . VAL A 1 309 ? 6.058 -16.492 4.141 1.00 32.72 309 VAL A N 1
ATOM 2381 C CA . VAL A 1 309 ? 6.453 -15.254 4.805 1.00 32.72 309 VAL A CA 1
ATOM 2382 C C . VAL A 1 309 ? 5.303 -14.301 4.514 1.00 32.72 309 VAL A C 1
ATOM 2384 O O . VAL A 1 309 ? 5.087 -13.936 3.363 1.00 32.72 309 VAL A O 1
ATOM 2387 N N . ASP A 1 310 ? 4.504 -14.016 5.539 1.00 32.09 310 ASP A N 1
ATOM 2388 C CA . ASP A 1 310 ? 3.402 -13.066 5.467 1.00 32.09 310 ASP A CA 1
ATOM 2389 C C . ASP A 1 310 ? 3.936 -11.706 5.011 1.00 32.09 310 ASP A C 1
ATOM 2391 O O . ASP A 1 310 ? 4.561 -10.977 5.783 1.00 32.09 310 ASP A O 1
ATOM 2395 N N . LEU A 1 311 ? 3.720 -11.412 3.731 1.00 36.25 311 LEU A N 1
ATOM 2396 C CA . LEU A 1 311 ? 3.708 -10.065 3.183 1.00 36.25 311 LEU A CA 1
ATOM 2397 C C . LEU A 1 311 ? 2.261 -9.571 3.191 1.00 36.25 311 LEU A C 1
ATOM 2399 O O . LEU A 1 311 ? 1.351 -10.377 2.926 1.00 36.25 311 LEU A O 1
ATOM 2403 N N . PRO A 1 312 ? 2.010 -8.284 3.498 1.00 34.47 312 PRO A N 1
ATOM 2404 C CA . PRO A 1 312 ? 0.660 -7.758 3.580 1.00 34.47 312 PRO A CA 1
ATOM 2405 C C . PRO A 1 312 ? -0.033 -7.978 2.244 1.00 34.47 312 PRO A C 1
ATOM 2407 O O . PRO A 1 312 ? 0.513 -7.583 1.215 1.00 34.47 312 PRO A O 1
ATOM 2410 N N . PRO A 1 313 ? -1.218 -8.603 2.217 1.00 39.19 313 PRO A N 1
ATOM 2411 C CA . PRO A 1 313 ? -1.985 -8.662 0.988 1.00 39.19 313 PRO A CA 1
ATOM 2412 C C . PRO A 1 313 ? -2.263 -7.230 0.507 1.00 39.19 313 PRO A C 1
ATOM 2414 O O . PRO A 1 313 ? -2.655 -6.343 1.267 1.00 39.19 313 PRO A O 1
ATOM 2417 N N . VAL A 1 314 ? -1.999 -7.017 -0.774 1.00 41.75 314 VAL A N 1
ATOM 2418 C CA . VAL A 1 314 ? -2.108 -5.729 -1.445 1.00 41.75 314 VAL A CA 1
ATOM 2419 C C . VAL A 1 314 ? -3.576 -5.276 -1.481 1.00 41.75 314 VAL A C 1
ATOM 2421 O O . VAL A 1 314 ? -4.432 -6.063 -1.899 1.00 41.75 314 VAL A O 1
ATOM 2424 N N . PRO A 1 315 ? -3.905 -4.036 -1.064 1.00 46.88 315 PRO A N 1
ATOM 2425 C CA . PRO A 1 315 ? -5.281 -3.563 -1.081 1.00 46.88 315 PRO A CA 1
ATOM 2426 C C . PRO A 1 315 ? -5.856 -3.459 -2.510 1.00 46.88 315 PRO A C 1
ATOM 2428 O O . PRO A 1 315 ? -5.423 -2.634 -3.309 1.00 46.88 315 PRO A O 1
ATOM 2431 N N . VAL A 1 316 ? -6.876 -4.257 -2.834 1.00 53.16 316 VAL A N 1
ATOM 2432 C CA . VAL A 1 316 ? -7.750 -4.090 -4.009 1.00 53.16 316 VAL A CA 1
ATOM 2433 C C . VAL A 1 316 ? -8.693 -2.913 -3.752 1.00 53.16 316 VAL A C 1
ATOM 2435 O O . VAL A 1 316 ? -9.130 -2.701 -2.630 1.00 53.16 316 VAL A O 1
ATOM 2438 N N . LEU A 1 317 ? -9.055 -2.143 -4.775 1.00 55.81 317 LEU A N 1
ATOM 2439 C CA . LEU A 1 317 ? -10.016 -1.040 -4.637 1.00 55.81 317 LEU A CA 1
ATOM 2440 C C . LEU A 1 317 ? -11.364 -1.532 -4.085 1.00 55.81 317 LEU A C 1
ATOM 2442 O O . LEU A 1 317 ? -11.976 -2.443 -4.649 1.00 55.81 317 LEU A O 1
ATOM 2446 N N . LEU A 1 318 ? -11.839 -0.917 -3.000 1.00 58.16 318 LEU A N 1
ATOM 2447 C CA . LEU A 1 318 ? -13.078 -1.316 -2.330 1.00 58.16 318 LEU A CA 1
ATOM 2448 C C . LEU A 1 318 ? -14.314 -0.836 -3.109 1.00 58.16 318 LEU A C 1
ATOM 2450 O O . LEU A 1 318 ? -15.213 -1.626 -3.385 1.00 58.16 318 LEU A O 1
ATOM 2454 N N . ALA A 1 319 ? -14.328 0.411 -3.588 1.00 55.16 319 ALA A N 1
ATOM 2455 C CA . ALA A 1 319 ? -15.321 0.900 -4.548 1.00 55.16 319 ALA A CA 1
ATOM 2456 C C . ALA A 1 319 ? -14.779 2.093 -5.359 1.00 55.16 319 ALA A C 1
ATOM 2458 O O . ALA A 1 319 ? -14.192 3.000 -4.780 1.00 55.16 319 ALA A O 1
ATOM 2459 N N . PRO A 1 320 ? -15.020 2.184 -6.681 1.00 46.19 320 PRO A N 1
ATOM 2460 C CA . PRO A 1 320 ? -14.528 3.314 -7.470 1.00 46.19 320 PRO A CA 1
ATOM 2461 C C . PRO A 1 320 ? -15.317 4.630 -7.304 1.00 46.19 320 PRO A C 1
ATOM 2463 O O . PRO A 1 320 ? -15.007 5.583 -8.016 1.00 46.19 320 PRO A O 1
ATOM 2466 N N . ARG A 1 321 ? -16.342 4.728 -6.435 1.00 51.94 321 ARG A N 1
ATOM 2467 C CA . ARG A 1 321 ? -17.123 5.970 -6.217 1.00 51.94 321 ARG A CA 1
ATOM 2468 C C . ARG A 1 321 ? -17.726 6.060 -4.805 1.00 51.94 321 ARG A C 1
ATOM 2470 O O . ARG A 1 321 ? -18.315 5.089 -4.342 1.00 51.94 321 ARG A O 1
ATOM 2477 N N . ALA A 1 322 ? -17.668 7.264 -4.226 1.00 55.50 322 ALA A N 1
ATOM 2478 C CA . ALA A 1 322 ? -18.330 7.757 -3.006 1.00 55.50 322 ALA A CA 1
ATOM 2479 C C . ALA A 1 322 ? -17.871 7.230 -1.634 1.00 55.50 322 ALA A C 1
ATOM 2481 O O . ALA A 1 322 ? -18.145 7.916 -0.661 1.00 55.50 322 ALA A O 1
ATOM 2482 N N . MET A 1 323 ? -17.191 6.085 -1.538 1.00 72.25 323 MET A N 1
ATOM 2483 C CA . MET A 1 323 ? -16.619 5.614 -0.270 1.00 72.25 323 MET A CA 1
ATOM 2484 C C . MET A 1 323 ? -15.106 5.845 -0.277 1.00 72.25 323 MET A C 1
ATOM 2486 O O . MET A 1 323 ? -14.399 5.213 -1.071 1.00 72.25 323 MET A O 1
ATOM 2490 N N . CYS A 1 324 ? -14.641 6.788 0.534 1.00 71.38 324 CYS A N 1
ATOM 2491 C CA . CYS A 1 324 ? -13.273 7.297 0.488 1.00 71.38 324 CYS A CA 1
ATOM 2492 C C . CYS A 1 324 ? -12.479 6.946 1.740 1.00 71.38 324 CYS A C 1
ATOM 2494 O O . CYS A 1 324 ? -11.285 6.687 1.608 1.00 71.38 324 CYS A O 1
ATOM 2496 N N . GLU A 1 325 ? -13.130 6.842 2.897 1.00 82.25 325 GLU A N 1
ATOM 2497 C CA . GLU A 1 325 ? -12.456 6.634 4.178 1.00 82.25 325 GLU A CA 1
ATOM 2498 C C . GLU A 1 325 ? -13.150 5.517 4.977 1.00 82.25 325 GLU A C 1
ATOM 2500 O O . GLU A 1 325 ? -13.947 5.736 5.891 1.00 82.25 325 GLU A O 1
ATOM 2505 N N . ALA A 1 326 ? -12.899 4.268 4.561 1.00 88.69 326 ALA A N 1
ATOM 2506 C CA . ALA A 1 326 ? -13.388 3.077 5.250 1.00 88.69 326 ALA A CA 1
ATOM 2507 C C . ALA A 1 326 ? -12.918 3.074 6.708 1.00 88.69 326 ALA A C 1
ATOM 2509 O O . ALA A 1 326 ? -11.715 3.064 6.948 1.00 88.69 326 ALA A O 1
ATOM 2510 N N . SER A 1 327 ? -13.848 2.983 7.658 1.00 91.25 327 SER A N 1
ATOM 2511 C CA . SER A 1 327 ? -13.520 3.144 9.080 1.00 91.25 327 SER A CA 1
ATOM 2512 C C . SER A 1 327 ? -13.961 1.997 9.989 1.00 91.25 327 SER A C 1
ATOM 2514 O O . SER A 1 327 ? -13.501 1.898 11.117 1.00 91.25 327 SER A O 1
ATOM 2516 N N . ALA A 1 328 ? -14.860 1.127 9.524 1.00 94.12 328 ALA A N 1
ATOM 2517 C CA . ALA A 1 328 ? -15.292 -0.063 10.257 1.00 94.12 328 ALA A CA 1
ATOM 2518 C C . ALA A 1 328 ? -15.959 -1.063 9.309 1.00 94.12 328 ALA A C 1
ATOM 2520 O O . ALA A 1 328 ? -16.563 -0.657 8.311 1.00 94.12 328 ALA A O 1
ATOM 2521 N N . ALA A 1 329 ? -15.928 -2.360 9.628 1.00 95.12 329 ALA A N 1
ATOM 2522 C CA . ALA A 1 329 ? -16.603 -3.379 8.815 1.00 95.12 329 ALA A CA 1
ATOM 2523 C C . ALA A 1 329 ? -17.292 -4.468 9.652 1.00 95.12 329 ALA A C 1
ATOM 2525 O O . ALA A 1 329 ? -16.863 -4.808 10.746 1.00 95.12 329 ALA A O 1
ATOM 2526 N N . LEU A 1 330 ? -18.389 -5.033 9.138 1.00 95.50 330 LEU A N 1
ATOM 2527 C CA . LEU A 1 330 ? -19.178 -6.053 9.835 1.00 95.50 330 LEU A CA 1
ATOM 2528 C C . LEU A 1 330 ? -19.938 -6.951 8.854 1.00 95.50 330 LEU A C 1
ATOM 2530 O O . LEU A 1 330 ? -20.536 -6.465 7.898 1.00 95.50 330 LEU A O 1
ATOM 2534 N N . LEU A 1 331 ? -20.015 -8.253 9.134 1.00 93.38 331 LEU A N 1
ATOM 2535 C CA . LEU A 1 331 ? -20.932 -9.148 8.422 1.00 93.38 331 LEU A CA 1
ATOM 2536 C C . LEU A 1 331 ? -22.394 -8.814 8.771 1.00 93.38 331 LEU A C 1
ATOM 2538 O O . LEU A 1 331 ? -22.764 -8.780 9.946 1.00 93.38 331 LEU A O 1
ATOM 2542 N N . ALA A 1 332 ? -23.239 -8.563 7.771 1.00 91.50 332 ALA A N 1
ATOM 2543 C CA . ALA A 1 332 ? -24.593 -8.079 7.995 1.00 91.50 332 ALA A CA 1
ATOM 2544 C C . ALA A 1 332 ? -25.434 -9.109 8.786 1.00 91.50 332 ALA A C 1
ATOM 2546 O O . ALA A 1 332 ? -25.581 -10.254 8.354 1.00 91.50 332 ALA A O 1
ATOM 2547 N N . PRO A 1 333 ? -26.086 -8.718 9.900 1.00 90.31 333 PRO A N 1
ATOM 2548 C CA . PRO A 1 333 ? -26.865 -9.651 10.727 1.00 90.31 333 PRO A CA 1
ATOM 2549 C C . PRO A 1 333 ? -28.039 -10.328 10.007 1.00 90.31 333 PRO A C 1
ATOM 2551 O O . PRO A 1 333 ? -28.543 -11.357 10.456 1.00 90.31 333 PRO A O 1
ATOM 2554 N N . TRP A 1 334 ? -28.523 -9.718 8.926 1.00 88.62 334 TRP A N 1
ATOM 2555 C CA . TRP A 1 334 ? -29.689 -10.155 8.157 1.00 88.62 334 TRP A CA 1
ATOM 2556 C C . TRP A 1 334 ? -29.335 -10.819 6.822 1.00 88.62 334 TRP A C 1
ATOM 2558 O O . TRP A 1 334 ? -30.238 -11.335 6.165 1.00 88.62 334 TRP A O 1
ATOM 2568 N N . ASP A 1 335 ? -28.067 -10.799 6.411 1.00 87.88 335 ASP A N 1
ATOM 2569 C CA . ASP A 1 335 ? -27.612 -11.369 5.144 1.00 87.88 335 ASP A CA 1
ATOM 2570 C C . ASP A 1 335 ? -26.145 -11.801 5.268 1.00 87.88 335 ASP A C 1
ATOM 2572 O O . ASP A 1 335 ? -25.244 -10.972 5.370 1.00 87.88 335 ASP A O 1
ATOM 2576 N N . ALA A 1 336 ? -25.919 -13.114 5.291 1.00 84.88 336 ALA A N 1
ATOM 2577 C CA . ALA A 1 336 ? -24.604 -13.692 5.545 1.00 84.88 336 ALA A CA 1
ATOM 2578 C C . ALA A 1 336 ? -23.618 -13.524 4.379 1.00 84.88 336 ALA A C 1
ATOM 2580 O O . ALA A 1 336 ? -22.440 -13.806 4.573 1.00 84.88 336 ALA A O 1
ATOM 2581 N N . ASP A 1 337 ? -24.080 -13.066 3.214 1.00 85.81 337 ASP A N 1
ATOM 2582 C CA . ASP A 1 337 ? -23.233 -12.799 2.048 1.00 85.81 337 ASP A CA 1
ATOM 2583 C C . ASP A 1 337 ? -22.894 -11.299 1.919 1.00 85.81 337 ASP A C 1
ATOM 2585 O O . ASP A 1 337 ? -22.145 -10.901 1.022 1.00 85.81 337 ASP A O 1
ATOM 2589 N N . LEU A 1 338 ? -23.428 -10.453 2.816 1.00 90.25 338 LEU A N 1
ATOM 2590 C CA . LEU A 1 338 ? -23.182 -9.012 2.826 1.00 90.25 338 LEU A CA 1
ATOM 2591 C C . LEU A 1 338 ? -22.207 -8.600 3.920 1.00 90.25 338 LEU A C 1
ATOM 2593 O O . LEU A 1 338 ? -22.440 -8.830 5.104 1.00 90.25 338 LEU A O 1
ATOM 2597 N N . ILE A 1 339 ? -21.169 -7.871 3.526 1.00 93.62 339 ILE A N 1
ATOM 2598 C CA . ILE A 1 339 ? -20.300 -7.129 4.437 1.00 93.62 339 ILE A CA 1
ATOM 2599 C C . ILE A 1 339 ? -20.697 -5.657 4.382 1.00 93.62 339 ILE A C 1
ATOM 2601 O O . ILE A 1 339 ? -20.750 -5.041 3.320 1.00 93.62 339 ILE A O 1
ATOM 2605 N N . LEU A 1 340 ? -21.015 -5.100 5.543 1.00 93.94 340 LEU A N 1
ATOM 2606 C CA . LEU A 1 340 ? -21.254 -3.681 5.744 1.00 93.94 340 LEU A CA 1
ATOM 2607 C C . LEU A 1 340 ? -19.922 -3.003 6.036 1.00 93.94 340 LEU A C 1
ATOM 2609 O O . LEU A 1 340 ? -19.163 -3.495 6.865 1.00 93.94 340 LEU A O 1
ATOM 2613 N N . VAL A 1 341 ? -19.675 -1.865 5.402 1.00 93.12 341 VAL A N 1
ATOM 2614 C CA . VAL A 1 341 ? -18.519 -1.007 5.652 1.00 93.12 341 VAL A CA 1
ATOM 2615 C C . VAL A 1 341 ? -19.022 0.400 5.954 1.00 93.12 341 VAL A C 1
ATOM 2617 O O . VAL A 1 341 ? -19.916 0.915 5.272 1.00 93.12 341 VAL A O 1
ATOM 2620 N N . ALA A 1 342 ? -18.503 0.989 7.024 1.00 90.81 342 ALA A N 1
ATOM 2621 C CA . ALA A 1 342 ? -18.741 2.377 7.379 1.00 90.81 342 ALA A CA 1
ATOM 2622 C C . ALA A 1 342 ? -17.695 3.286 6.727 1.00 90.81 342 ALA A C 1
ATOM 2624 O O . ALA A 1 342 ? -16.582 2.853 6.441 1.00 90.81 342 ALA A O 1
ATOM 2625 N N . ASP A 1 343 ? -18.085 4.539 6.522 1.00 84.06 343 ASP A N 1
ATOM 2626 C CA . ASP A 1 343 ? -17.216 5.617 6.067 1.00 84.06 343 ASP A CA 1
ATOM 2627 C C . ASP A 1 343 ? -17.285 6.737 7.117 1.00 84.06 343 ASP A C 1
ATOM 2629 O O . ASP A 1 343 ? -18.381 7.066 7.600 1.00 84.06 343 ASP A O 1
ATOM 2633 N N . ASN A 1 344 ? -16.138 7.254 7.554 1.00 74.69 344 ASN A N 1
ATOM 2634 C CA . ASN A 1 344 ? -16.066 8.269 8.612 1.00 74.69 344 ASN A CA 1
ATOM 2635 C C . ASN A 1 344 ? -16.295 9.707 8.094 1.00 74.69 344 ASN A C 1
ATOM 2637 O O . ASN A 1 344 ? -16.624 10.572 8.913 1.00 74.69 344 ASN A O 1
ATOM 2641 N N . GLU A 1 345 ? -16.271 9.945 6.778 1.00 71.62 345 GLU A N 1
ATOM 2642 C CA . GLU A 1 345 ? -16.481 11.258 6.149 1.00 71.62 345 GLU A CA 1
ATOM 2643 C C . GLU A 1 345 ? -17.871 11.392 5.503 1.00 71.62 345 GLU A C 1
ATOM 2645 O O . GLU A 1 345 ? -18.556 12.420 5.637 1.00 71.62 345 GLU A O 1
ATOM 2650 N N . VAL A 1 346 ? -18.387 10.322 4.891 1.00 68.06 346 VAL A N 1
ATOM 2651 C CA . VAL A 1 346 ? -19.766 10.289 4.388 1.00 68.06 346 VAL A CA 1
ATOM 2652 C C . VAL A 1 346 ? -20.735 10.018 5.533 1.00 68.06 346 VAL A C 1
ATOM 2654 O O . VAL A 1 346 ? -21.192 8.899 5.783 1.00 68.06 346 VAL A O 1
ATOM 2657 N N . GLU A 1 347 ? -21.122 11.106 6.204 1.00 65.00 347 GLU A N 1
ATOM 2658 C CA . GLU A 1 347 ? -22.143 11.063 7.246 1.00 65.00 347 GLU A CA 1
ATOM 2659 C C . GLU A 1 347 ? -23.431 10.372 6.724 1.00 65.00 347 GLU A C 1
ATOM 2661 O O . GLU A 1 347 ? -23.906 10.606 5.610 1.00 65.00 347 GLU A O 1
ATOM 2666 N N . GLU A 1 348 ? -24.077 9.587 7.594 1.00 70.31 348 GLU A N 1
ATOM 2667 C CA . GLU A 1 348 ? -25.409 8.991 7.371 1.00 70.31 348 GLU A CA 1
ATOM 2668 C C . GLU A 1 348 ? -25.486 7.772 6.436 1.00 70.31 348 GLU A C 1
ATOM 2670 O O . GLU A 1 348 ? -26.597 7.390 6.056 1.00 70.31 348 GLU A O 1
ATOM 2675 N N . GLN A 1 349 ? -24.374 7.121 6.092 1.00 82.75 349 GLN A N 1
ATOM 2676 C CA . GLN A 1 349 ? -24.395 5.970 5.183 1.00 82.75 349 GLN A CA 1
ATOM 2677 C C . GLN A 1 349 ? -23.617 4.772 5.729 1.00 82.75 349 GLN A C 1
ATOM 2679 O O . GLN A 1 349 ? -22.646 4.916 6.463 1.00 82.75 349 GLN A O 1
ATOM 2684 N N . LEU A 1 350 ? -24.091 3.579 5.377 1.00 88.69 350 LEU A N 1
ATOM 2685 C CA . LEU A 1 350 ? -23.310 2.348 5.392 1.00 88.69 350 LEU A CA 1
ATOM 2686 C C . LEU A 1 350 ? -23.281 1.805 3.967 1.00 88.69 350 LEU A C 1
ATOM 2688 O O . LEU A 1 350 ? -24.282 1.873 3.251 1.00 88.69 350 LEU A O 1
ATOM 2692 N N . TYR A 1 351 ? -22.163 1.230 3.568 1.00 89.44 351 TYR A N 1
ATOM 2693 C CA . TYR A 1 351 ? -21.982 0.631 2.257 1.00 89.44 351 TYR A CA 1
ATOM 2694 C C . TYR A 1 351 ? -22.043 -0.884 2.401 1.00 89.44 351 TYR A C 1
ATOM 2696 O O . TYR A 1 351 ? -21.347 -1.457 3.228 1.00 89.44 351 TYR A O 1
ATOM 2704 N N . ALA A 1 352 ? -22.905 -1.547 1.637 1.00 89.62 352 ALA A N 1
ATOM 2705 C CA . ALA A 1 352 ? -23.002 -2.999 1.634 1.00 89.62 352 ALA A CA 1
ATOM 2706 C C . ALA A 1 352 ? -22.296 -3.573 0.405 1.00 89.62 352 ALA A C 1
ATOM 2708 O O . ALA A 1 352 ? -22.553 -3.151 -0.731 1.00 89.62 352 ALA A O 1
ATOM 2709 N N . PHE A 1 353 ? -21.459 -4.570 0.653 1.00 90.44 353 PHE A N 1
ATOM 2710 C CA . PHE A 1 353 ? -20.648 -5.270 -0.327 1.00 90.44 353 PHE A CA 1
ATOM 2711 C C . PHE A 1 353 ? -20.995 -6.753 -0.343 1.00 90.44 353 PHE A C 1
ATOM 2713 O O . PHE A 1 353 ? -21.209 -7.344 0.712 1.00 90.44 353 PHE A O 1
ATOM 2720 N N . GLU A 1 354 ? -21.019 -7.352 -1.529 1.00 90.69 354 GLU A N 1
ATOM 2721 C CA . GLU A 1 354 ? -21.019 -8.808 -1.691 1.00 90.69 354 GLU A CA 1
ATOM 2722 C C . GLU A 1 354 ? -19.596 -9.321 -1.827 1.00 90.69 354 GLU A C 1
ATOM 2724 O O . GLU A 1 354 ? -18.729 -8.645 -2.380 1.00 90.69 354 GLU A O 1
ATOM 2729 N N . VAL A 1 355 ? -19.366 -10.538 -1.349 1.00 85.44 355 VAL A N 1
ATOM 2730 C CA . VAL A 1 355 ? -18.121 -11.252 -1.618 1.00 85.44 355 VAL A CA 1
ATOM 2731 C C . VAL A 1 355 ? -18.255 -11.982 -2.955 1.00 85.44 355 VAL A C 1
ATOM 2733 O O . VAL A 1 355 ? -18.918 -13.013 -3.038 1.00 85.44 355 VAL A O 1
ATOM 2736 N N . GLU A 1 356 ? -17.586 -11.480 -3.991 1.00 80.31 356 GLU A N 1
ATOM 2737 C CA . GLU A 1 356 ? -17.536 -12.095 -5.324 1.00 80.31 356 GLU A CA 1
ATOM 2738 C C . GLU A 1 356 ? -16.081 -12.318 -5.743 1.00 80.31 356 GLU A C 1
ATOM 2740 O O . GLU A 1 356 ? -15.255 -11.406 -5.667 1.00 80.31 356 GLU A O 1
ATOM 2745 N N . ASP A 1 357 ? -15.752 -13.545 -6.156 1.00 76.69 357 ASP A N 1
ATOM 2746 C CA . ASP A 1 357 ? -14.401 -13.952 -6.576 1.00 76.69 357 ASP A CA 1
ATOM 2747 C C . ASP A 1 357 ? -13.296 -13.551 -5.579 1.00 76.69 357 ASP A C 1
ATOM 2749 O O . ASP A 1 357 ? -12.167 -13.232 -5.938 1.00 76.69 357 ASP A O 1
ATOM 2753 N N . GLY A 1 358 ? -13.631 -13.566 -4.285 1.00 72.56 358 GLY A N 1
ATOM 2754 C CA . GLY A 1 358 ? -12.694 -13.240 -3.215 1.00 72.56 358 GLY A CA 1
ATOM 2755 C C . GLY A 1 358 ? -12.517 -11.754 -2.912 1.00 72.56 358 GLY A C 1
ATOM 2756 O O . GLY A 1 358 ? -11.771 -11.450 -1.984 1.00 72.56 358 GLY A O 1
ATOM 2757 N N . ALA A 1 359 ? -13.224 -10.861 -3.603 1.00 77.94 359 ALA A N 1
ATOM 2758 C CA . ALA A 1 359 ? -13.207 -9.420 -3.372 1.00 77.94 359 ALA A CA 1
ATOM 2759 C C . ALA A 1 359 ? -14.586 -8.903 -2.934 1.00 77.94 359 ALA A C 1
ATOM 2761 O O . ALA A 1 359 ? -15.625 -9.429 -3.327 1.00 77.94 359 ALA A O 1
ATOM 2762 N N . LEU A 1 360 ? -14.595 -7.835 -2.142 1.00 82.81 360 LEU A N 1
ATOM 2763 C CA . LEU A 1 360 ? -15.783 -7.050 -1.831 1.00 82.81 360 LEU A CA 1
ATOM 2764 C C . LEU A 1 360 ? -16.189 -6.248 -3.067 1.00 82.81 360 LEU A C 1
ATOM 2766 O O . LEU A 1 360 ? -15.406 -5.449 -3.586 1.00 82.81 360 LEU A O 1
ATOM 2770 N N . ARG A 1 361 ? -17.413 -6.462 -3.545 1.00 82.50 361 ARG A N 1
ATOM 2771 C CA . ARG A 1 361 ? -18.015 -5.735 -4.664 1.00 82.50 361 ARG A CA 1
ATOM 2772 C C . ARG A 1 361 ? -19.172 -4.878 -4.159 1.00 82.50 361 ARG A C 1
ATOM 2774 O O . ARG A 1 361 ? -20.038 -5.395 -3.453 1.00 82.50 361 ARG A O 1
ATOM 2781 N N . PRO A 1 362 ? -19.207 -3.574 -4.483 1.00 81.75 362 PRO A N 1
ATOM 2782 C CA . PRO A 1 362 ? -20.242 -2.684 -3.972 1.00 81.75 362 PRO A CA 1
ATOM 2783 C C . PRO A 1 362 ? -21.615 -3.104 -4.502 1.00 81.75 362 PRO A C 1
ATOM 2785 O O . PRO A 1 362 ? -21.814 -3.196 -5.713 1.00 81.75 362 PRO A O 1
ATOM 2788 N N . LYS A 1 363 ? -22.576 -3.305 -3.595 1.00 81.88 363 LYS A N 1
ATOM 2789 C CA . LYS A 1 363 ? -23.949 -3.705 -3.932 1.00 81.88 363 LYS A CA 1
ATOM 2790 C C . LYS A 1 363 ? -24.943 -2.574 -3.723 1.00 81.88 363 LYS A C 1
ATOM 2792 O O . LYS A 1 363 ? -25.696 -2.225 -4.632 1.00 81.88 363 LYS A O 1
ATOM 2797 N N . VAL A 1 364 ? -24.990 -2.013 -2.514 1.00 82.31 364 VAL A N 1
ATOM 2798 C CA . VAL A 1 364 ? -25.994 -1.005 -2.151 1.00 82.31 364 VAL A CA 1
ATOM 2799 C C . VAL A 1 364 ? -25.486 -0.053 -1.079 1.00 82.31 364 VAL A C 1
ATOM 2801 O O . VAL A 1 364 ? -24.791 -0.446 -0.150 1.00 82.31 364 VAL A O 1
ATOM 2804 N N . VAL A 1 365 ? -25.888 1.209 -1.198 1.00 84.12 365 VAL A N 1
ATOM 2805 C CA . VAL A 1 365 ? -25.703 2.223 -0.159 1.00 84.12 365 VAL A CA 1
ATOM 2806 C C . VAL A 1 365 ? -26.943 2.244 0.732 1.00 84.12 365 VAL A C 1
ATOM 2808 O O . VAL A 1 365 ? -28.064 2.441 0.256 1.00 84.12 365 VAL A O 1
ATOM 2811 N N . LEU A 1 366 ? -26.747 2.045 2.030 1.00 85.38 366 LEU A N 1
ATOM 2812 C CA . LEU A 1 366 ? -27.788 2.013 3.048 1.00 85.38 366 LEU A CA 1
ATOM 2813 C C . LEU A 1 366 ? -27.813 3.343 3.803 1.00 85.38 366 LEU A C 1
ATOM 2815 O O . LEU A 1 366 ? -26.970 3.615 4.656 1.00 85.38 366 LEU A O 1
ATOM 2819 N N . ALA A 1 367 ? -28.817 4.168 3.512 1.00 86.88 367 ALA A N 1
ATOM 2820 C CA . ALA A 1 367 ? -29.028 5.412 4.241 1.00 86.88 367 ALA A CA 1
ATOM 2821 C C . ALA A 1 367 ? -29.466 5.129 5.686 1.00 86.88 367 ALA A C 1
ATOM 2823 O O . ALA A 1 367 ? -30.456 4.431 5.935 1.00 86.88 367 ALA A O 1
ATOM 2824 N N . MET A 1 368 ? -28.757 5.718 6.643 1.00 85.75 368 MET A N 1
ATOM 2825 C CA . MET A 1 368 ? -29.133 5.678 8.046 1.00 85.75 368 MET A CA 1
ATOM 2826 C C . MET A 1 368 ? -30.333 6.605 8.320 1.00 85.75 368 MET A C 1
ATOM 2828 O O . MET A 1 368 ? -30.437 7.698 7.757 1.00 85.75 368 MET A O 1
ATOM 2832 N N . PRO A 1 369 ? -31.249 6.231 9.232 1.00 84.75 369 PRO A N 1
ATOM 2833 C CA . PRO A 1 369 ? -32.365 7.088 9.623 1.00 84.75 369 PRO A CA 1
ATOM 2834 C C . PRO A 1 369 ? -31.906 8.418 10.241 1.00 84.75 369 PRO A C 1
ATOM 2836 O O . PRO A 1 369 ? -31.001 8.449 11.077 1.00 84.75 369 PRO A O 1
ATOM 2839 N N . ALA A 1 370 ? -32.603 9.513 9.926 1.00 76.38 370 ALA A N 1
ATOM 2840 C CA . ALA A 1 370 ? -32.379 10.812 10.565 1.00 76.38 370 ALA A CA 1
ATOM 2841 C C . ALA A 1 370 ? -32.609 10.763 12.097 1.00 76.38 370 ALA A C 1
ATOM 2843 O O . ALA A 1 370 ? -33.529 10.093 12.573 1.00 76.38 370 ALA A O 1
ATOM 2844 N N . GLY A 1 371 ? -31.804 11.490 12.885 1.00 72.81 371 GLY A N 1
ATOM 2845 C CA . GLY A 1 371 ? -31.924 11.538 14.354 1.00 72.81 371 GLY A CA 1
ATOM 2846 C C . GLY A 1 371 ? -30.590 11.767 15.066 1.00 72.81 371 GLY A C 1
ATOM 2847 O O . GLY A 1 371 ? -29.686 12.352 14.484 1.00 72.81 371 GLY A O 1
ATOM 2848 N N . ASP A 1 372 ? -30.450 11.328 16.321 1.00 67.00 372 ASP A N 1
ATOM 2849 C CA . ASP A 1 372 ? -29.186 11.377 17.073 1.00 67.00 372 ASP A CA 1
ATOM 2850 C C . ASP A 1 372 ? -28.124 10.442 16.472 1.00 67.00 372 ASP A C 1
ATOM 2852 O O . ASP A 1 372 ? -27.965 9.298 16.898 1.00 67.00 372 ASP A O 1
ATOM 2856 N N . ARG A 1 373 ? -27.444 10.932 15.428 1.00 75.06 373 ARG A N 1
ATOM 2857 C CA . ARG A 1 373 ? -26.512 10.158 14.600 1.00 75.06 373 ARG A CA 1
ATOM 2858 C C . ARG A 1 373 ? -25.148 10.003 15.277 1.00 75.06 373 ARG A C 1
ATOM 2860 O O . ARG A 1 373 ? -24.650 11.009 15.798 1.00 75.06 373 ARG A O 1
ATOM 2867 N N . PRO A 1 374 ? -24.540 8.807 15.227 1.00 80.44 374 PRO A N 1
ATOM 2868 C CA . PRO A 1 374 ? -23.096 8.668 15.327 1.00 80.44 374 PRO A CA 1
ATOM 2869 C C . PRO A 1 374 ? -22.465 9.438 14.166 1.00 80.44 374 PRO A C 1
ATOM 2871 O O . PRO A 1 374 ? -22.970 9.400 13.045 1.00 80.44 374 PRO A O 1
ATOM 2874 N N . ARG A 1 375 ? -21.424 10.203 14.461 1.00 84.38 375 ARG A N 1
ATOM 2875 C CA . ARG A 1 375 ? -20.587 10.893 13.475 1.00 84.38 375 ARG A CA 1
ATOM 2876 C C . ARG A 1 375 ? -19.188 10.352 13.653 1.00 84.38 375 ARG A C 1
ATOM 2878 O O . ARG A 1 375 ? -18.872 10.061 14.811 1.00 84.38 375 ARG A O 1
ATOM 2885 N N . ASP A 1 376 ? -18.396 10.335 12.580 1.00 86.12 376 ASP A N 1
ATOM 2886 C CA . ASP A 1 376 ? -17.014 9.849 12.643 1.00 86.12 376 ASP A CA 1
ATOM 2887 C C . ASP A 1 376 ? -17.055 8.386 13.116 1.00 86.12 376 ASP A C 1
ATOM 2889 O O . ASP A 1 376 ? -16.835 8.101 14.287 1.00 86.12 376 ASP A O 1
ATOM 2893 N N . ILE A 1 377 ? -17.642 7.502 12.300 1.00 91.38 377 ILE A N 1
ATOM 2894 C CA . ILE A 1 377 ? -17.947 6.123 12.721 1.00 91.38 377 ILE A CA 1
ATOM 2895 C C . ILE A 1 377 ? -16.628 5.380 12.885 1.00 91.38 377 ILE A C 1
ATOM 2897 O O . ILE A 1 377 ? -15.852 5.379 11.946 1.00 91.38 377 ILE A O 1
ATOM 2901 N N . GLU A 1 378 ? -16.421 4.720 14.021 1.00 93.25 378 GLU A N 1
ATOM 2902 C CA . GLU A 1 378 ? -15.159 4.020 14.317 1.00 93.25 378 GLU A CA 1
ATOM 2903 C C . GLU A 1 378 ? -15.344 2.514 14.508 1.00 93.25 378 GLU A C 1
ATOM 2905 O O . GLU A 1 378 ? -14.370 1.788 14.554 1.00 93.25 378 GLU A O 1
ATOM 2910 N N . ALA A 1 379 ? -16.573 2.028 14.727 1.00 95.69 379 ALA A N 1
ATOM 2911 C CA . ALA A 1 379 ? -16.793 0.596 14.931 1.00 95.69 379 ALA A CA 1
ATOM 2912 C C . ALA A 1 379 ? -18.222 0.162 14.594 1.00 95.69 379 ALA A C 1
ATOM 2914 O O . ALA A 1 379 ? -19.195 0.915 14.772 1.00 95.69 379 ALA A O 1
ATOM 2915 N N . LEU A 1 380 ? -18.362 -1.103 14.195 1.00 96.75 380 LEU A N 1
ATOM 2916 C CA . LEU A 1 380 ? -19.638 -1.777 13.959 1.00 96.75 380 LEU A CA 1
ATOM 2917 C C . LEU A 1 380 ? -19.720 -3.067 14.784 1.00 96.75 380 LEU A C 1
ATOM 2919 O O . LEU A 1 380 ? -18.765 -3.821 14.869 1.00 96.75 380 LEU A O 1
ATOM 2923 N N . ALA A 1 381 ? -20.883 -3.371 15.362 1.00 96.62 381 ALA A N 1
ATOM 2924 C CA . ALA A 1 381 ? -21.094 -4.631 16.079 1.00 96.62 381 ALA A CA 1
ATOM 2925 C C . ALA A 1 381 ? -22.482 -5.223 15.826 1.00 96.62 381 ALA A C 1
ATOM 2927 O O . ALA A 1 381 ? -23.475 -4.504 15.742 1.00 96.62 381 ALA A O 1
ATOM 2928 N N . GLN A 1 382 ? -22.585 -6.549 15.767 1.00 95.44 382 GLN A N 1
ATOM 2929 C CA . GLN A 1 382 ? -23.879 -7.228 15.721 1.00 95.44 382 GLN A CA 1
ATOM 2930 C C . GLN A 1 382 ? -24.517 -7.294 17.114 1.00 95.44 382 GLN A C 1
ATOM 2932 O O . GLN A 1 382 ? -23.894 -7.754 18.064 1.00 95.44 382 GLN A O 1
ATOM 2937 N N . VAL A 1 383 ? -25.790 -6.913 17.235 1.00 94.50 383 VAL A N 1
ATOM 2938 C CA . VAL A 1 383 ? -26.589 -7.068 18.461 1.00 94.50 383 VAL A CA 1
ATOM 2939 C C . VAL A 1 383 ? -27.943 -7.668 18.097 1.00 94.50 383 VAL A C 1
ATOM 2941 O O . VAL A 1 383 ? -28.858 -6.970 17.655 1.00 94.50 383 VAL A O 1
ATOM 2944 N N . GLY A 1 384 ? -28.068 -8.986 18.256 1.00 91.31 384 GLY A N 1
ATOM 2945 C CA . GLY A 1 384 ? -29.233 -9.724 17.768 1.00 91.31 384 GLY A CA 1
ATOM 2946 C C . GLY A 1 384 ? -29.374 -9.593 16.246 1.00 91.31 384 GLY A C 1
ATOM 2947 O O . GLY A 1 384 ? -28.453 -9.918 15.501 1.00 91.31 384 GLY A O 1
ATOM 2948 N N . ASP A 1 385 ? -30.523 -9.097 15.792 1.00 90.00 385 ASP A N 1
ATOM 2949 C CA . ASP A 1 385 ? -30.827 -8.777 14.388 1.00 90.00 385 ASP A CA 1
ATOM 2950 C C . ASP A 1 385 ? -30.521 -7.308 14.022 1.00 90.00 385 ASP A C 1
ATOM 2952 O O . ASP A 1 385 ? -30.945 -6.817 12.975 1.00 90.00 385 ASP A O 1
ATOM 2956 N N . SER A 1 386 ? -29.829 -6.582 14.905 1.00 93.00 386 SER A N 1
ATOM 2957 C CA . SER A 1 386 ? -29.467 -5.175 14.725 1.00 93.00 386 SER A CA 1
ATOM 2958 C C . SER A 1 386 ? -27.960 -5.009 14.536 1.00 93.00 386 SER A C 1
ATOM 2960 O O . SER A 1 386 ? -27.164 -5.809 15.022 1.00 93.00 386 SER A O 1
ATOM 2962 N N . VAL A 1 387 ? -27.573 -3.922 13.879 1.00 94.69 387 VAL A N 1
ATOM 2963 C CA . VAL A 1 387 ? -26.211 -3.391 13.844 1.00 94.69 387 VAL A CA 1
ATOM 2964 C C . VAL A 1 387 ? -26.122 -2.248 14.846 1.00 94.69 387 VAL A C 1
ATOM 2966 O O . VAL A 1 387 ? -26.925 -1.313 14.820 1.00 94.69 387 VAL A O 1
ATOM 2969 N N . LEU A 1 388 ? -25.148 -2.324 15.738 1.00 95.50 388 LEU A N 1
ATOM 2970 C CA . LEU A 1 388 ? -24.689 -1.219 16.556 1.00 95.50 388 LEU A CA 1
ATOM 2971 C C . LEU A 1 388 ? -23.628 -0.441 15.771 1.00 95.50 388 LEU A C 1
ATOM 2973 O O . LEU A 1 388 ? -22.615 -1.009 15.382 1.00 95.50 388 LEU A O 1
ATOM 2977 N N . VAL A 1 389 ? -23.860 0.854 15.580 1.00 94.75 389 VAL A N 1
ATOM 2978 C CA . VAL A 1 389 ? -22.916 1.804 14.981 1.00 94.75 389 VAL A CA 1
ATOM 2979 C C . VAL A 1 389 ? -22.325 2.670 16.087 1.00 94.75 389 VAL A C 1
ATOM 2981 O O . VAL A 1 389 ? -23.076 3.329 16.819 1.00 94.75 389 VAL A O 1
ATOM 2984 N N . VAL A 1 390 ? -21.001 2.672 16.218 1.00 94.62 390 VAL A N 1
ATOM 2985 C CA . VAL A 1 390 ? -20.260 3.412 17.246 1.00 94.62 390 VAL A CA 1
ATOM 2986 C C . VAL A 1 390 ? -19.600 4.629 16.605 1.00 94.62 390 VAL A C 1
ATOM 2988 O O . VAL A 1 390 ? -18.787 4.493 15.699 1.00 94.62 390 VAL A O 1
ATOM 2991 N N . GLY A 1 391 ? -19.970 5.826 17.054 1.00 92.69 391 GLY A N 1
ATOM 2992 C CA . GLY A 1 391 ? -19.307 7.065 16.645 1.00 92.69 391 GLY A CA 1
ATOM 2993 C C . GLY A 1 391 ? -18.056 7.343 17.472 1.00 92.69 391 GLY A C 1
ATOM 2994 O O . GLY A 1 391 ? -17.879 6.773 18.557 1.00 92.69 391 GLY A O 1
ATOM 2995 N N . SER A 1 392 ? -17.232 8.270 16.996 1.00 90.50 392 SER A N 1
ATOM 2996 C CA . SER A 1 392 ? -15.933 8.536 17.595 1.00 90.50 392 SER A CA 1
ATOM 2997 C C . SER A 1 392 ? -16.045 9.019 19.030 1.00 90.50 392 SER A C 1
ATOM 2999 O O . SER A 1 392 ? -16.795 9.945 19.377 1.00 90.50 392 SER A O 1
ATOM 3001 N N . HIS A 1 393 ? -15.270 8.363 19.889 1.00 90.44 393 HIS A N 1
ATOM 3002 C CA . HIS A 1 393 ? -15.093 8.772 21.277 1.00 90.44 393 HIS A CA 1
ATOM 3003 C C . HIS A 1 393 ? -13.855 9.642 21.487 1.00 90.44 393 HIS A C 1
ATOM 3005 O O . HIS A 1 393 ? -13.780 10.346 22.510 1.00 90.44 393 HIS A O 1
ATOM 3011 N N . SER A 1 394 ? -12.987 9.680 20.472 1.00 86.50 394 SER A N 1
ATOM 3012 C CA . SER A 1 394 ? -11.795 10.506 20.414 1.00 86.50 394 SER A CA 1
ATOM 3013 C C . SER A 1 394 ? -12.122 12.005 20.383 1.00 86.50 394 SER A C 1
ATOM 3015 O O . SER A 1 394 ? -13.272 12.468 20.441 1.00 86.50 394 SER A O 1
ATOM 3017 N N . ARG A 1 395 ? -11.064 12.802 20.351 1.00 84.94 395 ARG A N 1
ATOM 3018 C CA . ARG A 1 395 ? -11.110 14.250 20.175 1.00 84.94 395 ARG A CA 1
ATOM 3019 C C . ARG A 1 395 ? -10.806 14.583 18.714 1.00 84.94 395 ARG A C 1
ATOM 3021 O O . ARG A 1 395 ? -10.037 13.888 18.069 1.00 84.94 395 ARG A O 1
ATOM 3028 N N . GLY A 1 396 ? -11.387 15.665 18.195 1.00 80.56 396 GLY A N 1
ATOM 3029 C CA . GLY A 1 396 ? -11.034 16.157 16.854 1.00 80.56 396 GLY A CA 1
ATOM 3030 C C . GLY A 1 396 ? -9.669 16.851 16.860 1.00 80.56 396 GLY A C 1
ATOM 3031 O O . GLY A 1 396 ? -9.133 17.130 17.930 1.00 80.56 396 GLY A O 1
ATOM 3032 N N . GLY A 1 397 ? -9.107 17.212 15.705 1.00 73.56 397 GLY A N 1
ATOM 3033 C CA . GLY A 1 397 ? -7.899 18.054 15.671 1.00 73.56 397 GLY A CA 1
ATOM 3034 C C . GLY A 1 397 ? -8.190 19.462 16.212 1.00 73.56 397 GLY A C 1
ATOM 3035 O O . GLY A 1 397 ? -9.266 19.982 15.924 1.00 73.56 397 GLY A O 1
ATOM 3036 N N . PRO A 1 398 ? -7.315 20.154 16.972 1.00 80.31 398 PRO A N 1
ATOM 3037 C CA . PRO A 1 398 ? -6.068 19.788 17.658 1.00 80.31 398 PRO A CA 1
ATOM 3038 C C . PRO A 1 398 ? -6.316 19.257 19.094 1.00 80.31 398 PRO A C 1
ATOM 3040 O O . PRO A 1 398 ? -6.013 19.925 20.085 1.00 80.31 398 PRO A O 1
ATOM 3043 N N . CYS A 1 399 ? -6.889 18.059 19.219 1.00 85.19 399 CYS A N 1
ATOM 3044 C CA . CYS A 1 399 ? -7.359 17.453 20.473 1.00 85.19 399 CYS A CA 1
ATOM 3045 C C . CYS A 1 399 ? -8.553 18.192 21.131 1.00 85.19 399 CYS A C 1
ATOM 3047 O O . CYS A 1 399 ? -8.638 18.362 22.354 1.00 85.19 399 CYS A O 1
ATOM 3049 N N . GLU A 1 400 ? -9.523 18.637 20.328 1.00 87.81 400 GLU A N 1
ATOM 3050 C CA . GLU A 1 400 ? -10.739 19.304 20.808 1.00 87.81 400 GLU A CA 1
ATOM 3051 C C . GLU A 1 400 ? -11.867 18.324 21.182 1.00 87.81 400 GLU A C 1
ATOM 3053 O O . GLU A 1 400 ? -12.101 17.317 20.514 1.00 87.81 400 GLU A O 1
ATOM 3058 N N . ALA A 1 401 ? -12.619 18.629 22.243 1.00 86.50 401 ALA A N 1
ATOM 3059 C CA . ALA A 1 401 ? -13.729 17.783 22.679 1.00 86.50 401 ALA A CA 1
ATOM 3060 C C . ALA A 1 401 ? -14.887 17.785 21.661 1.00 86.50 401 ALA A C 1
ATOM 3062 O O . ALA A 1 401 ? -15.397 18.841 21.280 1.00 86.50 401 ALA A O 1
ATOM 3063 N N . LYS A 1 402 ? -15.359 16.591 21.281 1.00 88.44 402 LYS A N 1
ATOM 3064 C CA . LYS A 1 402 ? -16.451 16.389 20.315 1.00 88.44 402 LYS A CA 1
ATOM 3065 C C . LYS A 1 402 ? -17.631 15.616 20.929 1.00 88.44 402 LYS A C 1
ATOM 3067 O O . LYS A 1 402 ? -17.946 14.518 20.482 1.00 88.44 402 LYS A O 1
ATOM 3072 N N . PRO A 1 403 ? -18.356 16.174 21.918 1.00 85.25 403 PRO A N 1
ATOM 3073 C CA . PRO A 1 403 ? -19.397 15.437 22.648 1.00 85.25 403 PRO A CA 1
ATOM 3074 C C . PRO A 1 403 ? -20.517 14.892 21.749 1.00 85.25 403 PRO A C 1
ATOM 3076 O O . PRO A 1 403 ? -21.092 13.857 22.050 1.00 85.25 403 PRO A O 1
ATOM 3079 N N . LYS A 1 404 ? -20.789 15.539 20.607 1.00 85.56 404 LYS A N 1
ATOM 3080 C CA . LYS A 1 404 ? -21.808 15.092 19.643 1.00 85.56 404 LYS A CA 1
ATOM 3081 C C . LYS A 1 404 ? -21.429 13.833 18.846 1.00 85.56 404 LYS A C 1
ATOM 3083 O O . LYS A 1 404 ? -22.318 13.283 18.205 1.00 85.56 404 LYS A O 1
ATOM 3088 N N . ARG A 1 405 ? -20.153 13.416 18.841 1.00 85.75 405 ARG A N 1
ATOM 3089 C CA . ARG A 1 405 ? -19.681 12.185 18.171 1.00 85.75 405 ARG A CA 1
ATOM 3090 C C . ARG A 1 405 ? -19.882 10.934 19.041 1.00 85.75 405 ARG A C 1
ATOM 3092 O O . ARG A 1 405 ? -20.099 9.852 18.513 1.00 85.75 405 ARG A O 1
ATOM 3099 N N . ARG A 1 406 ? -19.938 11.113 20.368 1.00 89.75 406 ARG A N 1
ATOM 3100 C CA . ARG A 1 406 ? -19.944 10.061 21.403 1.00 89.75 406 ARG A CA 1
ATOM 3101 C C . ARG A 1 406 ? -21.292 9.357 21.549 1.00 89.75 406 ARG A C 1
ATOM 3103 O O . ARG A 1 406 ? -21.999 9.510 22.551 1.00 89.75 406 ARG A O 1
ATOM 3110 N N . ARG A 1 407 ? -21.691 8.653 20.493 1.00 91.50 407 ARG A N 1
ATOM 3111 C CA . ARG A 1 407 ? -23.017 8.054 20.343 1.00 91.50 407 ARG A CA 1
ATOM 3112 C C . ARG A 1 407 ? -22.920 6.639 19.809 1.00 91.50 407 ARG A C 1
ATOM 3114 O O . ARG A 1 407 ? -22.164 6.364 18.885 1.00 91.50 407 ARG A O 1
ATOM 3121 N N . LEU A 1 408 ? -23.745 5.771 20.373 1.00 93.56 408 LEU A N 1
ATOM 3122 C CA . LEU A 1 408 ? -23.943 4.395 19.936 1.00 93.56 408 LEU A CA 1
ATOM 3123 C C . LEU A 1 408 ? -25.371 4.287 19.406 1.00 93.56 408 LEU A C 1
ATOM 3125 O O . LEU A 1 408 ? -26.314 4.639 20.118 1.00 93.56 408 LEU A O 1
ATOM 3129 N N . ARG A 1 409 ? -25.553 3.837 18.164 1.00 92.81 409 ARG A N 1
ATOM 3130 C CA . ARG A 1 409 ? -26.863 3.768 17.501 1.00 92.81 409 ARG A CA 1
ATOM 3131 C C . ARG A 1 409 ? -27.190 2.346 17.089 1.00 92.81 409 ARG A C 1
ATOM 3133 O O . ARG A 1 409 ? -26.423 1.723 16.372 1.00 92.81 409 ARG A O 1
ATOM 3140 N N . PHE A 1 410 ? -28.374 1.879 17.466 1.00 93.06 410 PHE A N 1
ATOM 3141 C CA . PHE A 1 410 ? -28.886 0.578 17.046 1.00 93.06 410 PHE A CA 1
ATOM 3142 C C . PHE A 1 410 ? -29.751 0.737 15.799 1.00 93.06 410 PHE A C 1
ATOM 3144 O O . PHE A 1 410 ? -30.734 1.491 15.812 1.00 93.06 410 PHE A O 1
ATOM 3151 N N . LEU A 1 411 ? -29.393 0.021 14.737 1.00 92.44 411 LEU A N 1
ATOM 3152 C CA . LEU A 1 411 ? -30.068 0.007 13.445 1.00 92.44 411 LEU A CA 1
ATOM 3153 C C . LEU A 1 411 ? -30.520 -1.416 13.114 1.00 92.44 411 LEU A C 1
ATOM 3155 O O . LEU A 1 411 ? -29.742 -2.351 13.237 1.00 92.44 411 LEU A O 1
ATOM 3159 N N . GLY A 1 412 ? -31.764 -1.594 12.683 1.00 89.69 412 GLY A N 1
ATOM 3160 C CA . GLY A 1 412 ? -32.242 -2.865 12.130 1.00 89.69 412 GLY A CA 1
ATOM 3161 C C . GLY A 1 412 ? -32.554 -2.736 10.647 1.00 89.69 412 GLY A C 1
ATOM 3162 O O . GLY A 1 412 ? -32.919 -1.651 10.194 1.00 89.69 412 GLY A O 1
ATOM 3163 N N . ALA A 1 413 ? -32.458 -3.833 9.902 1.00 87.75 413 ALA A N 1
ATOM 3164 C CA . ALA A 1 413 ? -32.946 -3.872 8.530 1.00 87.75 413 ALA A CA 1
ATOM 3165 C C . ALA A 1 413 ? -34.458 -4.103 8.475 1.00 87.75 413 ALA A C 1
ATOM 3167 O O . ALA A 1 413 ? -35.036 -4.890 9.229 1.00 87.75 413 ALA A O 1
ATOM 3168 N N . ARG A 1 414 ? -35.100 -3.418 7.535 1.00 85.12 414 ARG A N 1
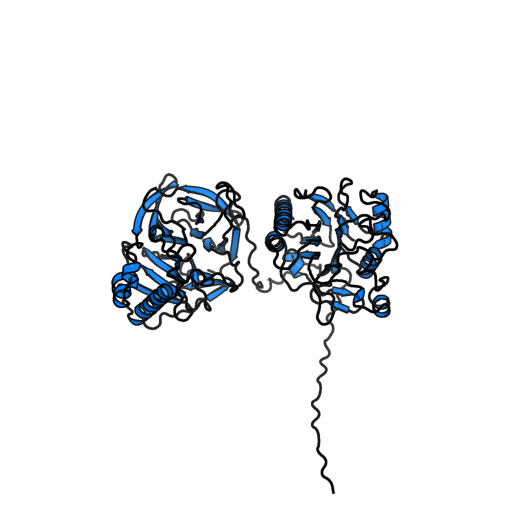ATOM 3169 C CA . ARG A 1 414 ? -36.497 -3.610 7.161 1.00 85.12 414 ARG A CA 1
ATOM 3170 C C . ARG A 1 414 ? -36.612 -4.618 6.032 1.00 85.12 414 ARG A C 1
ATOM 3172 O O . ARG A 1 414 ? -35.683 -4.840 5.263 1.00 85.12 414 ARG A O 1
ATOM 3179 N N . THR A 1 415 ? -37.812 -5.165 5.864 1.00 82.50 415 THR A N 1
ATOM 3180 C CA . THR A 1 415 ? -38.124 -6.094 4.765 1.00 82.50 415 THR A CA 1
ATOM 3181 C C . THR A 1 415 ? -37.970 -5.478 3.373 1.00 82.50 415 THR A C 1
ATOM 3183 O O . THR A 1 415 ? -37.901 -6.212 2.396 1.00 82.50 415 THR A O 1
ATOM 3186 N N . ASP A 1 416 ? -37.974 -4.147 3.267 1.00 79.94 416 ASP A N 1
ATOM 3187 C CA . ASP A 1 416 ? -37.753 -3.411 2.017 1.00 79.94 416 ASP A CA 1
ATOM 3188 C C . ASP A 1 416 ? -36.273 -3.057 1.773 1.00 79.94 416 ASP A C 1
ATOM 3190 O O . ASP A 1 416 ? -35.970 -2.343 0.819 1.00 79.94 416 ASP A O 1
ATOM 3194 N N . GLY A 1 417 ? -35.360 -3.549 2.619 1.00 77.25 417 GLY A N 1
ATOM 3195 C CA . GLY A 1 417 ? -33.920 -3.306 2.525 1.00 77.25 417 GLY A CA 1
ATOM 3196 C C . GLY A 1 417 ? -33.450 -1.981 3.133 1.00 77.25 417 GLY A C 1
ATOM 3197 O O . GLY A 1 417 ? -32.260 -1.691 3.086 1.00 77.25 417 GLY A O 1
ATOM 3198 N N . THR A 1 418 ? -34.344 -1.170 3.712 1.00 86.62 418 THR A N 1
ATOM 3199 C CA . THR A 1 418 ? -33.965 0.086 4.385 1.00 86.62 418 THR A CA 1
ATOM 3200 C C . THR A 1 418 ? -33.571 -0.131 5.847 1.00 86.62 418 THR A C 1
ATOM 3202 O O . THR A 1 418 ? -33.972 -1.114 6.469 1.00 86.62 418 THR A O 1
ATOM 3205 N N . LEU A 1 419 ? -32.804 0.798 6.425 1.00 90.25 419 LEU A N 1
ATOM 3206 C CA . LEU A 1 419 ? -32.469 0.773 7.850 1.00 90.25 419 LEU A CA 1
ATOM 3207 C C . LEU A 1 419 ? -33.538 1.498 8.680 1.00 90.25 419 LEU A C 1
ATOM 3209 O O . LEU A 1 419 ? -34.102 2.510 8.263 1.00 90.25 419 LEU A O 1
ATOM 3213 N N . GLU A 1 420 ? -33.795 1.012 9.892 1.00 91.56 420 GLU A N 1
ATOM 3214 C CA . GLU A 1 420 ? -34.637 1.671 10.890 1.00 91.56 420 GLU A CA 1
ATOM 3215 C C . GLU A 1 420 ? -33.929 1.804 12.238 1.00 91.56 420 GLU A C 1
ATOM 3217 O O . GLU A 1 420 ? -33.149 0.948 12.648 1.00 91.56 420 GLU A O 1
ATOM 3222 N N . ALA A 1 421 ? -34.206 2.898 12.944 1.00 91.31 421 ALA A N 1
ATOM 3223 C CA . ALA A 1 421 ? -33.580 3.176 14.225 1.00 91.31 421 ALA A CA 1
ATOM 3224 C C . ALA A 1 421 ? -34.307 2.453 15.358 1.00 91.31 421 ALA A C 1
ATOM 3226 O O . ALA A 1 421 ? -35.531 2.543 15.462 1.00 91.31 421 ALA A O 1
ATOM 3227 N N . ARG A 1 422 ? -33.540 1.802 16.235 1.00 90.81 422 ARG A N 1
ATOM 3228 C CA . ARG A 1 422 ? -34.067 0.995 17.344 1.00 90.81 422 ARG A CA 1
ATOM 3229 C C . ARG A 1 422 ? -33.690 1.518 18.728 1.00 90.81 422 ARG A C 1
ATOM 3231 O O . ARG A 1 422 ? -34.442 1.311 19.672 1.00 90.81 422 ARG A O 1
ATOM 3238 N N . GLY A 1 423 ? -32.585 2.250 18.846 1.00 90.50 423 GLY A N 1
ATOM 3239 C CA . GLY A 1 423 ? -32.131 2.808 20.120 1.00 90.50 423 GLY A CA 1
ATOM 3240 C C . GLY A 1 423 ? -30.896 3.687 19.962 1.00 90.50 423 GLY A C 1
ATOM 3241 O O . GLY A 1 423 ? -30.261 3.683 18.905 1.00 90.50 423 GLY A O 1
ATOM 3242 N N . VAL A 1 424 ? -30.565 4.449 21.004 1.00 91.88 424 VAL A N 1
ATOM 3243 C CA . VAL A 1 424 ? -29.355 5.276 21.068 1.00 91.88 424 VAL A CA 1
ATOM 3244 C C . VAL A 1 424 ? -28.833 5.352 22.500 1.00 91.88 424 VAL A C 1
ATOM 3246 O O . VAL A 1 424 ? -29.623 5.510 23.427 1.00 91.88 424 VAL A O 1
ATOM 3249 N N . ILE A 1 425 ? -27.513 5.300 22.658 1.00 92.56 425 ILE A N 1
ATOM 3250 C CA . ILE A 1 425 ? -26.811 5.691 23.883 1.00 92.56 425 ILE A CA 1
ATOM 3251 C C . ILE A 1 425 ? -26.019 6.960 23.552 1.00 92.56 425 ILE A C 1
ATOM 3253 O O . ILE A 1 425 ? -25.192 6.948 22.640 1.00 92.56 425 ILE A O 1
ATOM 3257 N N . ASP A 1 426 ? -26.273 8.053 24.272 1.00 90.94 426 ASP A N 1
ATOM 3258 C CA . ASP A 1 426 ? -25.527 9.314 24.146 1.00 90.94 426 ASP A CA 1
ATOM 3259 C C . ASP A 1 426 ? -24.679 9.520 25.406 1.00 90.94 426 ASP A C 1
ATOM 3261 O O . ASP A 1 426 ? -25.210 9.611 26.516 1.00 90.94 426 ASP A O 1
ATOM 3265 N N . SER A 1 427 ? -23.356 9.556 25.241 1.00 87.81 427 SER A N 1
ATOM 3266 C CA . SER A 1 427 ? -22.400 9.694 26.343 1.00 87.81 427 SER A CA 1
ATOM 3267 C C . SER A 1 427 ? -21.672 11.043 26.354 1.00 87.81 427 SER A C 1
ATOM 3269 O O . SER A 1 427 ? -20.797 11.270 27.198 1.00 87.81 427 SER A O 1
ATOM 3271 N N . GLY A 1 428 ? -22.052 11.980 25.476 1.00 84.12 428 GLY A N 1
ATOM 3272 C CA . GLY A 1 428 ? -21.343 13.246 25.277 1.00 84.12 428 GLY A CA 1
ATOM 3273 C C . GLY A 1 428 ? -21.193 14.081 26.552 1.00 84.12 428 GLY A C 1
ATOM 3274 O O . GLY A 1 428 ? -20.099 14.556 26.858 1.00 84.12 428 GLY A O 1
ATOM 3275 N N . GLU A 1 429 ? -22.270 14.203 27.329 1.00 85.06 429 GLU A N 1
ATOM 3276 C CA . GLU A 1 429 ? -22.309 14.977 28.583 1.00 85.06 429 GLU A CA 1
ATOM 3277 C C . GLU A 1 429 ? -21.843 14.175 29.814 1.00 85.06 429 GLU A C 1
ATOM 3279 O O . GLU A 1 429 ? -21.561 14.757 30.867 1.00 85.06 429 GLU A O 1
ATOM 3284 N N . LEU A 1 430 ? -21.752 12.842 29.707 1.00 86.62 430 LEU A N 1
ATOM 3285 C CA . LEU A 1 430 ? -21.298 11.970 30.799 1.00 86.62 430 LEU A CA 1
ATOM 3286 C C . LEU A 1 430 ? -19.789 12.093 31.017 1.00 86.62 430 LEU A C 1
ATOM 3288 O O . LEU A 1 430 ? -19.310 12.036 32.150 1.00 86.62 430 LEU A O 1
ATOM 3292 N N . TRP A 1 431 ? -19.038 12.293 29.935 1.00 88.12 431 TRP A N 1
ATOM 3293 C CA . TRP A 1 431 ? -17.584 12.191 29.963 1.00 88.12 431 TRP A CA 1
ATOM 3294 C C . TRP A 1 431 ? -16.886 13.198 30.893 1.00 88.12 431 TRP A C 1
ATOM 3296 O O . TRP A 1 431 ? -16.088 12.769 31.730 1.00 88.12 431 TRP A O 1
ATOM 3306 N N . PRO A 1 432 ? -17.198 14.514 30.860 1.00 87.69 432 PRO A N 1
ATOM 3307 C CA . PRO A 1 432 ? -16.569 15.468 31.777 1.00 87.69 432 PRO A CA 1
ATOM 3308 C C . PRO A 1 432 ? -16.878 15.168 33.251 1.00 87.69 432 PRO A C 1
ATOM 3310 O O . PRO A 1 432 ? -16.065 15.447 34.131 1.00 87.69 432 PRO A O 1
ATOM 3313 N N . GLN A 1 433 ? -18.047 14.579 33.529 1.00 91.75 433 GLN A N 1
ATOM 3314 C CA . GLN A 1 433 ? -18.462 14.200 34.880 1.00 91.75 433 GLN A CA 1
ATOM 3315 C C . GLN A 1 433 ? -17.694 12.966 35.363 1.00 91.75 433 GLN A C 1
ATOM 3317 O O . GLN A 1 433 ? -17.190 12.965 36.487 1.00 91.75 433 GLN A O 1
ATOM 3322 N N . ALA A 1 434 ? -17.542 11.953 34.505 1.00 91.81 434 ALA A N 1
ATOM 3323 C CA . ALA A 1 434 ? -16.748 10.761 34.796 1.00 91.81 434 ALA A CA 1
ATOM 3324 C C . ALA A 1 434 ? -15.281 11.123 35.079 1.00 91.81 434 ALA A C 1
ATOM 3326 O O . ALA A 1 434 ? -14.690 10.640 36.041 1.00 91.81 434 ALA A O 1
ATOM 3327 N N . MET A 1 435 ? -14.703 12.047 34.313 1.00 93.44 435 MET A N 1
ATOM 3328 C CA . MET A 1 435 ? -13.299 12.441 34.463 1.00 93.44 435 MET A CA 1
ATOM 3329 C C . MET A 1 435 ? -13.037 13.427 35.620 1.00 93.44 435 MET A C 1
ATOM 3331 O O . MET A 1 435 ? -11.885 13.764 35.896 1.00 93.44 435 MET A O 1
ATOM 3335 N N . ALA A 1 436 ? -14.055 13.851 36.382 1.00 93.88 436 ALA A N 1
ATOM 3336 C CA . ALA A 1 436 ? -13.892 14.814 37.480 1.00 93.88 436 ALA A CA 1
ATOM 3337 C C . ALA A 1 436 ? -13.111 14.262 38.691 1.00 93.88 436 ALA A C 1
ATOM 3339 O O . ALA A 1 436 ? -12.261 14.945 39.259 1.00 93.88 436 ALA A O 1
ATOM 3340 N N . SER A 1 437 ? -13.365 13.014 39.091 1.00 94.69 437 SER A N 1
ATOM 3341 C CA . SER A 1 437 ? -12.603 12.314 40.142 1.00 94.69 437 SER A CA 1
ATOM 3342 C C . SER A 1 437 ? -12.538 10.814 39.847 1.00 94.69 437 SER A C 1
ATOM 3344 O O . SER A 1 437 ? -13.366 10.307 39.095 1.00 94.69 437 SER A O 1
ATOM 3346 N N . GLN A 1 438 ? -11.596 10.087 40.453 1.00 93.06 438 GLN A N 1
ATOM 3347 C CA . GLN A 1 438 ? -11.549 8.625 40.326 1.00 93.06 438 GLN A CA 1
ATOM 3348 C C . GLN A 1 438 ? -12.863 7.980 40.803 1.00 93.06 438 GLN A C 1
ATOM 3350 O O . GLN A 1 438 ? -13.413 7.115 40.130 1.00 93.06 438 GLN A O 1
ATOM 3355 N N . THR A 1 439 ? -13.432 8.478 41.906 1.00 94.12 439 THR A N 1
ATOM 3356 C CA . THR A 1 439 ? -14.747 8.054 42.413 1.00 94.12 439 THR A CA 1
ATOM 3357 C C . THR A 1 439 ? -15.873 8.299 41.410 1.00 94.12 439 THR A C 1
ATOM 3359 O O . THR A 1 439 ? -16.764 7.464 41.282 1.00 94.12 439 THR A O 1
ATOM 3362 N N . ALA A 1 440 ? -15.850 9.433 40.702 1.00 95.25 440 ALA A N 1
ATOM 3363 C CA . ALA A 1 440 ? -16.851 9.740 39.684 1.00 95.25 440 ALA A CA 1
ATOM 3364 C C . ALA A 1 440 ? -16.718 8.807 38.475 1.00 95.25 440 ALA A C 1
ATOM 3366 O O . ALA A 1 440 ? -17.725 8.264 38.033 1.00 95.25 440 ALA A O 1
ATOM 3367 N N . CYS A 1 441 ? -15.493 8.557 38.002 1.00 94.81 441 CYS A N 1
ATOM 3368 C CA . CYS A 1 441 ? -15.233 7.620 36.911 1.00 94.81 441 CYS A CA 1
ATOM 3369 C C . CYS A 1 441 ? -15.776 6.225 37.240 1.00 94.81 441 CYS A C 1
ATOM 3371 O O . CYS A 1 441 ? -16.595 5.695 36.495 1.00 94.81 441 CYS A O 1
ATOM 3373 N N . LEU A 1 442 ? -15.410 5.685 38.406 1.00 93.69 442 LEU A N 1
ATOM 3374 C CA . LEU A 1 442 ? -15.878 4.377 38.867 1.00 93.69 442 LEU A CA 1
ATOM 3375 C C . LEU A 1 442 ? -17.404 4.325 39.001 1.00 93.69 442 LEU A C 1
ATOM 3377 O O . LEU A 1 442 ? -18.034 3.392 38.521 1.00 93.69 442 LEU A O 1
ATOM 3381 N N . GLY A 1 443 ? -18.008 5.332 39.638 1.00 93.25 443 GLY A N 1
ATOM 3382 C CA . GLY A 1 443 ? -19.448 5.343 39.902 1.00 93.25 443 GLY A CA 1
ATOM 3383 C C . GLY A 1 443 ? -20.319 5.543 38.659 1.00 93.25 443 GLY A C 1
ATOM 3384 O O . GLY A 1 443 ? -21.448 5.054 38.638 1.00 93.25 443 GLY A O 1
ATOM 3385 N N . ILE A 1 444 ? -19.814 6.263 37.652 1.00 94.31 444 ILE A N 1
ATOM 3386 C CA . ILE A 1 444 ? -20.543 6.574 36.414 1.00 94.31 444 ILE A CA 1
ATOM 3387 C C . ILE A 1 444 ? -20.328 5.477 35.371 1.00 94.31 444 ILE A C 1
ATOM 3389 O O . ILE A 1 444 ? -21.301 4.973 34.818 1.00 94.31 444 ILE A O 1
ATOM 3393 N N . LEU A 1 445 ? -19.075 5.097 35.110 1.00 93.56 445 LEU A N 1
ATOM 3394 C CA . LEU A 1 445 ? -18.742 4.203 34.001 1.00 93.56 445 LEU A CA 1
ATOM 3395 C C . LEU A 1 445 ? -18.791 2.727 34.377 1.00 93.56 445 LEU A C 1
ATOM 3397 O O . LEU A 1 445 ? -18.899 1.902 33.480 1.00 93.56 445 LEU A O 1
ATOM 3401 N N . PHE A 1 446 ? -18.748 2.363 35.660 1.00 92.81 446 PHE A N 1
ATOM 3402 C CA . PHE A 1 446 ? -18.652 0.961 36.064 1.00 92.81 446 PHE A CA 1
ATOM 3403 C C . PHE A 1 446 ? -19.789 0.549 37.014 1.00 92.81 446 PHE A C 1
ATOM 3405 O O . PHE A 1 446 ? -20.267 1.313 37.856 1.00 92.81 446 PHE A O 1
ATOM 3412 N N . THR A 1 447 ? -20.283 -0.682 36.858 1.00 88.06 447 THR A N 1
ATOM 3413 C CA . THR A 1 447 ? -21.110 -1.377 37.875 1.00 88.06 447 THR A CA 1
ATOM 3414 C C . THR A 1 447 ? -20.279 -2.295 38.778 1.00 88.06 447 THR A C 1
ATOM 3416 O O . THR A 1 447 ? -20.789 -2.800 39.771 1.00 88.06 447 THR A O 1
ATOM 3419 N N . ASP A 1 448 ? -19.021 -2.490 38.386 1.00 69.75 448 ASP A N 1
ATOM 3420 C CA . ASP A 1 448 ? -17.870 -3.092 39.054 1.00 69.75 448 ASP A CA 1
ATOM 3421 C C . ASP A 1 448 ? -18.050 -4.387 39.876 1.00 69.75 448 ASP A C 1
ATOM 3423 O O . ASP A 1 448 ? -18.424 -4.359 41.051 1.00 69.75 448 ASP A O 1
ATOM 3427 N N . PRO A 1 449 ? -17.644 -5.537 39.309 1.00 56.62 449 PRO A N 1
ATOM 3428 C CA . PRO A 1 449 ? -17.248 -6.710 40.076 1.00 56.62 449 PRO A CA 1
ATOM 3429 C C . PRO A 1 449 ? -15.712 -6.817 40.311 1.00 56.62 449 PRO A C 1
ATOM 3431 O O . PRO A 1 449 ? -15.307 -7.733 41.031 1.00 56.62 449 PRO A O 1
ATOM 3434 N N . SER A 1 450 ? -14.858 -5.923 39.755 1.00 66.44 450 SER A N 1
ATOM 3435 C CA . SER A 1 450 ? -13.381 -5.875 39.933 1.00 66.44 450 SER A CA 1
ATOM 3436 C C . SER A 1 450 ? -12.795 -4.484 40.262 1.00 66.44 450 SER A C 1
ATOM 3438 O O . SER A 1 450 ? -12.300 -3.771 39.378 1.00 66.44 450 SER A O 1
ATOM 3440 N N . PRO A 1 451 ? -12.715 -4.117 41.549 1.00 75.81 451 PRO A N 1
ATOM 3441 C CA . PRO A 1 451 ? -12.280 -2.778 41.943 1.00 75.81 451 PRO A CA 1
ATOM 3442 C C . PRO A 1 451 ? -10.882 -2.370 41.491 1.00 75.81 451 PRO A C 1
ATOM 3444 O O . PRO A 1 451 ? -10.654 -1.183 41.290 1.00 75.81 451 PRO A O 1
ATOM 3447 N N . ALA A 1 452 ? -9.953 -3.313 41.328 1.00 85.62 452 ALA A N 1
ATOM 3448 C CA . ALA A 1 452 ? -8.573 -2.991 40.969 1.00 85.62 452 ALA A CA 1
ATOM 3449 C C . ALA A 1 452 ? -8.441 -2.552 39.500 1.00 85.62 452 ALA A C 1
ATOM 3451 O O . ALA A 1 452 ? -7.983 -1.447 39.231 1.00 85.62 452 ALA A O 1
ATOM 3452 N N . LEU A 1 453 ? -8.922 -3.364 38.552 1.00 88.50 453 LEU A N 1
ATOM 3453 C CA . LEU A 1 453 ? -8.802 -3.048 37.123 1.00 88.50 453 LEU A CA 1
ATOM 3454 C C . LEU A 1 453 ? -9.635 -1.827 36.729 1.00 88.50 453 LEU A C 1
ATOM 3456 O O . LEU A 1 453 ? -9.165 -0.970 35.987 1.00 88.50 453 LEU A O 1
ATOM 3460 N N . SER A 1 454 ? -10.852 -1.704 37.266 1.00 91.31 454 SER A N 1
ATOM 3461 C CA . SER A 1 454 ? -11.685 -0.517 37.046 1.00 91.31 454 SER A CA 1
ATOM 3462 C C . SER A 1 454 ? -10.987 0.754 37.560 1.00 91.31 454 SER A C 1
ATOM 3464 O O . SER A 1 454 ? -11.093 1.813 36.942 1.00 91.31 454 SER A O 1
ATOM 3466 N N . GLN A 1 455 ? -10.235 0.666 38.669 1.00 92.06 455 GLN A N 1
ATOM 3467 C CA . GLN A 1 455 ? -9.430 1.780 39.189 1.00 92.06 455 GLN A CA 1
ATOM 3468 C C . GLN A 1 455 ? -8.261 2.132 38.271 1.00 92.06 455 GLN A C 1
ATOM 3470 O O . GLN A 1 455 ? -8.052 3.321 38.034 1.00 92.06 455 GLN A O 1
ATOM 3475 N N . GLU A 1 456 ? -7.534 1.135 37.764 1.00 93.19 456 GLU A N 1
ATOM 3476 C CA . GLU A 1 456 ? -6.407 1.317 36.838 1.00 93.19 456 GLU A CA 1
ATOM 3477 C C . GLU A 1 456 ? -6.861 1.952 35.520 1.00 93.19 456 GLU A C 1
ATOM 3479 O O . GLU A 1 456 ? -6.300 2.962 35.098 1.00 93.19 456 GLU A O 1
ATOM 3484 N N . VAL A 1 457 ? -7.944 1.446 34.920 1.00 94.50 457 VAL A N 1
ATOM 3485 C CA . VAL A 1 457 ? -8.529 2.032 33.704 1.00 94.50 457 VAL A CA 1
ATOM 3486 C C . VAL A 1 457 ? -8.991 3.466 33.957 1.00 94.50 457 VAL A C 1
ATOM 3488 O O . VAL A 1 457 ? -8.691 4.357 33.166 1.00 94.50 457 VAL A O 1
ATOM 3491 N N . CYS A 1 458 ? -9.680 3.733 35.071 1.00 95.25 458 CYS A N 1
ATOM 3492 C CA . CYS A 1 458 ? -10.080 5.096 35.417 1.00 95.25 458 CYS A CA 1
ATOM 3493 C C . CYS A 1 458 ? -8.884 6.037 35.601 1.00 95.25 458 CYS A C 1
ATOM 3495 O O . CYS A 1 458 ? -8.979 7.207 35.235 1.00 95.25 458 CYS A O 1
ATOM 3497 N N . GLU A 1 459 ? -7.776 5.560 36.165 1.00 95.38 459 GLU A N 1
ATOM 3498 C CA . GLU A 1 459 ? -6.561 6.361 36.308 1.00 95.38 459 GLU A CA 1
ATOM 3499 C C . GLU A 1 459 ? -5.916 6.650 34.947 1.00 95.38 459 GLU A C 1
ATOM 3501 O O . GLU A 1 459 ? -5.571 7.802 34.676 1.00 95.38 459 GLU A O 1
ATOM 3506 N N . ALA A 1 460 ? -5.838 5.651 34.063 1.00 95.62 460 ALA A N 1
ATOM 3507 C CA . ALA A 1 460 ? -5.316 5.808 32.707 1.00 95.62 460 ALA A CA 1
ATOM 3508 C C . ALA A 1 460 ? -6.148 6.805 31.887 1.00 95.62 460 ALA A C 1
ATOM 3510 O O . ALA A 1 460 ? -5.594 7.737 31.310 1.00 95.62 460 ALA A O 1
ATOM 3511 N N . LEU A 1 461 ? -7.482 6.685 31.909 1.00 94.88 461 LEU A N 1
ATOM 3512 C CA . LEU A 1 461 ? -8.394 7.621 31.238 1.00 94.88 461 LEU A CA 1
ATOM 3513 C C . LEU A 1 461 ? -8.205 9.057 31.736 1.00 94.88 461 LEU A C 1
ATOM 3515 O O . LEU A 1 461 ? -8.118 9.991 30.941 1.00 94.88 461 LEU A O 1
ATOM 3519 N N . ARG A 1 462 ? -8.114 9.246 33.056 1.00 94.69 462 ARG A N 1
ATOM 3520 C CA . ARG A 1 462 ? -7.927 10.572 33.659 1.00 94.69 462 ARG A CA 1
ATOM 3521 C C . ARG A 1 462 ? -6.571 11.175 33.322 1.00 94.69 462 ARG A C 1
ATOM 3523 O O . ARG A 1 462 ? -6.506 12.368 33.038 1.00 94.69 462 ARG A O 1
ATOM 3530 N N . SER A 1 463 ? -5.518 10.367 33.379 1.00 93.31 463 SER A N 1
ATOM 3531 C CA . SER A 1 463 ? -4.155 10.795 33.057 1.00 93.31 463 SER A CA 1
ATOM 3532 C C . SER A 1 463 ? -4.064 11.193 31.590 1.00 93.31 463 SER A C 1
ATOM 3534 O O . SER A 1 463 ? -3.632 12.298 31.284 1.00 93.31 463 SER A O 1
ATOM 3536 N N . ALA A 1 464 ? -4.610 10.368 30.694 1.00 92.19 464 ALA A N 1
ATOM 3537 C CA . ALA A 1 464 ? -4.676 10.669 29.272 1.00 92.19 464 ALA A CA 1
ATOM 3538 C C . ALA A 1 464 ? -5.428 11.976 28.973 1.00 92.19 464 ALA A C 1
ATOM 3540 O O . ALA A 1 464 ? -4.988 12.763 28.141 1.00 92.19 464 ALA A O 1
ATOM 3541 N N . GLU A 1 465 ? -6.537 12.247 29.667 1.00 90.31 465 GLU A N 1
ATOM 3542 C CA . GLU A 1 465 ? -7.260 13.519 29.542 1.00 90.31 465 GLU A CA 1
ATOM 3543 C C . GLU A 1 465 ? -6.442 14.713 30.058 1.00 90.31 465 GLU A C 1
ATOM 3545 O O . GLU A 1 465 ? -6.426 15.767 29.418 1.00 90.31 465 GLU A O 1
ATOM 3550 N N . ALA A 1 466 ? -5.753 14.561 31.191 1.00 90.00 466 ALA A N 1
ATOM 3551 C CA . ALA A 1 466 ? -4.949 15.620 31.802 1.00 90.00 466 ALA A CA 1
ATOM 3552 C C . ALA A 1 466 ? -3.688 15.962 30.991 1.00 90.00 466 ALA A C 1
ATOM 3554 O O . ALA A 1 466 ? -3.328 17.136 30.899 1.00 90.00 466 ALA A O 1
ATOM 3555 N N . ASP A 1 467 ? -3.062 14.951 30.391 1.00 89.06 467 ASP A N 1
ATOM 3556 C CA . ASP A 1 467 ? -1.806 15.068 29.646 1.00 89.06 467 ASP A CA 1
ATOM 3557 C C . ASP A 1 467 ? -2.025 15.325 28.147 1.00 89.06 467 ASP A C 1
ATOM 3559 O O . ASP A 1 467 ? -1.064 15.494 27.393 1.00 89.06 467 ASP A O 1
ATOM 3563 N N . SER A 1 468 ? -3.285 15.367 27.701 1.00 87.25 468 SER A N 1
ATOM 3564 C CA . SER A 1 468 ? -3.629 15.550 26.294 1.00 87.25 468 SER A CA 1
ATOM 3565 C C . SER A 1 468 ? -3.131 16.888 25.737 1.00 87.25 468 SER A C 1
ATOM 3567 O O . SER A 1 468 ? -3.351 17.966 26.297 1.00 87.25 468 SER A O 1
ATOM 3569 N N . THR A 1 469 ? -2.464 16.823 24.586 1.00 85.62 469 THR A N 1
ATOM 3570 C CA . THR A 1 469 ? -2.000 17.991 23.825 1.00 85.62 469 THR A CA 1
ATOM 3571 C C . THR A 1 469 ? -2.363 17.832 22.347 1.00 85.62 469 THR A C 1
ATOM 3573 O O . THR A 1 469 ? -2.675 16.717 21.923 1.00 85.62 469 THR A O 1
ATOM 3576 N N . PRO A 1 470 ? -2.301 18.911 21.538 1.00 83.00 470 PRO A N 1
ATOM 3577 C CA . PRO A 1 470 ? -2.451 18.814 20.086 1.00 83.00 470 PRO A CA 1
ATOM 3578 C C . PRO A 1 470 ? -1.576 17.741 19.425 1.00 83.00 470 PRO A C 1
ATOM 3580 O O . PRO A 1 470 ? -2.041 17.087 18.501 1.00 83.00 470 PRO A O 1
ATOM 3583 N N . ASP A 1 471 ? -0.355 17.539 19.930 1.00 78.19 471 ASP A N 1
ATOM 3584 C CA . ASP A 1 471 ? 0.641 16.631 19.344 1.00 78.19 471 ASP A CA 1
ATOM 3585 C C . ASP A 1 471 ? 0.631 15.226 19.985 1.00 78.19 471 ASP A C 1
ATOM 3587 O O . ASP A 1 471 ? 1.365 14.336 19.564 1.00 78.19 471 ASP A O 1
ATOM 3591 N N . SER A 1 472 ? -0.160 15.012 21.043 1.00 81.25 472 SER A N 1
ATOM 3592 C CA . SER A 1 472 ? -0.225 13.742 21.778 1.00 81.25 472 SER A CA 1
ATOM 3593 C C . SER A 1 472 ? -1.611 13.544 22.395 1.00 81.25 472 SER A C 1
ATOM 3595 O O . SER A 1 472 ? -1.793 13.602 23.615 1.00 81.25 472 SER A O 1
ATOM 3597 N 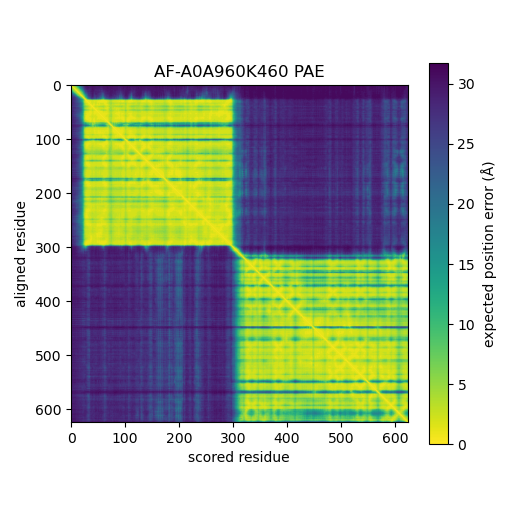N . CYS A 1 473 ? -2.605 13.321 21.537 1.00 85.50 473 CYS A N 1
ATOM 3598 C CA . CYS A 1 473 ? -3.999 13.149 21.931 1.00 85.50 473 CYS A CA 1
ATOM 3599 C C . CYS A 1 473 ? -4.359 11.663 22.112 1.00 85.50 473 CYS A C 1
ATOM 3601 O O . CYS A 1 473 ? -4.934 11.043 21.228 1.00 85.50 473 CYS A O 1
ATOM 3603 N N . ARG A 1 474 ? -4.019 11.086 23.271 1.00 87.88 474 ARG A N 1
ATOM 3604 C CA . ARG A 1 474 ? -4.265 9.662 23.605 1.00 87.88 474 ARG A CA 1
ATOM 3605 C C . ARG A 1 474 ? -5.490 9.454 24.493 1.00 87.88 474 ARG A C 1
ATOM 3607 O O . ARG A 1 474 ? -5.517 8.568 25.342 1.00 87.88 474 ARG A O 1
ATOM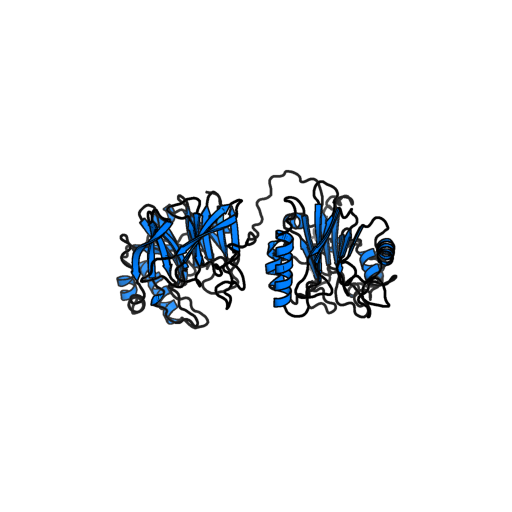 3614 N N . THR A 1 475 ? -6.468 10.348 24.379 1.00 90.31 475 THR A N 1
ATOM 3615 C CA . THR A 1 475 ? -7.678 10.307 25.208 1.00 90.31 475 THR A CA 1
ATOM 3616 C C . THR A 1 475 ? -8.539 9.098 24.861 1.00 90.31 475 THR A C 1
ATOM 3618 O O . THR A 1 475 ? -8.227 8.361 23.935 1.00 90.31 475 THR A O 1
ATOM 3621 N N . PHE A 1 476 ? -9.640 8.911 25.588 1.00 92.69 476 PHE A N 1
ATOM 3622 C CA . PHE A 1 476 ? -10.573 7.813 25.345 1.00 92.69 476 PHE A CA 1
ATOM 3623 C C . PHE A 1 476 ? -10.970 7.698 23.877 1.00 92.69 476 PHE A C 1
ATOM 3625 O O . PHE A 1 476 ? -11.672 8.564 23.357 1.00 92.69 476 PHE A O 1
ATOM 3632 N N . ASN A 1 477 ? -10.510 6.627 23.240 1.00 93.25 477 ASN A N 1
ATOM 3633 C CA . ASN A 1 477 ? -10.703 6.375 21.829 1.00 93.25 477 ASN A CA 1
ATOM 3634 C C . ASN A 1 477 ? -11.147 4.923 21.624 1.00 93.25 477 ASN A C 1
ATOM 3636 O O . ASN A 1 477 ? -10.383 3.992 21.887 1.00 93.25 477 ASN A O 1
ATOM 3640 N N . VAL A 1 478 ? -12.406 4.759 21.219 1.00 95.56 478 VAL A N 1
ATOM 3641 C CA . VAL A 1 478 ? -13.038 3.467 20.933 1.00 95.56 478 VAL A CA 1
ATOM 3642 C C . VAL A 1 478 ? -12.983 3.265 19.428 1.00 95.56 478 VAL A C 1
ATOM 3644 O O . VAL A 1 478 ? -13.597 4.057 18.723 1.00 95.56 478 VAL A O 1
ATOM 3647 N N . GLU A 1 479 ? -12.316 2.205 18.981 1.00 95.38 479 GLU A N 1
ATOM 3648 C CA . GLU A 1 479 ? -12.197 1.861 17.552 1.00 95.38 479 GLU A CA 1
ATOM 3649 C C . GLU A 1 479 ? -12.560 0.394 17.263 1.00 95.38 479 GLU A C 1
ATOM 3651 O O . GLU A 1 479 ? -12.728 0.002 16.128 1.00 95.38 479 GLU A O 1
ATOM 3656 N N . GLY A 1 480 ? -12.754 -0.450 18.282 1.00 97.12 480 GLY A N 1
ATOM 3657 C CA . GLY A 1 480 ? -13.223 -1.823 18.065 1.00 97.12 480 GLY A CA 1
ATOM 3658 C C . GLY A 1 480 ? -14.540 -2.101 18.760 1.00 97.12 480 GLY A C 1
ATOM 3659 O O . GLY A 1 480 ? -14.734 -1.692 19.909 1.00 97.12 480 GLY A O 1
ATOM 3660 N N . ALA A 1 481 ? -15.426 -2.863 18.122 1.00 98.12 481 ALA A N 1
ATOM 3661 C CA . ALA A 1 481 ? -16.620 -3.371 18.782 1.00 98.12 481 ALA A CA 1
ATOM 3662 C C . ALA A 1 481 ? -17.028 -4.752 18.264 1.00 98.12 481 ALA A C 1
ATOM 3664 O O . ALA A 1 481 ? -16.981 -5.033 17.081 1.00 98.12 481 ALA A O 1
ATOM 3665 N N . PHE A 1 482 ? -17.511 -5.618 19.151 1.00 97.75 482 PHE A N 1
ATOM 3666 C CA . PHE A 1 482 ? -18.226 -6.824 18.734 1.00 97.75 482 PHE A CA 1
ATOM 3667 C C . PHE A 1 482 ? -19.365 -7.117 19.701 1.00 97.75 482 PHE A C 1
ATOM 3669 O O . PHE A 1 482 ? -19.330 -6.721 20.871 1.00 97.75 482 PHE A O 1
ATOM 3676 N N . GLY A 1 483 ? -20.385 -7.820 19.218 1.00 96.25 483 GLY A N 1
ATOM 3677 C CA . GLY A 1 483 ? -21.458 -8.310 20.068 1.00 96.25 483 GLY A CA 1
ATOM 3678 C C . GLY A 1 483 ? -21.539 -9.826 20.079 1.00 96.25 483 GLY A C 1
ATOM 3679 O O . GLY A 1 483 ? -21.035 -10.506 19.189 1.00 96.25 483 GLY A O 1
ATOM 3680 N N . THR A 1 484 ? -22.132 -10.349 21.141 1.00 94.75 484 THR A N 1
ATOM 3681 C CA . THR A 1 484 ? -22.261 -11.781 21.420 1.00 94.75 484 THR A CA 1
ATOM 3682 C C . THR A 1 484 ? -23.701 -12.251 21.220 1.00 94.75 484 THR A C 1
ATOM 3684 O O . THR A 1 484 ? -24.643 -11.454 21.182 1.00 94.75 484 THR A O 1
ATOM 3687 N N . GLU A 1 485 ? -23.901 -13.568 21.137 1.00 90.75 485 GLU A N 1
ATOM 3688 C CA . GLU A 1 485 ? -25.234 -14.166 20.964 1.00 90.75 485 GLU A CA 1
ATOM 3689 C C . GLU A 1 485 ? -26.212 -13.815 22.101 1.00 90.75 485 GLU A C 1
ATOM 3691 O O . GLU A 1 485 ? -27.413 -13.668 21.872 1.00 90.75 485 GLU A O 1
ATOM 3696 N N . ASP A 1 486 ? -25.712 -13.617 23.325 1.00 90.31 486 ASP A N 1
ATOM 3697 C CA . ASP A 1 486 ? -26.497 -13.166 24.481 1.00 90.31 486 ASP A CA 1
ATOM 3698 C C . ASP A 1 486 ? -26.717 -11.638 24.515 1.00 90.31 486 ASP A C 1
ATOM 3700 O O . ASP A 1 486 ? -27.135 -11.085 25.535 1.00 90.31 486 ASP A O 1
ATOM 3704 N N . GLN A 1 487 ? -26.491 -10.961 23.381 1.00 92.00 487 GLN A N 1
ATOM 3705 C CA . GLN A 1 487 ? -26.686 -9.522 23.167 1.00 92.00 487 GLN A CA 1
ATOM 3706 C C . GLN A 1 487 ? -25.856 -8.654 24.118 1.00 92.00 487 GLN A C 1
ATOM 3708 O O . GLN A 1 487 ? -26.287 -7.585 24.559 1.00 92.00 487 GLN A O 1
ATOM 3713 N N . ARG A 1 488 ? -24.648 -9.110 24.452 1.00 93.31 488 ARG A N 1
ATOM 3714 C CA . ARG A 1 488 ? -23.636 -8.276 25.102 1.00 93.31 488 ARG A CA 1
ATOM 3715 C C . ARG A 1 488 ? -22.797 -7.609 24.036 1.00 93.31 488 ARG A C 1
ATOM 3717 O O . ARG A 1 488 ? -22.667 -8.117 22.930 1.00 93.31 488 ARG A O 1
ATOM 3724 N N . VAL A 1 489 ? -22.226 -6.468 24.390 1.00 97.31 489 VAL A N 1
ATOM 3725 C CA . VAL A 1 489 ? -21.346 -5.703 23.512 1.00 97.31 489 VAL A CA 1
ATOM 3726 C C . VAL A 1 489 ? -20.040 -5.467 24.239 1.00 97.31 489 VAL A C 1
ATOM 3728 O O . VAL A 1 489 ? -20.034 -5.063 25.406 1.00 97.31 489 VAL A O 1
ATOM 3731 N N . TRP A 1 490 ? -18.948 -5.712 23.538 1.00 97.81 490 TRP A N 1
ATOM 3732 C CA . TRP A 1 490 ? -17.600 -5.373 23.951 1.00 97.81 490 TRP A CA 1
ATOM 3733 C C . TRP A 1 490 ? -17.088 -4.228 23.090 1.00 97.81 490 TRP A C 1
ATOM 3735 O O . TRP A 1 490 ? -17.299 -4.225 21.881 1.00 97.81 490 TRP A O 1
ATOM 3745 N N . LEU A 1 491 ? -16.420 -3.275 23.731 1.00 98.25 491 LEU A N 1
ATOM 3746 C CA . LEU A 1 491 ? -15.728 -2.160 23.099 1.00 98.25 491 LEU A CA 1
ATOM 3747 C C . LEU A 1 491 ? -14.228 -2.307 23.350 1.00 98.25 491 LEU A C 1
ATOM 3749 O O . LEU A 1 491 ? -13.824 -2.592 24.479 1.00 98.25 491 LEU A O 1
ATOM 3753 N N . GLY A 1 492 ? -13.417 -2.097 22.322 1.00 98.12 492 GLY A N 1
ATOM 3754 C CA . GLY A 1 492 ? -11.965 -2.057 22.405 1.00 98.12 492 GLY A CA 1
ATOM 3755 C C . GLY A 1 492 ? -11.432 -0.646 22.232 1.00 98.12 492 GLY A C 1
ATOM 3756 O O . GLY A 1 492 ? -11.927 0.121 21.405 1.00 98.12 492 GLY A O 1
ATOM 3757 N N . LEU A 1 493 ? -10.434 -0.305 23.046 1.00 97.62 493 LEU A N 1
ATOM 3758 C CA . LEU A 1 493 ? -9.804 1.008 23.009 1.00 97.62 493 LEU A CA 1
ATOM 3759 C C . LEU A 1 493 ? -8.512 0.973 22.192 1.00 97.62 493 LEU A C 1
ATOM 3761 O O . LEU A 1 493 ? -7.624 0.164 22.486 1.00 97.62 493 LEU A O 1
ATOM 3765 N N . ARG A 1 494 ? -8.368 1.910 21.246 1.00 95.31 494 ARG A N 1
ATOM 3766 C CA . ARG A 1 494 ? -7.056 2.257 20.676 1.00 95.31 494 ARG A CA 1
ATOM 3767 C C . ARG A 1 494 ? -6.203 2.966 21.719 1.00 95.31 494 ARG A C 1
ATOM 3769 O O . ARG A 1 494 ? -5.010 2.710 21.824 1.00 95.31 494 ARG A O 1
ATOM 3776 N N . ALA A 1 495 ? -6.824 3.856 22.490 1.00 94.50 495 ALA A N 1
ATOM 3777 C CA . ALA A 1 495 ? -6.169 4.624 23.537 1.00 94.50 495 ALA A CA 1
ATOM 3778 C C . ALA A 1 495 ? -7.150 4.972 24.678 1.00 94.50 495 ALA A C 1
ATOM 3780 O O . ALA A 1 495 ? -8.359 5.103 24.448 1.00 94.50 495 ALA A O 1
ATOM 3781 N N . PRO A 1 496 ? -6.655 5.166 25.912 1.00 95.00 496 PRO A N 1
ATOM 3782 C CA . PRO A 1 496 ? -5.281 4.921 26.352 1.00 95.00 496 PRO A CA 1
ATOM 3783 C C . PRO A 1 496 ? -5.012 3.438 26.651 1.00 95.00 496 PRO A C 1
ATOM 3785 O O . PRO A 1 496 ? -5.929 2.675 26.963 1.00 95.00 496 PRO A O 1
ATOM 3788 N N . LEU A 1 497 ? -3.738 3.052 26.628 1.00 94.88 497 LEU A N 1
ATOM 3789 C CA . LEU A 1 497 ? -3.271 1.764 27.149 1.00 94.88 497 LEU A CA 1
ATOM 3790 C C . LEU A 1 497 ? -3.125 1.783 28.681 1.00 94.88 497 LEU A C 1
ATOM 3792 O O . LEU A 1 497 ? -2.856 2.820 29.289 1.00 94.88 497 LEU A O 1
ATOM 3796 N N . VAL A 1 498 ? -3.231 0.608 29.309 1.00 94.25 498 VAL A N 1
ATOM 3797 C CA . VAL A 1 498 ? -2.951 0.391 30.742 1.00 94.25 498 VAL A CA 1
ATOM 3798 C C . VAL A 1 498 ? -1.679 -0.442 30.878 1.00 94.25 498 VAL A C 1
ATOM 3800 O O . VAL A 1 498 ? -1.660 -1.633 30.567 1.00 94.25 498 VAL A O 1
ATOM 3803 N N . ASP A 1 499 ? -0.592 0.194 31.316 1.00 91.69 499 ASP A N 1
ATOM 3804 C CA . ASP A 1 499 ? 0.764 -0.380 31.339 1.00 91.69 499 ASP A CA 1
ATOM 3805 C C . ASP A 1 499 ? 1.169 -1.030 29.999 1.00 91.69 499 ASP A C 1
ATOM 3807 O O . ASP A 1 499 ? 1.729 -2.123 29.963 1.00 91.69 499 ASP A O 1
ATOM 3811 N N . GLY A 1 500 ? 0.844 -0.375 28.879 1.00 92.56 500 GLY A N 1
ATOM 3812 C CA . GLY A 1 500 ? 1.152 -0.870 27.531 1.00 92.56 500 GLY A CA 1
ATOM 3813 C C . GLY A 1 500 ? 0.196 -1.943 26.993 1.00 92.56 500 GLY A C 1
ATOM 3814 O O . GLY A 1 500 ? 0.431 -2.458 25.904 1.00 92.56 500 GLY A O 1
ATOM 3815 N N . ARG A 1 501 ? -0.881 -2.266 27.719 1.00 95.31 501 ARG A N 1
ATOM 3816 C CA . ARG A 1 501 ? -1.902 -3.242 27.307 1.00 95.31 501 ARG A CA 1
ATOM 3817 C C . ARG A 1 501 ? -3.166 -2.542 26.819 1.00 95.31 501 ARG A C 1
ATOM 3819 O O . ARG A 1 501 ? -3.584 -1.539 27.404 1.00 95.31 501 ARG A O 1
ATOM 3826 N N . ALA A 1 502 ? -3.788 -3.087 25.779 1.00 96.88 502 ALA A N 1
ATOM 3827 C CA . ALA A 1 502 ? -5.057 -2.586 25.267 1.00 96.88 502 ALA A CA 1
ATOM 3828 C C . ALA A 1 502 ? -6.205 -2.922 26.218 1.00 96.88 502 ALA A C 1
ATOM 3830 O O . ALA A 1 502 ? -6.163 -3.923 26.933 1.00 96.88 502 ALA A O 1
ATOM 3831 N N . VAL A 1 503 ? -7.250 -2.098 26.211 1.00 96.75 503 VAL A N 1
ATOM 3832 C CA . VAL A 1 503 ? -8.394 -2.248 27.115 1.00 96.75 503 VAL A CA 1
ATOM 3833 C C . VAL A 1 503 ? -9.613 -2.722 26.331 1.00 96.75 503 VAL A C 1
ATOM 3835 O O . VAL A 1 503 ? -10.020 -2.078 25.365 1.00 96.75 503 VAL A O 1
ATOM 3838 N N . LEU A 1 504 ? -10.230 -3.811 26.789 1.00 96.69 504 LEU A N 1
ATOM 3839 C CA . LEU A 1 504 ? -11.572 -4.224 26.389 1.00 96.69 504 LEU A CA 1
ATOM 3840 C C . LEU A 1 504 ? -12.571 -3.965 27.521 1.00 96.69 504 LEU A C 1
ATOM 3842 O O . LEU A 1 504 ? -12.351 -4.346 28.675 1.00 96.69 504 LEU A O 1
ATOM 3846 N N . LEU A 1 505 ? -13.702 -3.358 27.174 1.00 95.56 505 LEU A N 1
ATOM 3847 C CA . LEU A 1 505 ? -14.775 -2.976 28.085 1.00 95.56 505 LEU A CA 1
ATOM 3848 C C . LEU A 1 505 ? -16.088 -3.617 27.640 1.00 95.56 505 LEU A C 1
ATOM 3850 O O . LEU A 1 505 ? -16.558 -3.371 26.532 1.00 95.56 505 LEU A O 1
ATOM 3854 N N . ARG A 1 506 ? -16.726 -4.409 28.506 1.00 95.25 506 ARG A N 1
ATOM 3855 C CA . ARG A 1 506 ? -18.043 -4.986 28.195 1.00 95.25 506 ARG A CA 1
ATOM 3856 C C . ARG A 1 506 ? -19.153 -4.108 28.740 1.00 95.25 506 ARG A C 1
ATOM 3858 O O . ARG A 1 506 ? -19.217 -3.887 29.953 1.00 95.25 506 ARG A O 1
ATOM 3865 N N . LEU A 1 507 ? -20.054 -3.666 27.868 1.00 95.31 507 LEU A N 1
ATOM 3866 C CA . LEU A 1 507 ? -21.240 -2.911 28.258 1.00 95.31 507 LEU A CA 1
ATOM 3867 C C . LEU A 1 507 ? -22.166 -3.750 29.140 1.00 95.31 507 LEU A C 1
ATOM 3869 O O . LEU A 1 507 ? -22.293 -4.966 28.957 1.00 95.31 507 LEU A O 1
ATOM 3873 N N . THR A 1 508 ? -22.828 -3.102 30.095 1.00 93.00 508 THR A N 1
ATOM 3874 C CA . THR A 1 508 ? -23.878 -3.696 30.924 1.00 93.00 508 THR A CA 1
ATOM 3875 C C . THR A 1 508 ? -25.006 -4.247 30.056 1.00 93.00 508 THR A C 1
ATOM 3877 O O . THR A 1 508 ? -25.252 -3.814 28.929 1.00 93.00 508 THR A O 1
ATOM 3880 N N . GLN A 1 509 ? -25.711 -5.245 30.582 1.00 89.50 509 GLN A N 1
ATOM 3881 C CA . GLN A 1 509 ? -26.899 -5.767 29.915 1.00 89.50 509 GLN A CA 1
ATOM 3882 C C . GLN A 1 509 ? -27.986 -4.682 29.806 1.00 89.50 509 GLN A C 1
ATOM 3884 O O . GLN A 1 509 ? -28.102 -3.828 30.682 1.00 89.50 509 GLN A O 1
ATOM 3889 N N . GLY A 1 510 ? -28.793 -4.738 28.745 1.00 88.00 510 GLY A N 1
ATOM 3890 C CA . GLY A 1 510 ? -29.856 -3.765 28.461 1.00 88.00 510 GLY A CA 1
ATOM 3891 C C . GLY A 1 510 ? -29.440 -2.704 27.445 1.00 88.00 510 GLY A C 1
ATOM 3892 O O . GLY A 1 510 ? -30.257 -2.337 26.612 1.00 88.00 510 GLY A O 1
ATOM 3893 N N . LEU A 1 511 ? -28.154 -2.320 27.431 1.00 91.38 511 LEU A N 1
ATOM 3894 C CA . LEU A 1 511 ? -27.582 -1.373 26.464 1.00 91.38 511 LEU A CA 1
ATOM 3895 C C . LEU A 1 511 ? -28.307 -0.007 26.437 1.00 91.38 511 LEU A C 1
ATOM 3897 O O . LEU A 1 511 ? -28.470 0.604 25.384 1.00 91.38 511 LEU A O 1
ATOM 3901 N N . ASP A 1 512 ? -28.724 0.475 27.611 1.00 89.38 512 ASP A N 1
ATOM 3902 C CA . ASP A 1 512 ? -29.423 1.760 27.779 1.00 89.38 512 ASP A CA 1
ATOM 3903 C C . ASP A 1 512 ? -28.476 2.928 28.134 1.00 89.38 512 ASP A C 1
ATOM 3905 O O . ASP A 1 512 ? -28.814 4.097 27.950 1.00 89.38 512 ASP A O 1
ATOM 3909 N N . GLU A 1 513 ? -27.286 2.626 28.664 1.00 91.44 513 GLU A N 1
ATOM 3910 C CA . GLU A 1 513 ? -26.285 3.602 29.110 1.00 91.44 513 GLU A CA 1
ATOM 3911 C C . GLU A 1 513 ? -24.858 3.139 28.775 1.00 91.44 513 GLU A C 1
ATOM 3913 O O . GLU A 1 513 ? -24.592 1.941 28.662 1.00 91.44 513 GLU A O 1
ATOM 3918 N N . LEU A 1 514 ? -23.920 4.086 28.632 1.00 93.00 514 LEU A N 1
ATOM 3919 C CA . LEU A 1 514 ? -22.500 3.769 28.451 1.00 93.00 514 LEU A CA 1
ATOM 3920 C C . LEU A 1 514 ? -21.899 3.390 29.808 1.00 93.00 514 LEU A C 1
ATOM 3922 O O . LEU A 1 514 ? -21.317 4.224 30.504 1.00 93.00 514 LEU A O 1
ATOM 3926 N N . ARG A 1 515 ? -22.090 2.130 30.193 1.00 93.88 515 ARG A N 1
ATOM 3927 C CA . ARG A 1 515 ? -21.634 1.598 31.472 1.00 93.88 515 ARG A CA 1
ATOM 3928 C C . ARG A 1 515 ? -21.119 0.182 31.321 1.00 93.88 515 ARG A C 1
ATOM 3930 O O . ARG A 1 515 ? -21.672 -0.599 30.555 1.00 93.88 515 ARG A O 1
ATOM 3937 N N . PHE A 1 516 ? -20.084 -0.153 32.077 1.00 94.00 516 PHE A N 1
ATOM 3938 C CA . PHE A 1 516 ? -19.315 -1.375 31.916 1.00 94.00 516 PHE A CA 1
ATOM 3939 C C . PHE A 1 516 ? -19.406 -2.273 33.149 1.00 94.00 516 PHE A C 1
ATOM 3941 O O . PHE A 1 516 ? -19.302 -1.817 34.292 1.00 94.00 516 PHE A O 1
ATOM 3948 N N . ASP A 1 517 ? -19.566 -3.573 32.913 1.00 92.38 517 ASP A N 1
ATOM 3949 C CA . ASP A 1 517 ? -19.565 -4.590 33.972 1.00 92.38 517 ASP A CA 1
ATOM 3950 C C . ASP A 1 517 ? -18.347 -5.517 33.927 1.00 92.38 517 ASP A C 1
ATOM 3952 O O . ASP A 1 517 ? -18.230 -6.432 34.749 1.00 92.38 517 ASP A O 1
ATOM 3956 N N . ARG A 1 518 ? -17.443 -5.288 32.969 1.00 91.12 518 ARG A N 1
ATOM 3957 C CA . ARG A 1 518 ? -16.220 -6.064 32.802 1.00 91.12 518 ARG A CA 1
ATOM 3958 C C . ARG A 1 518 ? -15.122 -5.255 32.129 1.00 91.12 518 ARG A C 1
ATOM 3960 O O . ARG A 1 518 ? -15.393 -4.473 31.220 1.00 91.12 518 ARG A O 1
ATOM 3967 N N . VAL A 1 519 ? -13.900 -5.528 32.573 1.00 92.50 519 VAL A N 1
ATOM 3968 C CA . VAL A 1 519 ? -12.643 -5.016 32.031 1.00 92.50 519 VAL A CA 1
ATOM 3969 C C . VAL A 1 519 ? -11.734 -6.208 31.755 1.00 92.50 519 VAL A C 1
ATOM 3971 O O . VAL A 1 519 ? -11.623 -7.097 32.603 1.00 92.50 519 VAL A O 1
ATOM 3974 N N . VAL A 1 520 ? -11.097 -6.217 30.589 1.00 93.94 520 VAL A N 1
ATOM 3975 C CA . VAL A 1 520 ? -10.033 -7.157 30.214 1.00 93.94 520 VAL A CA 1
ATOM 3976 C C . VAL A 1 520 ? -8.882 -6.348 29.620 1.00 93.94 520 VAL A C 1
ATOM 3978 O O . VAL A 1 520 ? -9.121 -5.387 28.890 1.00 93.94 520 VAL A O 1
ATOM 3981 N N . LEU A 1 521 ? -7.648 -6.721 29.951 1.00 94.94 521 LEU A N 1
ATOM 3982 C CA . LEU A 1 521 ? -6.439 -6.144 29.372 1.00 94.94 521 LEU A CA 1
ATOM 3983 C C . LEU A 1 521 ? -5.836 -7.140 28.379 1.00 94.94 521 LEU A C 1
ATOM 3985 O O . LEU A 1 521 ? -5.696 -8.319 28.700 1.00 94.94 521 LEU A O 1
ATOM 3989 N N . LEU A 1 522 ? -5.478 -6.673 27.187 1.00 96.38 522 LEU A N 1
ATOM 3990 C CA . LEU A 1 522 ? -4.833 -7.487 26.161 1.00 96.38 522 LEU A CA 1
ATOM 3991 C C . LEU A 1 522 ? -3.385 -7.043 25.965 1.00 96.38 522 LEU A C 1
ATOM 3993 O O . LEU A 1 522 ? -3.125 -5.870 25.691 1.00 96.38 522 LEU A O 1
ATOM 3997 N N . ASP A 1 523 ? -2.448 -7.982 26.057 1.00 95.75 523 ASP A N 1
ATOM 3998 C CA . ASP A 1 523 ? -1.072 -7.756 25.622 1.00 95.75 523 ASP A CA 1
ATOM 3999 C C . ASP A 1 523 ? -0.995 -7.845 24.093 1.00 95.75 523 ASP A C 1
ATOM 4001 O O . ASP A 1 523 ? -0.904 -8.927 23.514 1.00 95.75 523 ASP A O 1
ATOM 4005 N N . LEU A 1 524 ? -1.084 -6.682 23.448 1.00 95.25 524 LEU A N 1
ATOM 4006 C CA . LEU A 1 524 ? -0.941 -6.507 22.001 1.00 95.25 524 LEU A CA 1
ATOM 4007 C C . LEU A 1 524 ? 0.415 -5.878 21.650 1.00 95.25 524 LEU A C 1
ATOM 4009 O O . LEU A 1 524 ? 0.527 -5.102 20.700 1.00 95.25 524 LEU A O 1
ATOM 4013 N N . GLU A 1 525 ? 1.456 -6.173 22.435 1.00 92.75 525 GLU A N 1
ATOM 4014 C CA . GLU A 1 525 ? 2.823 -5.705 22.181 1.00 92.75 525 GLU A CA 1
ATOM 4015 C C . GLU A 1 525 ? 2.914 -4.163 22.127 1.00 92.75 525 GLU A C 1
ATOM 4017 O O . GLU A 1 525 ? 3.575 -3.593 21.256 1.00 92.75 525 GLU A O 1
ATOM 4022 N N . GLY A 1 526 ? 2.213 -3.467 23.033 1.00 91.94 526 GLY A N 1
ATOM 4023 C CA . GLY A 1 526 ? 2.190 -1.998 23.091 1.00 91.94 526 GLY A CA 1
ATOM 4024 C C . GLY A 1 526 ? 1.225 -1.317 22.113 1.00 91.94 526 GLY A C 1
ATOM 4025 O O . GLY A 1 526 ? 1.315 -0.104 21.926 1.00 91.94 526 GLY A O 1
ATOM 4026 N N . ARG A 1 527 ? 0.323 -2.073 21.477 1.00 94.38 527 ARG A N 1
ATOM 4027 C CA . ARG A 1 527 ? -0.718 -1.558 20.572 1.00 94.38 527 ARG A CA 1
ATOM 4028 C C . ARG A 1 527 ? -2.079 -1.481 21.254 1.00 94.38 527 ARG A C 1
ATOM 4030 O O . ARG A 1 527 ? -2.357 -2.230 22.187 1.00 94.38 527 ARG A O 1
ATOM 4037 N N . GLY A 1 528 ? -2.925 -0.590 20.753 1.00 95.88 528 GLY A N 1
ATOM 4038 C CA . GLY A 1 528 ? -4.351 -0.530 21.051 1.00 95.88 528 GLY A CA 1
ATOM 4039 C C . GLY A 1 528 ? -5.183 -1.309 20.037 1.00 95.88 528 GLY A C 1
ATOM 4040 O O . GLY A 1 528 ? -4.668 -1.768 19.017 1.00 95.88 528 GLY A O 1
ATOM 4041 N N . VAL A 1 529 ? -6.477 -1.449 20.316 1.00 97.62 529 VAL A N 1
ATOM 4042 C CA . VAL A 1 529 ? -7.445 -2.074 19.403 1.00 97.62 529 VAL A CA 1
ATOM 4043 C C . VAL A 1 529 ? -7.869 -1.072 18.331 1.00 97.62 529 VAL A C 1
ATOM 4045 O O . VAL A 1 529 ? -8.261 0.036 18.682 1.00 97.62 529 VAL A O 1
ATOM 4048 N N . ARG A 1 530 ? -7.816 -1.486 17.063 1.00 95.50 530 ARG A N 1
ATOM 4049 C CA . ARG A 1 530 ? -8.262 -0.724 15.884 1.00 95.50 530 ARG A CA 1
ATOM 4050 C C . ARG A 1 530 ? -9.589 -1.214 15.317 1.00 95.50 530 ARG A C 1
ATOM 4052 O O . ARG A 1 530 ? -10.290 -0.425 14.729 1.00 95.50 530 ARG A O 1
ATOM 4059 N N . GLU A 1 531 ? -9.913 -2.496 15.495 1.00 96.56 531 GLU A N 1
ATOM 4060 C CA . GLU A 1 531 ? -11.211 -3.076 15.121 1.00 96.56 531 GLU A CA 1
ATOM 4061 C C . GLU A 1 531 ? -11.385 -4.446 15.799 1.00 96.56 531 GLU A C 1
ATOM 4063 O O . GLU A 1 531 ? -10.394 -5.089 16.171 1.00 96.56 531 GLU A O 1
ATOM 4068 N N . LEU A 1 532 ? -12.626 -4.915 15.961 1.00 98.00 532 LEU A N 1
ATOM 4069 C CA . LEU A 1 532 ? -12.967 -6.247 16.465 1.00 98.00 532 LEU A CA 1
ATOM 4070 C C . LEU A 1 532 ? -14.070 -6.902 15.628 1.00 98.00 532 LEU A C 1
ATOM 4072 O O . LEU A 1 532 ? -15.017 -6.266 15.196 1.00 98.00 532 LEU A O 1
ATOM 4076 N N . SER A 1 533 ? -14.007 -8.221 15.480 1.00 95.88 533 SER A N 1
ATOM 4077 C CA . SER A 1 533 ? -15.047 -8.989 14.801 1.00 95.88 533 SER A CA 1
ATOM 4078 C C . SER A 1 533 ? -15.188 -10.374 15.423 1.00 95.88 533 SER A C 1
ATOM 4080 O O . SER A 1 533 ? -14.196 -11.064 15.661 1.00 95.88 533 SER A O 1
ATOM 4082 N N . LEU A 1 534 ? -16.419 -10.799 15.715 1.00 95.19 534 LEU A N 1
ATOM 4083 C CA . LEU A 1 534 ? -16.695 -12.128 16.267 1.00 95.19 534 LEU A CA 1
ATOM 4084 C C . LEU A 1 534 ? -17.084 -13.090 15.139 1.00 95.19 534 LEU A C 1
ATOM 4086 O O . LEU A 1 534 ? -18.066 -12.860 14.437 1.00 95.19 534 LEU A O 1
ATOM 4090 N N . ALA A 1 535 ? -16.360 -14.203 15.014 1.00 91.94 535 ALA A N 1
ATOM 4091 C CA . ALA A 1 535 ? -16.683 -15.279 14.084 1.00 91.94 535 ALA A CA 1
ATOM 4092 C C . ALA A 1 535 ? -16.698 -16.627 14.813 1.00 91.94 535 ALA A C 1
ATOM 4094 O O . ALA A 1 535 ? -15.663 -17.172 15.199 1.00 91.94 535 ALA A O 1
ATOM 4095 N N . GLY A 1 536 ? -17.899 -17.180 15.008 1.00 90.06 536 GLY A N 1
ATOM 4096 C CA . GLY A 1 536 ? -18.074 -18.386 15.816 1.00 90.06 536 GLY A CA 1
ATOM 4097 C C . GLY A 1 536 ? -17.614 -18.151 17.266 1.00 90.06 536 GLY A C 1
ATOM 4098 O O . GLY A 1 536 ? -18.060 -17.184 17.881 1.00 90.06 536 GLY A O 1
ATOM 4099 N N . PRO A 1 537 ? -16.746 -19.007 17.839 1.00 92.81 537 PRO A N 1
ATOM 4100 C CA . PRO A 1 537 ? -16.255 -18.849 19.209 1.00 92.81 537 PRO A CA 1
ATOM 4101 C C . PRO A 1 537 ? -15.026 -17.929 19.329 1.00 92.81 537 PRO A C 1
ATOM 4103 O O . PRO A 1 537 ? -14.492 -17.788 20.432 1.00 92.81 537 PRO A O 1
ATOM 4106 N N . THR A 1 538 ? -14.552 -17.340 18.228 1.00 95.44 538 THR A N 1
ATOM 4107 C CA . THR A 1 538 ? -13.275 -16.619 18.167 1.00 95.44 538 THR A CA 1
ATOM 4108 C C . THR A 1 538 ? -13.504 -15.148 17.854 1.00 95.44 538 THR A C 1
ATOM 4110 O O . THR A 1 538 ? -14.192 -14.799 16.895 1.00 95.44 538 THR A O 1
ATOM 4113 N N . VAL A 1 539 ? -12.910 -14.279 18.669 1.00 97.31 539 VAL A N 1
ATOM 4114 C CA . VAL A 1 539 ? -12.817 -12.844 18.406 1.00 97.31 539 VAL A CA 1
ATOM 4115 C C . VAL A 1 539 ? -11.536 -12.600 17.626 1.00 97.31 539 VAL A C 1
ATOM 4117 O O . VAL A 1 539 ? -10.455 -12.968 18.080 1.00 97.31 539 VAL A O 1
ATOM 4120 N N . PHE A 1 540 ? -11.660 -11.971 16.469 1.00 97.38 540 PHE A N 1
ATOM 4121 C CA . PHE A 1 540 ? -10.554 -11.445 15.684 1.00 97.38 540 PHE A CA 1
ATOM 4122 C C . PHE A 1 540 ? -10.472 -9.936 15.891 1.00 97.38 540 PHE A C 1
ATOM 4124 O O . PHE A 1 540 ? -11.483 -9.294 16.182 1.00 97.38 540 PHE A O 1
ATOM 4131 N N . GLY A 1 541 ? -9.288 -9.358 15.740 1.00 97.25 541 GLY A N 1
ATOM 4132 C CA . GLY A 1 541 ? -9.136 -7.914 15.839 1.00 97.25 541 GLY A CA 1
ATOM 4133 C C . GLY A 1 541 ? -7.901 -7.377 15.145 1.00 97.25 541 GLY A C 1
ATOM 4134 O O . GLY A 1 541 ? -6.937 -8.104 14.897 1.00 97.25 541 GLY A O 1
ATOM 4135 N N . LEU A 1 542 ? -7.949 -6.084 14.851 1.00 96.69 542 LEU A N 1
ATOM 4136 C CA . LEU A 1 542 ? -6.816 -5.307 14.372 1.00 96.69 542 LEU A CA 1
ATOM 4137 C C . LEU A 1 542 ? -6.179 -4.577 15.553 1.00 96.69 542 LEU A C 1
ATOM 4139 O O . LEU A 1 542 ? -6.878 -4.054 16.424 1.00 96.69 542 LEU A O 1
ATOM 4143 N N . ALA A 1 543 ? -4.851 -4.538 15.590 1.00 96.31 543 ALA A N 1
ATOM 4144 C CA . ALA A 1 543 ? -4.087 -3.814 16.594 1.00 96.31 543 ALA A CA 1
ATOM 4145 C C . ALA A 1 543 ? -3.145 -2.806 15.934 1.00 96.31 543 ALA A C 1
ATOM 4147 O O . ALA A 1 543 ? -2.444 -3.143 14.982 1.00 96.31 543 ALA A O 1
ATOM 4148 N N . GLY A 1 544 ? -3.082 -1.594 16.477 1.00 93.75 544 GLY A N 1
ATOM 4149 C CA . GLY A 1 544 ? -2.285 -0.487 15.946 1.00 93.75 544 GLY A CA 1
ATOM 4150 C C . GLY A 1 544 ? -1.844 0.486 17.046 1.00 93.75 544 GLY A C 1
ATOM 4151 O O . GLY A 1 544 ? -2.246 0.343 18.202 1.00 93.75 544 GLY A O 1
ATOM 4152 N N . PRO A 1 545 ? -0.973 1.455 16.742 1.00 90.62 545 PRO A N 1
ATOM 4153 C CA . PRO A 1 545 ? -0.417 2.354 17.751 1.00 90.62 545 PRO A CA 1
ATOM 4154 C C . PRO A 1 545 ? -1.443 3.381 18.279 1.00 90.62 545 PRO A C 1
ATOM 4156 O O . PRO A 1 545 ? -2.344 3.802 17.556 1.00 90.62 545 PRO A O 1
ATOM 4159 N N . GLU A 1 546 ? -1.286 3.831 19.537 1.00 86.19 546 GLU A N 1
ATOM 4160 C CA . GLU A 1 546 ? -2.162 4.842 20.186 1.00 86.19 546 GLU A CA 1
ATOM 4161 C C . GLU A 1 546 ? -2.191 6.194 19.457 1.00 86.19 546 GLU A C 1
ATOM 4163 O O . GLU A 1 546 ? -3.158 6.944 19.552 1.00 86.19 546 GLU A O 1
ATOM 4168 N N . ILE A 1 547 ? -1.092 6.515 18.780 1.00 79.62 547 ILE A N 1
ATOM 4169 C CA . ILE A 1 547 ? -0.877 7.697 17.947 1.00 79.62 547 ILE A CA 1
ATOM 4170 C C . ILE A 1 547 ? -0.239 7.230 16.649 1.00 79.62 547 ILE A C 1
ATOM 4172 O O . ILE A 1 547 ? 0.404 6.182 16.642 1.00 79.62 547 ILE A O 1
ATOM 4176 N N . ASP A 1 548 ? -0.390 7.995 15.576 1.00 65.88 548 ASP A N 1
ATOM 4177 C CA . ASP A 1 548 ? 0.216 7.648 14.293 1.00 65.88 548 ASP A CA 1
ATOM 4178 C C . ASP A 1 548 ? 1.737 7.538 14.469 1.00 65.88 548 ASP A C 1
ATOM 4180 O O . ASP A 1 548 ? 2.432 8.499 14.811 1.00 65.88 548 ASP A O 1
ATOM 4184 N N . ALA A 1 549 ? 2.236 6.312 14.354 1.00 61.75 549 ALA A N 1
ATOM 4185 C CA . ALA A 1 549 ? 3.602 5.929 14.671 1.00 61.75 549 ALA A CA 1
ATOM 4186 C C . ALA A 1 549 ? 4.019 4.760 13.778 1.00 61.75 549 ALA A C 1
ATOM 4188 O O . ALA A 1 549 ? 3.181 4.030 13.260 1.00 61.75 549 ALA A O 1
ATOM 4189 N N . GLU A 1 550 ? 5.325 4.543 13.657 1.00 56.41 550 GLU A N 1
ATOM 4190 C CA . GLU A 1 550 ? 5.926 3.536 12.769 1.00 56.41 550 GLU A CA 1
ATOM 4191 C C . GLU A 1 550 ? 5.719 2.073 13.223 1.00 56.41 550 GLU A C 1
ATOM 4193 O O . GLU A 1 550 ? 6.356 1.166 12.692 1.00 56.41 550 GLU A O 1
ATOM 4198 N N . LEU A 1 551 ? 4.864 1.806 14.222 1.00 67.31 551 LEU A N 1
ATOM 4199 C CA . LEU A 1 551 ? 4.557 0.431 14.617 1.00 67.31 551 LEU A CA 1
ATOM 4200 C C . LEU A 1 551 ? 3.599 -0.193 13.592 1.00 67.31 551 LEU A C 1
ATOM 4202 O O . LEU A 1 551 ? 2.491 0.323 13.426 1.00 67.31 551 LEU A O 1
ATOM 4206 N N . PRO A 1 552 ? 3.969 -1.317 12.951 1.00 75.81 552 PRO A N 1
ATOM 4207 C CA . PRO A 1 552 ? 3.106 -1.960 11.969 1.00 75.81 552 PRO A CA 1
ATOM 4208 C C . PRO A 1 552 ? 1.862 -2.534 12.647 1.00 75.81 552 PRO A C 1
ATOM 4210 O O . PRO A 1 552 ? 1.911 -2.913 13.829 1.00 75.81 552 PRO A O 1
ATOM 4213 N N . PHE A 1 553 ? 0.755 -2.589 11.908 1.00 89.62 553 PHE A N 1
ATOM 4214 C CA . PHE A 1 553 ? -0.509 -3.102 12.422 1.00 89.62 553 PHE A CA 1
ATOM 4215 C C . PHE A 1 553 ? -0.480 -4.631 12.451 1.00 89.62 553 PHE A C 1
ATOM 4217 O O . PHE A 1 553 ? 0.252 -5.285 11.705 1.00 89.62 553 PHE A O 1
ATOM 4224 N N . ALA A 1 554 ? -1.275 -5.212 13.343 1.00 92.12 554 ALA A N 1
ATOM 4225 C CA . ALA A 1 554 ? -1.320 -6.651 13.552 1.00 92.12 554 ALA A CA 1
ATOM 4226 C C . ALA A 1 554 ? -2.753 -7.182 13.493 1.00 92.12 554 ALA A C 1
ATOM 4228 O O . ALA A 1 554 ? -3.671 -6.553 14.016 1.00 92.12 554 ALA A O 1
ATOM 4229 N N . LEU A 1 555 ? -2.926 -8.368 12.904 1.00 94.44 555 LEU A N 1
ATOM 4230 C CA . LEU A 1 555 ? -4.144 -9.167 13.049 1.00 94.44 555 LEU A CA 1
ATOM 4231 C C . LEU A 1 555 ? -3.955 -10.082 14.253 1.00 94.44 555 LEU A C 1
ATOM 4233 O O . LEU A 1 555 ? -2.946 -10.786 14.333 1.00 94.44 555 LEU A O 1
ATOM 4237 N N . PHE A 1 556 ? -4.921 -10.124 15.160 1.00 96.31 556 PHE A N 1
ATOM 4238 C CA . PHE A 1 556 ? -4.907 -11.045 16.290 1.00 96.31 556 PHE A CA 1
ATOM 4239 C C . PHE A 1 556 ? -6.209 -11.832 16.399 1.00 96.31 556 PHE A C 1
ATOM 4241 O O . PHE A 1 556 ? -7.238 -11.461 15.836 1.00 96.31 556 PHE A O 1
ATOM 4248 N N . SER A 1 557 ? -6.158 -12.921 17.159 1.00 96.44 557 SER A N 1
ATOM 4249 C CA . SER A 1 557 ? -7.331 -13.686 17.563 1.00 96.44 557 SER A CA 1
ATOM 4250 C C . SER A 1 557 ? -7.280 -14.066 19.041 1.00 96.44 557 SER A C 1
ATOM 4252 O O . SER A 1 557 ? -6.209 -14.244 19.629 1.00 96.44 557 SER A O 1
ATOM 4254 N N . ILE A 1 558 ? -8.454 -14.185 19.656 1.00 96.25 558 ILE A N 1
ATOM 4255 C CA . ILE A 1 558 ? -8.628 -14.659 21.026 1.00 96.25 558 ILE A CA 1
ATOM 4256 C C . ILE A 1 558 ? -9.970 -15.396 21.172 1.00 96.25 558 ILE A C 1
ATOM 4258 O O . ILE A 1 558 ? -10.991 -14.919 20.668 1.00 96.25 558 ILE A O 1
ATOM 4262 N N . PRO A 1 559 ? -10.022 -16.551 21.858 1.00 95.75 559 PRO A N 1
ATOM 4263 C CA . PRO A 1 559 ? -11.288 -17.217 22.142 1.00 95.75 559 PRO A CA 1
ATOM 4264 C C . PRO A 1 559 ? -12.215 -16.335 22.986 1.00 95.75 559 PRO A C 1
ATOM 4266 O O . PRO A 1 559 ? -11.816 -15.803 24.024 1.00 95.75 559 PRO A O 1
ATOM 4269 N N . LEU A 1 560 ? -13.492 -16.243 22.605 1.00 95.19 560 LEU A N 1
ATOM 4270 C CA . LEU A 1 560 ? -14.504 -15.525 23.386 1.00 95.19 560 LEU A CA 1
ATOM 4271 C C . LEU A 1 560 ? -14.598 -16.082 24.814 1.00 95.19 560 LEU A C 1
ATOM 4273 O O . LEU A 1 560 ? -14.721 -15.325 25.775 1.00 95.19 560 LEU A O 1
ATOM 4277 N N . ALA A 1 561 ? -14.468 -17.402 24.959 1.00 92.88 561 ALA A N 1
ATOM 4278 C CA . ALA A 1 561 ? -14.479 -18.069 26.255 1.00 92.88 561 ALA A CA 1
ATOM 4279 C C . ALA A 1 561 ? -13.376 -17.561 27.200 1.00 92.88 561 ALA A C 1
ATOM 4281 O O . ALA A 1 561 ? -13.607 -17.512 28.406 1.00 92.88 561 ALA A O 1
ATOM 4282 N N . ASP A 1 562 ? -12.220 -17.132 26.683 1.00 92.50 562 ASP A N 1
ATOM 4283 C CA . ASP A 1 562 ? -11.130 -16.599 27.507 1.00 92.50 562 ASP A CA 1
ATOM 4284 C C . ASP A 1 562 ? -11.466 -15.193 28.015 1.00 92.50 562 ASP A C 1
ATOM 4286 O O . ASP A 1 562 ? -11.288 -14.907 29.200 1.00 92.50 562 ASP A O 1
ATOM 4290 N N . LEU A 1 563 ? -12.063 -14.345 27.166 1.00 92.31 563 LEU A N 1
ATOM 4291 C CA . LEU A 1 563 ? -12.613 -13.044 27.578 1.00 92.31 563 LEU A CA 1
ATOM 4292 C C . LEU A 1 563 ? -13.730 -13.210 28.624 1.00 92.31 563 LEU A C 1
ATOM 4294 O O . LEU A 1 563 ? -13.890 -12.404 29.549 1.00 92.31 563 LEU A O 1
ATOM 4298 N N . GLU A 1 564 ? -14.527 -14.271 28.495 1.00 88.75 564 GLU A N 1
ATOM 4299 C CA . GLU A 1 564 ? -15.612 -14.579 29.421 1.00 88.75 564 GLU A CA 1
ATOM 4300 C C . GLU A 1 564 ? -15.139 -15.205 30.740 1.00 88.75 564 GLU A C 1
ATOM 4302 O O . GLU A 1 564 ? -15.737 -14.946 31.793 1.00 88.75 564 GLU A O 1
ATOM 4307 N N . ALA A 1 565 ? -14.071 -15.997 30.701 1.00 85.81 565 ALA A N 1
ATOM 4308 C CA . ALA A 1 565 ? -13.481 -16.659 31.857 1.00 85.81 565 ALA A CA 1
ATOM 4309 C C . ALA A 1 565 ? -12.476 -15.778 32.608 1.00 85.81 565 ALA A C 1
ATOM 4311 O O . ALA A 1 565 ? -12.178 -16.078 33.768 1.00 85.81 565 ALA A O 1
ATOM 4312 N N . ALA A 1 566 ? -11.975 -14.708 31.976 1.00 77.69 566 ALA A N 1
ATOM 4313 C CA . ALA A 1 566 ? -11.017 -13.775 32.550 1.00 77.69 566 ALA A CA 1
ATOM 4314 C C . ALA A 1 566 ? -11.443 -13.366 33.961 1.00 77.69 566 ALA A C 1
ATOM 4316 O O . ALA A 1 566 ? -12.474 -12.715 34.179 1.00 77.69 566 ALA A O 1
ATOM 4317 N N . ASN A 1 567 ? -10.649 -13.797 34.944 1.00 66.06 567 ASN A N 1
ATOM 4318 C CA . ASN A 1 567 ? -10.926 -13.445 36.318 1.00 66.06 567 ASN A CA 1
ATOM 4319 C C . ASN A 1 567 ? -10.550 -11.984 36.518 1.00 66.06 567 ASN A C 1
ATOM 4321 O O . ASN A 1 567 ? -9.448 -11.541 36.219 1.00 66.06 567 ASN A O 1
ATOM 4325 N N . LEU A 1 568 ? -11.476 -11.276 37.127 1.00 60.94 568 LEU A N 1
ATOM 4326 C CA . LEU A 1 568 ? -11.426 -9.881 37.505 1.00 60.94 568 LEU A CA 1
ATOM 4327 C C . LEU A 1 568 ? -10.134 -9.474 38.244 1.00 60.94 568 LEU A C 1
ATOM 4329 O O . LEU A 1 568 ? -9.704 -8.335 38.112 1.00 60.94 568 LEU A O 1
ATOM 4333 N N . ALA A 1 569 ? -9.474 -10.388 38.962 1.00 54.97 569 ALA A N 1
ATOM 4334 C CA . ALA A 1 569 ? -8.214 -10.122 39.669 1.00 54.97 569 ALA A CA 1
ATOM 4335 C C . ALA A 1 569 ? -6.925 -10.293 38.826 1.00 54.97 569 ALA A C 1
ATOM 4337 O O . ALA A 1 569 ? -5.857 -9.909 39.296 1.00 54.97 569 ALA A O 1
ATOM 4338 N N . SER A 1 570 ? -6.995 -10.888 37.628 1.00 61.00 570 SER A N 1
ATOM 4339 C CA . SER A 1 570 ? -5.856 -11.107 36.717 1.00 61.00 570 SER A CA 1
ATOM 4340 C C . SER A 1 570 ? -6.342 -11.221 35.263 1.00 61.00 570 SER A C 1
ATOM 4342 O O . SER A 1 570 ? -6.138 -12.245 34.612 1.00 61.00 570 SER A O 1
ATOM 4344 N N . ALA A 1 571 ? -7.059 -10.204 34.778 1.00 71.25 571 ALA A N 1
ATOM 4345 C CA . ALA A 1 571 ? -7.696 -10.210 33.456 1.00 71.25 571 ALA A CA 1
ATOM 4346 C C . ALA A 1 571 ? -6.746 -9.783 32.325 1.00 71.25 571 ALA A C 1
ATOM 4348 O O . ALA A 1 571 ? -7.187 -9.184 31.349 1.00 71.25 571 ALA A O 1
ATOM 4349 N N . GLU A 1 572 ? -5.450 -10.042 32.482 1.00 85.31 572 GLU A N 1
ATOM 4350 C CA . GLU A 1 572 ? -4.477 -9.861 31.412 1.00 85.31 572 GLU A CA 1
ATOM 4351 C C . GLU A 1 572 ? -4.432 -11.133 30.575 1.00 85.31 572 GLU A C 1
ATOM 4353 O O . GLU A 1 572 ? -4.206 -12.225 31.102 1.00 85.31 572 GLU A O 1
ATOM 4358 N N . LEU A 1 573 ? -4.672 -10.983 29.279 1.00 92.00 573 LEU A N 1
ATOM 4359 C CA . LEU A 1 573 ? -4.647 -12.067 28.311 1.00 92.00 573 LEU A CA 1
ATOM 4360 C C . LEU A 1 573 ? -3.661 -11.726 27.200 1.00 92.00 573 LEU A C 1
ATOM 4362 O O . LEU A 1 573 ? -3.503 -10.563 26.835 1.00 92.00 573 LEU A O 1
ATOM 4366 N N . THR A 1 574 ? -3.039 -12.755 26.635 1.00 93.62 574 THR A N 1
ATOM 4367 C CA . THR A 1 574 ? -2.144 -12.633 25.482 1.00 93.62 574 THR A CA 1
ATOM 4368 C C . THR A 1 574 ? -2.835 -13.264 24.274 1.00 93.62 574 THR A C 1
ATOM 4370 O O . THR A 1 574 ? -2.896 -14.495 24.194 1.00 93.62 574 THR A O 1
ATOM 4373 N N . PRO A 1 575 ? -3.411 -12.462 23.361 1.00 94.62 575 PRO A N 1
ATOM 4374 C CA . PRO A 1 575 ? -3.993 -12.963 22.121 1.00 94.62 575 PRO A CA 1
ATOM 4375 C C . PRO A 1 575 ? -2.961 -13.653 21.223 1.00 94.62 575 PRO A C 1
ATOM 4377 O O . PRO A 1 575 ? -1.756 -13.413 21.319 1.00 94.62 575 PRO A O 1
ATOM 4380 N N . SER A 1 576 ? -3.443 -14.478 20.296 1.00 93.69 576 SER A N 1
ATOM 4381 C CA . SER A 1 576 ? -2.605 -15.036 19.234 1.00 93.69 576 SER A CA 1
ATOM 4382 C C . SER A 1 576 ? -2.446 -14.004 18.123 1.00 93.69 576 SER A C 1
ATOM 4384 O O . SER A 1 576 ? -3.429 -13.647 17.475 1.00 93.69 576 SER A O 1
ATOM 4386 N N . ILE A 1 577 ? -1.222 -13.526 17.893 1.00 92.81 577 ILE A N 1
ATOM 4387 C CA . ILE A 1 577 ? -0.917 -12.639 16.765 1.00 92.81 577 ILE A CA 1
ATOM 4388 C C . ILE A 1 577 ? -0.792 -13.479 15.494 1.00 92.81 577 ILE A C 1
ATOM 4390 O O . ILE A 1 577 ? 0.113 -14.306 15.387 1.00 92.81 577 ILE A O 1
ATOM 4394 N N . LEU A 1 578 ? -1.706 -13.252 14.555 1.00 88.00 578 LEU A N 1
ATOM 4395 C CA . LEU A 1 578 ? -1.790 -13.945 13.273 1.00 88.00 578 LEU A CA 1
ATOM 4396 C C . LEU A 1 578 ? -0.936 -13.258 12.200 1.00 88.00 578 LEU A C 1
ATOM 4398 O O . LEU A 1 578 ? -0.312 -13.943 11.406 1.00 88.00 578 LEU A O 1
ATOM 4402 N N . ARG A 1 579 ? -0.881 -11.917 12.202 1.00 85.25 579 ARG A N 1
ATOM 4403 C CA . ARG A 1 579 ? -0.132 -11.076 11.241 1.00 85.25 579 ARG A CA 1
ATOM 4404 C C . ARG A 1 579 ? 0.542 -9.908 11.953 1.00 85.25 579 ARG A C 1
ATOM 4406 O O . ARG A 1 579 ? 0.013 -9.450 12.964 1.00 85.25 579 ARG A O 1
ATOM 4413 N N . ARG A 1 580 ? 1.667 -9.396 11.436 1.00 85.00 580 ARG A N 1
ATOM 4414 C CA . ARG A 1 580 ? 2.413 -8.238 12.008 1.00 85.00 580 ARG A CA 1
ATOM 4415 C C . ARG A 1 580 ? 2.792 -7.168 10.991 1.00 85.00 580 ARG A C 1
ATOM 4417 O O . ARG A 1 580 ? 3.621 -6.306 11.259 1.00 85.00 580 ARG A O 1
ATOM 4424 N N . ASP A 1 581 ? 2.222 -7.275 9.819 1.00 76.19 581 ASP A N 1
ATOM 4425 C CA . ASP A 1 581 ? 2.674 -6.635 8.603 1.00 76.19 581 ASP A CA 1
ATOM 4426 C C . ASP A 1 581 ? 1.521 -5.909 7.911 1.00 76.19 581 ASP A C 1
ATOM 4428 O O . ASP A 1 581 ? 1.679 -5.457 6.789 1.00 76.19 581 ASP A O 1
ATOM 4432 N N . LEU A 1 582 ? 0.373 -5.764 8.583 1.00 80.25 582 LEU A N 1
ATOM 4433 C CA . LEU A 1 582 ? -0.785 -5.088 8.014 1.00 80.25 582 LEU A CA 1
ATOM 4434 C C . LEU A 1 582 ? -0.468 -3.609 7.709 1.00 80.25 582 LEU A C 1
ATOM 4436 O O . LEU A 1 582 ? 0.226 -2.966 8.512 1.00 80.25 582 LEU A O 1
ATOM 4440 N N . PRO A 1 583 ? -1.005 -3.044 6.606 1.00 79.56 583 PRO A N 1
ATOM 4441 C CA . PRO A 1 583 ? -0.889 -1.626 6.290 1.00 79.56 583 PRO A CA 1
ATOM 4442 C C . PRO A 1 583 ? -1.286 -0.733 7.467 1.00 79.56 583 PRO A C 1
ATOM 4444 O O . PRO A 1 583 ? -2.228 -1.022 8.206 1.00 79.56 583 PRO A O 1
ATOM 4447 N N . THR A 1 584 ? -0.603 0.399 7.621 1.00 83.25 584 THR A N 1
ATOM 4448 C CA . THR A 1 584 ? -0.877 1.352 8.710 1.00 83.25 584 THR A CA 1
ATOM 4449 C C . THR A 1 584 ? -2.210 2.086 8.570 1.00 83.25 584 THR A C 1
ATOM 4451 O O . THR A 1 584 ? -2.603 2.790 9.491 1.00 83.25 584 THR A O 1
ATOM 4454 N N . SER A 1 585 ? -2.884 1.939 7.431 1.00 82.56 585 SER A N 1
ATOM 4455 C CA . SER A 1 585 ? -4.221 2.463 7.152 1.00 82.56 585 SER A CA 1
ATOM 4456 C C . SER A 1 585 ? -5.320 1.414 7.346 1.00 82.56 585 SER A C 1
ATOM 4458 O O . SER A 1 585 ? -6.391 1.556 6.781 1.00 82.56 585 SER A O 1
ATOM 4460 N N . SER A 1 586 ? -5.068 0.308 8.050 1.00 88.81 586 SER A N 1
ATOM 4461 C CA . SER A 1 586 ? -6.075 -0.749 8.237 1.00 88.81 586 SER A CA 1
ATOM 4462 C C . SER A 1 586 ? -7.104 -0.351 9.294 1.00 88.81 586 SER A C 1
ATOM 4464 O O . SER A 1 586 ? -6.739 -0.219 10.460 1.00 88.81 586 SER A O 1
ATOM 4466 N N . GLU A 1 587 ? -8.374 -0.234 8.906 1.00 86.69 587 GLU A N 1
ATOM 4467 C CA . GLU A 1 587 ? -9.431 0.312 9.774 1.00 86.69 587 GLU A CA 1
ATOM 4468 C C . GLU A 1 587 ? -10.611 -0.649 9.977 1.00 86.69 587 GLU A C 1
ATOM 4470 O O . GLU A 1 587 ? -11.066 -0.825 11.096 1.00 86.69 587 GLU A O 1
ATOM 4475 N N . GLY A 1 588 ? -11.097 -1.335 8.935 1.00 92.19 588 GLY A N 1
ATOM 4476 C CA . GLY A 1 588 ? -12.259 -2.231 9.053 1.00 92.19 588 GLY A CA 1
ATOM 4477 C C . GLY A 1 588 ? -11.887 -3.709 8.987 1.00 92.19 588 GLY A C 1
ATOM 4478 O O . GLY A 1 588 ? -10.954 -4.082 8.285 1.00 92.19 588 GLY A O 1
ATOM 4479 N N . LEU A 1 589 ? -12.634 -4.575 9.678 1.00 95.81 589 LEU A N 1
ATOM 4480 C CA . LEU A 1 589 ? -12.416 -6.026 9.718 1.00 95.81 589 LEU A CA 1
ATOM 4481 C C . LEU A 1 589 ? -13.745 -6.793 9.735 1.00 95.81 589 LEU A C 1
ATOM 4483 O O . LEU A 1 589 ? -14.499 -6.746 10.704 1.00 95.81 589 LEU A O 1
ATOM 4487 N N . ALA A 1 590 ? -13.985 -7.608 8.710 1.00 95.06 590 ALA A N 1
ATOM 4488 C CA . ALA A 1 590 ? -15.118 -8.531 8.660 1.00 95.06 590 ALA A CA 1
ATOM 4489 C C . ALA A 1 590 ? -14.671 -9.955 8.320 1.00 95.06 590 ALA A C 1
ATOM 4491 O O . ALA A 1 590 ? -13.758 -10.169 7.528 1.00 95.06 590 ALA A O 1
ATOM 4492 N N . LEU A 1 591 ? -15.327 -10.953 8.911 1.00 92.81 591 LEU A N 1
ATOM 4493 C CA . LEU A 1 591 ? -14.993 -12.364 8.713 1.00 92.81 591 LEU A CA 1
ATOM 4494 C C . LEU A 1 591 ? -16.067 -13.022 7.845 1.00 92.81 591 LEU A C 1
ATOM 4496 O O . LEU A 1 591 ? -17.233 -13.084 8.233 1.00 92.81 591 LEU A O 1
ATOM 4500 N N . HIS A 1 592 ? -15.669 -13.573 6.700 1.00 90.31 592 HIS A N 1
ATOM 4501 C CA . HIS A 1 592 ? -16.563 -14.287 5.790 1.00 90.31 592 HIS A CA 1
ATOM 4502 C C . HIS A 1 592 ? -15.881 -15.549 5.251 1.00 90.31 592 HIS A C 1
ATOM 4504 O O . HIS A 1 592 ? -14.788 -15.506 4.688 1.00 90.31 592 HIS A O 1
ATOM 4510 N N . GLY A 1 593 ? -16.504 -16.712 5.469 1.00 86.50 593 GLY A N 1
ATOM 4511 C CA . GLY A 1 593 ? -15.839 -18.001 5.245 1.00 86.50 593 GLY A CA 1
ATOM 4512 C C . GLY A 1 593 ? -14.512 -18.110 6.017 1.00 86.50 593 GLY A C 1
ATOM 4513 O O . GLY A 1 593 ? -14.384 -17.591 7.123 1.00 86.50 593 GLY A O 1
ATOM 4514 N N . SER A 1 594 ? -13.501 -18.759 5.449 1.00 84.62 594 SER A N 1
ATOM 4515 C CA . SER A 1 594 ? -12.159 -18.884 6.048 1.00 84.62 594 SER A CA 1
ATOM 4516 C C . SER A 1 594 ? -11.291 -17.623 5.922 1.00 84.62 594 SER A C 1
ATOM 4518 O O . SER A 1 594 ? -10.071 -17.719 5.980 1.00 84.62 594 SER A O 1
ATOM 4520 N N . HIS A 1 595 ? -11.885 -16.444 5.716 1.00 88.88 595 HIS A N 1
ATOM 4521 C CA . HIS A 1 595 ? -11.131 -15.231 5.422 1.00 88.88 595 HIS A CA 1
ATOM 4522 C C . HIS A 1 595 ? -11.545 -14.047 6.296 1.00 88.88 595 HIS A C 1
ATOM 4524 O O . HIS A 1 595 ? -12.731 -13.821 6.553 1.00 88.88 595 HIS A O 1
ATOM 4530 N N . ALA A 1 596 ? -10.541 -13.271 6.694 1.00 91.56 596 ALA A N 1
ATOM 4531 C CA . ALA A 1 596 ? -10.666 -11.919 7.206 1.00 91.56 596 ALA A CA 1
ATOM 4532 C C . ALA A 1 596 ? -10.526 -10.926 6.047 1.00 91.56 596 ALA A C 1
ATOM 4534 O O . ALA A 1 596 ? -9.515 -10.910 5.347 1.00 91.56 596 ALA A O 1
ATOM 4535 N N . TYR A 1 597 ? -11.548 -10.104 5.856 1.00 92.44 597 TYR A N 1
ATOM 4536 C CA . TYR A 1 597 ? -11.562 -8.969 4.946 1.00 92.44 597 TYR A CA 1
ATOM 4537 C C . TYR A 1 597 ? -11.199 -7.734 5.748 1.00 92.44 597 TYR A C 1
ATOM 4539 O O . TYR A 1 597 ? -11.948 -7.348 6.646 1.00 92.44 597 TYR A O 1
ATOM 4547 N N . VAL A 1 598 ? -10.051 -7.148 5.435 1.00 92.00 598 VAL A N 1
ATOM 4548 C CA . VAL A 1 598 ? -9.589 -5.914 6.057 1.00 92.00 598 VAL A CA 1
ATOM 4549 C C . VAL A 1 598 ? -9.752 -4.782 5.063 1.00 92.00 598 VAL A C 1
ATOM 4551 O O . VAL A 1 598 ? -9.324 -4.910 3.918 1.00 92.00 598 VAL A O 1
ATOM 4554 N N . THR A 1 599 ? -10.377 -3.689 5.479 1.00 90.25 599 THR A N 1
ATOM 4555 C CA . THR A 1 599 ? -10.510 -2.482 4.662 1.00 90.25 599 THR A CA 1
ATOM 4556 C C . THR A 1 599 ? -9.471 -1.464 5.092 1.00 90.25 599 THR A C 1
ATOM 4558 O O . THR A 1 599 ? -9.193 -1.325 6.285 1.00 90.25 599 THR A O 1
ATOM 4561 N N . THR A 1 600 ? -8.902 -0.750 4.126 1.00 85.88 600 THR A N 1
ATOM 4562 C CA . THR A 1 600 ? -7.956 0.326 4.402 1.00 85.88 600 THR A CA 1
ATOM 4563 C C . THR A 1 600 ? -8.584 1.680 4.156 1.00 85.88 600 THR A C 1
ATOM 4565 O O . THR A 1 600 ? -9.312 1.853 3.174 1.00 85.88 600 THR A O 1
ATOM 4568 N N . ASP A 1 601 ? -8.222 2.636 4.999 1.00 78.62 601 ASP A N 1
ATOM 4569 C CA . ASP A 1 601 ? -8.522 4.042 4.811 1.00 78.62 601 ASP A CA 1
ATOM 4570 C C . ASP A 1 601 ? -8.010 4.539 3.447 1.00 78.62 601 ASP A C 1
ATOM 4572 O O . ASP A 1 601 ? -7.043 4.004 2.879 1.00 78.62 601 ASP A O 1
ATOM 4576 N N . GLY A 1 602 ? -8.695 5.537 2.904 1.00 73.44 602 GLY A N 1
ATOM 4577 C CA . GLY A 1 602 ? -8.297 6.263 1.710 1.00 73.44 602 GLY A CA 1
ATOM 4578 C C . GLY A 1 602 ? -8.039 7.729 2.039 1.00 73.44 602 GLY A C 1
ATOM 4579 O O . GLY A 1 602 ? -7.347 8.053 2.997 1.00 73.44 602 GLY A O 1
ATOM 4580 N N . GLN A 1 603 ? -8.479 8.623 1.163 1.00 72.62 603 GLN A N 1
ATOM 4581 C CA . GLN A 1 603 ? -8.345 10.058 1.349 1.00 72.62 603 GLN A CA 1
ATOM 4582 C C . GLN A 1 603 ? -9.465 10.776 0.613 1.00 72.62 603 GLN A C 1
ATOM 4584 O O . GLN A 1 603 ? -9.599 10.668 -0.617 1.00 72.62 603 GLN A O 1
ATOM 4589 N N . ASP A 1 604 ? -10.190 11.597 1.355 1.00 63.91 604 ASP A N 1
ATOM 4590 C CA . ASP A 1 604 ? -11.227 12.465 0.827 1.00 63.91 604 ASP A CA 1
ATOM 4591 C C . ASP A 1 604 ? -10.747 13.447 -0.255 1.00 63.91 604 ASP A C 1
ATOM 4593 O O . ASP A 1 604 ? -9.578 13.847 -0.341 1.00 63.91 604 ASP A O 1
ATOM 4597 N N . HIS A 1 605 ? -11.675 13.853 -1.123 1.00 59.38 605 HIS A N 1
ATOM 4598 C CA . HIS A 1 605 ? -11.472 14.878 -2.150 1.00 59.38 605 HIS A CA 1
ATOM 4599 C C . HIS A 1 605 ? -12.382 16.087 -1.892 1.00 59.38 605 HIS A C 1
ATOM 4601 O O . HIS A 1 605 ? -13.466 15.966 -1.334 1.00 59.38 605 HIS A O 1
ATOM 4607 N N . GLU A 1 606 ? -12.004 17.272 -2.389 1.00 67.06 606 GLU A N 1
ATOM 4608 C CA . GLU A 1 606 ? -12.859 18.477 -2.304 1.00 67.06 606 GLU A CA 1
ATOM 4609 C C . GLU A 1 606 ? -14.220 18.318 -3.018 1.00 67.06 606 GLU A C 1
ATOM 4611 O O . GLU A 1 606 ? -15.158 19.080 -2.776 1.00 67.06 606 GLU A O 1
ATOM 4616 N N . ASP A 1 607 ? -14.321 17.341 -3.920 1.00 59.25 607 ASP A N 1
ATOM 4617 C CA . ASP A 1 607 ? -15.562 16.952 -4.585 1.00 59.25 607 ASP A CA 1
ATOM 4618 C C . ASP A 1 607 ? -16.107 15.711 -3.866 1.00 59.25 607 ASP A C 1
ATOM 4620 O O . ASP A 1 607 ? -15.471 14.665 -3.966 1.00 59.25 607 ASP A O 1
ATOM 4624 N N . PRO A 1 608 ? -17.282 15.780 -3.213 1.00 58.22 608 PRO A N 1
ATOM 4625 C CA . PRO A 1 608 ? -17.843 14.679 -2.421 1.00 58.22 608 PRO A CA 1
ATOM 4626 C C . PRO A 1 608 ? -18.286 13.473 -3.268 1.00 58.22 608 PRO A C 1
ATOM 4628 O O . PRO A 1 608 ? -18.878 12.526 -2.758 1.00 58.22 608 PRO A O 1
ATOM 4631 N N . THR A 1 609 ? -18.090 13.526 -4.587 1.00 56.94 609 THR A N 1
ATOM 4632 C CA . THR A 1 609 ? -18.338 12.410 -5.505 1.00 56.94 609 THR A CA 1
ATOM 4633 C C . THR A 1 609 ? -17.060 11.683 -5.933 1.00 56.94 609 THR A C 1
ATOM 4635 O O . THR A 1 609 ? -17.146 10.694 -6.666 1.00 56.94 609 THR A O 1
ATOM 4638 N N . LEU A 1 610 ? -15.892 12.152 -5.482 1.00 57.75 610 LEU A N 1
ATOM 4639 C CA . LEU A 1 610 ? -14.565 11.641 -5.817 1.00 57.75 610 LEU A CA 1
ATOM 4640 C C . LEU A 1 610 ? -13.763 11.361 -4.540 1.00 57.75 610 LEU A C 1
ATOM 4642 O O . LEU A 1 610 ? -14.001 11.982 -3.514 1.00 57.75 610 LEU A O 1
ATOM 4646 N N . CYS A 1 611 ? -12.775 10.475 -4.643 1.00 62.84 611 CYS A N 1
ATOM 4647 C CA . CYS A 1 611 ? -11.760 10.267 -3.611 1.00 62.84 611 CYS A CA 1
ATOM 4648 C C . CYS A 1 611 ? -10.398 10.684 -4.173 1.00 62.84 611 CYS A C 1
ATOM 4650 O O . CYS A 1 611 ? -10.117 10.433 -5.349 1.00 62.84 611 CYS A O 1
ATOM 4652 N N . THR A 1 612 ? -9.554 11.313 -3.354 1.00 64.62 612 THR A N 1
ATOM 4653 C CA . THR A 1 612 ? -8.157 11.612 -3.715 1.00 64.62 612 THR A CA 1
ATOM 4654 C C . THR A 1 612 ? -7.340 10.324 -3.704 1.00 64.62 612 THR A C 1
ATOM 4656 O O . THR A 1 612 ? -6.551 10.081 -4.614 1.00 64.62 612 THR A O 1
ATOM 4659 N N . GLN A 1 613 ? -7.595 9.479 -2.704 1.00 67.19 613 GLN A N 1
ATOM 4660 C CA . GLN A 1 613 ? -7.154 8.095 -2.623 1.00 67.19 613 GLN A CA 1
ATOM 4661 C C . GLN A 1 613 ? -8.385 7.246 -2.267 1.00 67.19 613 GLN A C 1
ATOM 4663 O O . GLN A 1 613 ? -9.066 7.539 -1.293 1.00 67.19 613 GLN A O 1
ATOM 4668 N N . PRO A 1 614 ? -8.742 6.233 -3.054 1.00 67.19 614 PRO A N 1
ATOM 4669 C CA . PRO A 1 614 ? -9.852 5.345 -2.715 1.00 67.19 614 PRO A CA 1
ATOM 4670 C C . PRO A 1 614 ? -9.480 4.385 -1.578 1.00 67.19 614 PRO A C 1
ATOM 4672 O O . PRO A 1 614 ? -8.333 3.941 -1.493 1.00 67.19 614 PRO A O 1
ATOM 4675 N N . SER A 1 615 ? -10.464 4.014 -0.754 1.00 76.94 615 SER A N 1
ATOM 4676 C CA . SER A 1 615 ? -10.297 2.940 0.228 1.00 76.94 615 SER A CA 1
ATOM 4677 C C . SER A 1 615 ? -9.963 1.613 -0.456 1.00 76.94 615 SER A C 1
ATOM 4679 O O . SER A 1 615 ? -10.478 1.283 -1.535 1.00 76.94 615 SER A O 1
ATOM 4681 N N . GLY A 1 616 ? -9.117 0.834 0.203 1.00 78.12 616 GLY A N 1
ATOM 4682 C CA . GLY A 1 616 ? -8.678 -0.476 -0.255 1.00 78.12 616 GLY A CA 1
ATOM 4683 C C . GLY A 1 616 ? -9.305 -1.608 0.551 1.00 78.12 616 GLY A C 1
ATOM 4684 O O . GLY A 1 616 ? -9.974 -1.399 1.562 1.00 78.12 616 GLY A O 1
ATOM 4685 N N . GLN A 1 617 ? -9.083 -2.832 0.101 1.00 79.81 617 GLN A N 1
ATOM 4686 C CA . GLN A 1 617 ? -9.438 -4.053 0.806 1.00 79.81 617 GLN A CA 1
ATOM 4687 C C . GLN A 1 617 ? -8.389 -5.116 0.568 1.00 79.81 617 GLN A C 1
ATOM 4689 O O . GLN A 1 617 ? -7.890 -5.275 -0.539 1.00 79.81 617 GLN A O 1
ATOM 4694 N N . TYR A 1 618 ? -8.115 -5.928 1.564 1.00 80.62 618 TYR A N 1
ATOM 4695 C CA . TYR A 1 618 ? -7.291 -7.096 1.365 1.00 80.62 618 TYR A CA 1
ATOM 4696 C C . TYR A 1 618 ? -7.797 -8.246 2.214 1.00 80.62 618 TYR A C 1
ATOM 4698 O O . TYR A 1 618 ? -8.533 -8.075 3.188 1.00 80.62 618 TYR A O 1
ATOM 4706 N N . ARG A 1 619 ? -7.428 -9.453 1.804 1.00 83.69 619 ARG A N 1
ATOM 4707 C CA . ARG A 1 619 ? -7.980 -10.682 2.351 1.00 83.69 619 ARG A CA 1
ATOM 4708 C C . ARG A 1 619 ? -6.871 -11.499 2.990 1.00 83.69 619 ARG A C 1
ATOM 4710 O O . ARG A 1 619 ? -5.890 -11.823 2.331 1.00 83.69 619 ARG A O 1
ATOM 4717 N N . VAL A 1 620 ? -7.060 -11.860 4.250 1.00 82.31 620 VAL A N 1
ATOM 4718 C CA . VAL A 1 620 ? -6.167 -12.745 5.002 1.00 82.31 620 VAL A CA 1
ATOM 4719 C C . VAL A 1 620 ? -6.897 -14.063 5.230 1.00 82.31 620 VAL A C 1
ATOM 4721 O O . VAL A 1 620 ? -8.031 -14.066 5.709 1.00 82.31 620 VAL A O 1
ATOM 4724 N N . GLU A 1 621 ? -6.280 -15.185 4.871 1.00 82.44 621 GLU A N 1
ATOM 4725 C CA . GLU A 1 621 ? -6.806 -16.498 5.250 1.00 82.44 621 GLU A CA 1
ATOM 4726 C C . GLU A 1 621 ? -6.618 -16.701 6.757 1.00 82.44 621 GLU A C 1
ATOM 4728 O O . GLU A 1 621 ? -5.556 -16.421 7.311 1.00 82.44 621 GLU A O 1
ATOM 4733 N N . VAL A 1 622 ? -7.669 -17.151 7.438 1.00 81.56 622 VAL A N 1
ATOM 4734 C CA . VAL A 1 622 ? -7.654 -17.394 8.880 1.00 81.56 622 VAL A CA 1
ATOM 4735 C C . VAL A 1 622 ? -8.147 -18.806 9.169 1.00 81.56 622 VAL A C 1
ATOM 4737 O O . VAL A 1 622 ? -9.217 -19.221 8.712 1.00 81.56 622 VAL A O 1
ATOM 4740 N N . GLU A 1 623 ? -7.370 -19.551 9.953 1.00 70.50 623 GLU A N 1
ATOM 4741 C CA . GLU A 1 623 ? -7.811 -20.840 10.479 1.00 70.50 623 GLU A CA 1
ATOM 4742 C C . GLU A 1 623 ? -8.956 -20.612 11.480 1.00 70.50 623 GLU A C 1
ATOM 4744 O O . GLU A 1 623 ? -8.864 -19.757 12.365 1.00 70.50 623 GLU A O 1
ATOM 4749 N N . ARG A 1 624 ? -10.061 -21.346 11.308 1.00 58.25 624 ARG A N 1
ATOM 4750 C CA . ARG A 1 624 ? -11.254 -21.267 12.165 1.00 58.25 624 ARG A CA 1
ATOM 4751 C C . ARG A 1 624 ? -11.280 -22.339 13.241 1.00 58.25 624 ARG A C 1
ATOM 4753 O O . ARG A 1 624 ? -10.985 -23.509 12.904 1.00 58.25 624 ARG A O 1
#

Nearest PDB structures (foldseek):
  3mpr-assembly2_C  TM=5.917E-01  e=7.683E-09  Bacteroides thetaiotaomicron
  4c1r-assembly4_D  TM=6.187E-01  e=7.166E-08  Bacteroides thetaiotaomicron VPI-5482
  3mpr-assembly2_D  TM=5.827E-01  e=2.752E-08  Bacteroides thetaiotaomicron
  3mpr-assembly1_A  TM=5.833E-01  e=3.590E-08  Bacteroides thetaiotaomicron
  6bt2-assembly1_A  TM=6.177E-01  e=2.855E-07  Homo sapiens

Mean predicted aligned error: 17.01 Å